Protein AF-0000000068003798 (afdb_homodimer)

Nearest PDB structures (foldseek):
  2p68-assembly1_B-2  TM=8.839E-01  e=7.345E-18  Aquifex aeolicus VF5
  7djs-assembly1_A  TM=8.814E-01  e=6.346E-17  Pseudomonas aeruginosa
  7djs-assembly1_C  TM=8.710E-01  e=8.011E-17  Pseudomonas aeruginosa
  7djs-assembly1_D  TM=8.807E-01  e=1.277E-16  Pseudomonas aeruginosa
  6ixm-assembly1_B  TM=8.483E-01  e=1.354E-16  Chryseobacterium sp. CA49

Sequence (604 aa):
MFWWIGVYVALVWAYNNFLESLLSLLWGTIRSYAIWERLSIRYGAWAVVTGATDGIGKCYAEELARKGLKVMLISRSESKLIKVADEISQKYGVETRWIAVDFSDGPRIYDDLREKLASIDIGILVNNVGYLPELTPLVHNSESDLLTLINLNIVATTMLTRMVLPGMKRRGRGIVVNMASSAGLFPIPYMTAYSASKSFVISFSQGLSQELRGSGVECQVVSPSIVRTNMADQYKEGIPWYVVVLGPEQLAKFGVFTIGKTKHTCGHWLHCLQVIWWSLLPVTLALRVAGGLFVRGADKKKMFWWIGVYVALVWAYNNFLESLLSLLWGTIRSYAIWERLSIRYGAWAVVTGATDGIGKCYAEELARKGLKVMLISRSESKLIKVADEISQKYGVETRWIAVDFSDGPRIYDDLREKLASIDIGILVNNVGYLPELTPLVHNSESDLLTLINLNIVATTMLTRMVLPGMKRRGRGIVVNMASSAGLFPIPYMTAYSASKSFVISFSQGLSQELRGSGVECQVVSPSIVRTNMADQYKEGIPWYVVVLGPEQLAKFGVFTIGKTKHTCGHWLHCLQVIWWSLLPVTLALRVAGGLFVRGADKKK

pLDDT: mean 90.6, std 10.7, range [31.36, 98.89]

Structure (mmCIF, N/CA/C/O backbone):
data_AF-0000000068003798-model_v1
#
loop_
_entity.id
_entity.type
_entity.pdbx_description
1 polymer 'Uncharacterized protein'
#
loop_
_atom_site.group_PDB
_atom_site.id
_atom_site.type_symbol
_atom_site.label_atom_id
_atom_site.label_alt_id
_atom_site.label_comp_id
_atom_site.label_asym_id
_atom_site.label_entity_id
_atom_site.label_seq_id
_atom_site.pdbx_PDB_ins_code
_atom_site.Cartn_x
_atom_site.Cartn_y
_atom_site.Cartn_z
_atom_site.occupancy
_atom_site.B_iso_or_equiv
_atom_site.auth_seq_id
_atom_site.auth_comp_id
_atom_site.auth_asym_id
_atom_site.auth_atom_id
_atom_site.pdbx_PDB_model_num
ATOM 1 N N . MET A 1 1 ? 0.206 21.223 -32.857 1 53.77 1 MET A N 1
ATOM 2 C CA . MET A 1 1 ? 1.155 20.98 -31.774 1 53.77 1 MET A CA 1
ATOM 3 C C . MET A 1 1 ? 0.464 20.324 -30.584 1 53.77 1 MET A C 1
ATOM 5 O O . MET A 1 1 ? 0.948 19.321 -30.056 1 53.77 1 MET A O 1
ATOM 9 N N . PHE A 1 2 ? -0.804 20.686 -30.282 1 63.61 2 PHE A N 1
ATOM 10 C CA . PHE A 1 2 ? -1.548 20.194 -29.129 1 63.61 2 PHE A CA 1
ATOM 11 C C . PHE A 1 2 ? -2.098 18.797 -29.396 1 63.61 2 PHE A C 1
ATOM 13 O O . PHE A 1 2 ? -2.228 17.989 -28.474 1 63.61 2 PHE A O 1
ATOM 20 N N . TRP A 1 3 ? -2.069 18.501 -30.739 1 73.16 3 TRP A N 1
ATOM 21 C CA . TRP A 1 3 ? -2.641 17.206 -31.093 1 73.16 3 TRP A CA 1
ATOM 22 C C . TRP A 1 3 ? -1.664 16.076 -30.783 1 73.16 3 TRP A C 1
ATOM 24 O O . TRP A 1 3 ? -2.066 15.009 -30.314 1 73.16 3 TRP A O 1
ATOM 34 N N . TRP A 1 4 ? -0.422 16.44 -30.973 1 79.15 4 TRP A N 1
ATOM 35 C CA . TRP A 1 4 ? 0.601 15.42 -30.767 1 79.15 4 TRP A CA 1
ATOM 36 C C . TRP A 1 4 ? 0.726 15.065 -29.289 1 79.15 4 TRP A C 1
ATOM 38 O O . TRP A 1 4 ? 0.989 13.912 -28.941 1 79.15 4 TRP A O 1
ATOM 48 N N . ILE A 1 5 ? 0.387 15.985 -28.504 1 77.29 5 ILE A N 1
ATOM 49 C CA . ILE A 1 5 ? 0.449 15.752 -27.065 1 77.29 5 ILE A CA 1
ATOM 50 C C . ILE A 1 5 ? -0.683 14.817 -26.645 1 77.29 5 ILE A C 1
ATOM 52 O O . ILE A 1 5 ? -0.472 13.893 -25.855 1 77.29 5 ILE A O 1
ATOM 56 N N . GLY A 1 6 ? -1.817 15.047 -27.22 1 78.52 6 GLY A N 1
ATOM 57 C CA . GLY A 1 6 ? -2.951 14.188 -26.918 1 78.52 6 GLY A CA 1
ATOM 58 C C . GLY A 1 6 ? -2.738 12.747 -27.341 1 78.52 6 GLY A C 1
ATOM 59 O O . GLY A 1 6 ? -3.06 11.821 -26.593 1 78.52 6 GLY A O 1
ATOM 60 N N . VAL A 1 7 ? -2.165 12.654 -28.506 1 81.63 7 VAL A N 1
ATOM 61 C CA . VAL A 1 7 ? -1.886 11.311 -29.005 1 81.63 7 VAL A CA 1
ATOM 62 C C . VAL A 1 7 ? -0.861 10.627 -28.103 1 81.63 7 VAL A C 1
ATOM 64 O O . VAL A 1 7 ? -1.025 9.459 -27.742 1 81.63 7 VAL A O 1
ATOM 67 N N . TYR A 1 8 ? 0.104 11.341 -27.796 1 84.33 8 TYR A N 1
ATOM 68 C CA . TYR A 1 8 ? 1.149 10.79 -26.94 1 84.33 8 TYR A CA 1
ATOM 69 C C . TYR A 1 8 ? 0.579 10.354 -25.595 1 84.33 8 TYR A C 1
ATOM 71 O O . TYR A 1 8 ? 0.829 9.235 -25.141 1 84.33 8 TYR A O 1
ATOM 79 N N . VAL A 1 9 ? -0.227 11.147 -25.011 1 81.69 9 VAL A N 1
ATOM 80 C CA . VAL A 1 9 ? -0.813 10.857 -23.706 1 81.69 9 VAL A CA 1
ATOM 81 C C . VAL A 1 9 ? -1.745 9.652 -23.814 1 81.69 9 VAL A C 1
ATOM 83 O O . VAL A 1 9 ? -1.757 8.788 -22.934 1 81.69 9 VAL A O 1
ATOM 86 N N . ALA A 1 10 ? -2.4 9.572 -24.867 1 82.05 10 ALA A N 1
ATOM 87 C CA . ALA A 1 10 ? -3.312 8.451 -25.08 1 82.05 10 ALA A CA 1
ATOM 88 C C . ALA A 1 10 ? -2.544 7.142 -25.238 1 82.05 10 ALA A C 1
ATOM 90 O O . ALA A 1 10 ? -2.955 6.106 -24.71 1 82.05 10 ALA A O 1
ATOM 91 N N . LEU A 1 11 ? -1.477 7.235 -25.91 1 85.15 11 LEU A N 1
ATOM 92 C CA . LEU A 1 11 ? -0.664 6.043 -26.124 1 85.15 11 LEU A CA 1
ATOM 93 C C . LEU A 1 11 ? -0.034 5.572 -24.818 1 85.15 11 LEU A C 1
ATOM 95 O O . LEU A 1 11 ? -0.006 4.373 -24.534 1 85.15 11 LEU A O 1
ATOM 99 N N . VAL A 1 12 ? 0.415 6.504 -24.069 1 83.84 12 VAL A N 1
ATOM 100 C CA . VAL A 1 12 ? 1.016 6.17 -22.782 1 83.84 12 VAL A CA 1
ATOM 101 C C . VAL A 1 12 ? -0.043 5.582 -21.853 1 83.84 12 VAL A C 1
ATOM 103 O O . VAL A 1 12 ? 0.208 4.592 -21.162 1 83.84 12 VAL A O 1
ATOM 106 N N . TRP A 1 13 ? -1.141 6.181 -21.91 1 82.26 13 TRP A N 1
ATOM 107 C CA . TRP A 1 13 ? -2.254 5.678 -21.112 1 82.26 13 TRP A CA 1
ATOM 108 C C . TRP A 1 13 ? -2.616 4.253 -21.52 1 82.26 13 TRP A C 1
ATOM 110 O O . TRP A 1 13 ? -2.766 3.376 -20.666 1 82.26 13 TRP A O 1
ATOM 120 N N . ALA A 1 14 ? -2.774 4.043 -22.754 1 83.39 14 ALA A N 1
ATOM 121 C CA . ALA A 1 14 ? -3.122 2.717 -23.259 1 83.39 14 ALA A CA 1
ATOM 122 C C . ALA A 1 14 ? -2.04 1.697 -22.914 1 83.39 14 ALA A C 1
ATOM 124 O O . ALA A 1 14 ? -2.344 0.584 -22.48 1 83.39 14 ALA A O 1
ATOM 125 N N . TYR A 1 15 ? -0.88 2.119 -23.11 1 83.88 15 TYR A N 1
ATOM 126 C CA . TYR A 1 15 ? 0.246 1.242 -22.808 1 83.88 15 TYR A CA 1
ATOM 127 C C . TYR A 1 15 ? 0.25 0.846 -21.336 1 83.88 15 TYR A C 1
ATOM 129 O O . TYR A 1 15 ? 0.338 -0.339 -21.006 1 83.88 15 TYR A O 1
ATOM 137 N N . ASN A 1 16 ? 0.074 1.821 -20.509 1 80.2 16 ASN A N 1
ATOM 138 C CA . ASN A 1 16 ? 0.186 1.613 -19.07 1 80.2 16 ASN A CA 1
ATOM 139 C C . ASN A 1 16 ? -1.018 0.856 -18.517 1 80.2 16 ASN A C 1
ATOM 141 O O . ASN A 1 16 ? -0.901 0.133 -17.526 1 80.2 16 ASN A O 1
ATOM 145 N N . ASN A 1 17 ? -2.058 0.988 -19.163 1 76.91 17 ASN A N 1
ATOM 146 C CA . ASN A 1 17 ? -3.27 0.426 -18.576 1 76.91 17 ASN A CA 1
ATOM 147 C C . ASN A 1 17 ? -3.541 -0.984 -19.092 1 76.91 17 ASN A C 1
ATOM 149 O O . ASN A 1 17 ? -4.044 -1.833 -18.355 1 76.91 17 ASN A O 1
ATOM 153 N N . PHE A 1 18 ? -3.222 -1.246 -20.373 1 81.09 18 PHE A N 1
ATOM 154 C CA . PHE A 1 18 ? -3.622 -2.594 -20.76 1 81.09 18 PHE A CA 1
ATOM 155 C C . PHE A 1 18 ? -2.75 -3.111 -21.898 1 81.09 18 PHE A C 1
ATOM 157 O O . PHE A 1 18 ? -2.613 -4.323 -22.08 1 81.09 18 PHE A O 1
ATOM 164 N N . LEU A 1 19 ? -2.145 -2.27 -22.695 1 83.71 19 LEU A N 1
ATOM 165 C CA . LEU A 1 19 ? -1.46 -2.727 -23.9 1 83.71 19 LEU A CA 1
ATOM 166 C C . LEU A 1 19 ? -0.243 -3.574 -23.545 1 83.71 19 LEU A C 1
ATOM 168 O O . LEU A 1 19 ? 0.014 -4.597 -24.183 1 83.71 19 LEU A O 1
ATOM 172 N N . GLU A 1 20 ? 0.439 -3.131 -22.599 1 83.1 20 GLU A N 1
ATOM 173 C CA . GLU A 1 20 ? 1.621 -3.892 -22.206 1 83.1 20 GLU A CA 1
ATOM 174 C C . GLU A 1 20 ? 1.247 -5.307 -21.772 1 83.1 20 GLU A C 1
ATOM 176 O O . GLU A 1 20 ? 1.859 -6.28 -22.217 1 83.1 20 GLU A O 1
ATOM 181 N N . SER A 1 21 ? 0.284 -5.425 -20.926 1 83.89 21 SER A N 1
ATOM 182 C CA . SER A 1 21 ? -0.155 -6.726 -20.434 1 83.89 21 SER A CA 1
ATOM 183 C C . SER A 1 21 ? -0.728 -7.579 -21.561 1 83.89 21 SER A C 1
ATOM 185 O O . SER A 1 21 ? -0.473 -8.784 -21.626 1 83.89 21 SER A O 1
ATOM 187 N N . LEU A 1 22 ? -1.471 -6.96 -22.425 1 87.79 22 LEU A N 1
ATOM 188 C CA . LEU A 1 22 ? -2.078 -7.67 -23.545 1 87.79 22 LEU A CA 1
ATOM 189 C C . LEU A 1 22 ? -1.01 -8.219 -24.484 1 87.79 22 LEU A C 1
ATOM 191 O O . LEU A 1 22 ? -1.064 -9.386 -24.88 1 87.79 22 LEU A O 1
ATOM 195 N N . LEU A 1 23 ? -0.046 -7.409 -24.792 1 89.39 23 LEU A N 1
ATOM 196 C CA . LEU A 1 23 ? 1.025 -7.827 -25.69 1 89.39 23 LEU A CA 1
ATOM 197 C C . LEU A 1 23 ? 1.875 -8.92 -25.051 1 89.39 23 LEU A C 1
ATOM 199 O O . LEU A 1 23 ? 2.275 -9.874 -25.723 1 89.39 23 LEU A O 1
ATOM 203 N N . SER A 1 24 ? 2.096 -8.761 -23.795 1 89.19 24 SER A N 1
ATOM 204 C CA . SER A 1 24 ? 2.852 -9.787 -23.083 1 89.19 24 SER A CA 1
ATOM 205 C C . SER A 1 24 ? 2.101 -11.114 -23.064 1 89.19 24 SER A C 1
ATOM 207 O O . SER A 1 24 ? 2.701 -12.175 -23.245 1 89.19 24 SER A O 1
ATOM 209 N N . LEU A 1 25 ? 0.857 -11.043 -22.819 1 89.85 25 LEU A N 1
ATOM 210 C CA . LEU A 1 25 ? 0.034 -12.247 -22.79 1 89.85 25 LEU A CA 1
ATOM 211 C C . LEU A 1 25 ? 0.015 -12.926 -24.155 1 89.85 25 LEU A C 1
ATOM 213 O O . LEU A 1 25 ? 0.127 -14.151 -24.246 1 89.85 25 LEU A O 1
ATOM 217 N N . LEU A 1 26 ? -0.117 -12.147 -25.163 1 90.88 26 LEU A N 1
ATOM 218 C CA . LEU A 1 26 ? -0.112 -12.686 -26.518 1 90.88 26 LEU A CA 1
ATOM 219 C C . LEU A 1 26 ? 1.225 -13.348 -26.835 1 90.88 26 LEU A C 1
ATOM 221 O O . LEU A 1 26 ? 1.262 -14.482 -27.317 1 90.88 26 LEU A O 1
ATOM 225 N N . TRP A 1 27 ? 2.245 -12.65 -26.511 1 90.26 27 TRP A N 1
ATOM 226 C CA . TRP A 1 27 ? 3.578 -13.193 -26.754 1 90.26 27 TRP A CA 1
ATOM 227 C C . TRP A 1 27 ? 3.815 -14.447 -25.919 1 90.26 27 TRP A C 1
ATOM 229 O O . TRP A 1 27 ? 4.352 -15.439 -26.416 1 90.26 27 TRP A O 1
ATOM 239 N N . GLY A 1 28 ? 3.457 -14.359 -24.657 1 88.48 28 GLY A N 1
ATOM 240 C CA . GLY A 1 28 ? 3.613 -15.511 -23.784 1 88.48 28 GLY A CA 1
ATOM 241 C C . GLY A 1 28 ? 2.826 -16.722 -24.249 1 88.48 28 GLY A C 1
ATOM 242 O O . GLY A 1 28 ? 3.291 -17.857 -24.121 1 88.48 28 GLY A O 1
ATOM 243 N N . THR A 1 29 ? 1.697 -16.455 -24.789 1 89.04 29 THR A N 1
ATOM 244 C CA . THR A 1 29 ? 0.864 -17.541 -25.293 1 89.04 29 THR A CA 1
ATOM 245 C C . THR A 1 29 ? 1.499 -18.184 -26.523 1 89.04 29 THR A C 1
ATOM 247 O O . THR A 1 29 ? 1.581 -19.41 -26.616 1 89.04 29 THR A O 1
ATOM 250 N N . ILE A 1 30 ? 1.991 -17.387 -27.365 1 91.31 30 ILE A N 1
ATOM 251 C CA . ILE A 1 30 ? 2.648 -17.884 -28.569 1 91.31 30 ILE A CA 1
ATOM 252 C C . ILE A 1 30 ? 3.891 -18.684 -28.187 1 91.31 30 ILE A C 1
ATOM 254 O O . ILE A 1 30 ? 4.099 -19.794 -28.681 1 91.31 30 ILE A O 1
ATOM 258 N N . ARG A 1 31 ? 4.604 -18.138 -27.305 1 87.69 31 ARG A N 1
ATOM 259 C CA . ARG A 1 31 ? 5.821 -18.802 -26.85 1 87.69 31 ARG A CA 1
ATOM 260 C C . ARG A 1 31 ? 5.502 -20.14 -26.192 1 87.69 31 ARG A C 1
ATOM 262 O O . ARG A 1 31 ? 6.169 -21.142 -26.456 1 87.69 31 ARG A O 1
ATOM 269 N N . SER A 1 32 ? 4.541 -20.141 -25.295 1 84.65 32 SER A N 1
ATOM 270 C CA . SER A 1 32 ? 4.171 -21.357 -24.577 1 84.65 32 SER A CA 1
ATOM 271 C C . SER A 1 32 ? 3.711 -22.448 -25.538 1 84.65 32 SER A C 1
ATOM 273 O O . SER A 1 32 ? 4 -23.628 -25.33 1 84.65 32 SER A O 1
ATOM 275 N N . TYR A 1 33 ? 3.048 -22.082 -26.542 1 83.3 33 TYR A N 1
ATOM 276 C CA . TYR A 1 33 ? 2.564 -23.048 -27.521 1 83.3 33 TYR A CA 1
ATOM 277 C C . TYR A 1 33 ? 3.703 -23.549 -28.401 1 83.3 33 TYR A C 1
ATOM 279 O O . TYR A 1 33 ? 3.731 -24.721 -28.785 1 83.3 33 TYR A O 1
ATOM 287 N N . ALA A 1 34 ? 4.537 -22.668 -28.64 1 86.24 34 ALA A N 1
ATOM 288 C CA . ALA A 1 34 ? 5.661 -23.022 -29.504 1 86.24 34 ALA A CA 1
ATOM 289 C C . ALA A 1 34 ? 6.615 -23.98 -28.797 1 86.24 34 ALA A C 1
ATOM 291 O O . ALA A 1 34 ? 7.158 -24.896 -29.419 1 86.24 34 ALA A O 1
ATOM 292 N N . ILE A 1 35 ? 6.776 -23.856 -27.526 1 83.73 35 ILE A N 1
ATOM 293 C CA . ILE A 1 35 ? 7.799 -24.645 -26.848 1 83.73 35 ILE A CA 1
ATOM 294 C C . ILE A 1 35 ? 7.135 -25.681 -25.943 1 83.73 35 ILE A C 1
ATOM 296 O O . ILE A 1 35 ? 7.813 -26.532 -25.362 1 83.73 35 ILE A O 1
ATOM 300 N N . TRP A 1 36 ? 5.825 -25.755 -25.905 1 77.51 36 TRP A N 1
ATOM 301 C CA . TRP A 1 36 ? 5.067 -26.687 -25.077 1 77.51 36 TRP A CA 1
ATOM 302 C C . TRP A 1 36 ? 5.665 -26.783 -23.678 1 77.51 36 TRP A C 1
ATOM 304 O O . TRP A 1 36 ? 5.918 -27.881 -23.178 1 77.51 36 TRP A O 1
A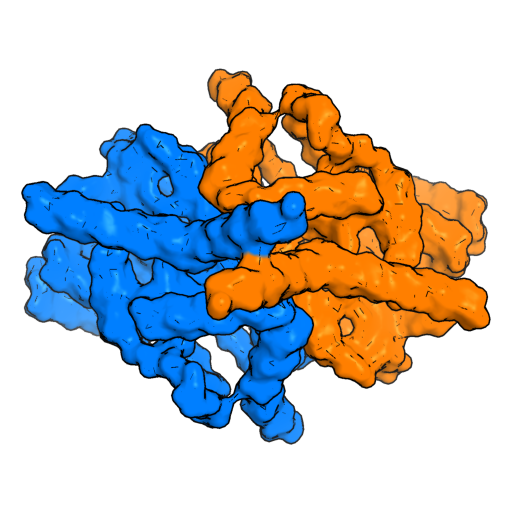TOM 314 N N . GLU A 1 37 ? 5.917 -25.725 -23.063 1 83.98 37 GLU A N 1
ATOM 315 C CA . GLU A 1 37 ? 6.626 -25.721 -21.787 1 83.98 37 GLU A CA 1
ATOM 316 C C . GLU A 1 37 ? 5.664 -25.922 -20.62 1 83.98 37 GLU A C 1
ATOM 318 O O . GLU A 1 37 ? 4.681 -25.192 -20.486 1 83.98 37 GLU A O 1
ATOM 323 N N . ARG A 1 38 ? 5.947 -26.983 -19.851 1 91.27 38 ARG A N 1
ATOM 324 C CA . ARG A 1 38 ? 5.182 -27.238 -18.635 1 91.27 38 ARG A CA 1
ATOM 325 C C . ARG A 1 38 ? 5.67 -26.36 -17.487 1 91.27 38 ARG A C 1
ATOM 327 O O . ARG A 1 38 ? 6.865 -26.076 -17.38 1 91.27 38 ARG A O 1
ATOM 334 N N . LEU A 1 39 ? 4.709 -25.934 -16.629 1 95.05 39 LEU A N 1
ATOM 335 C CA . LEU A 1 39 ? 5.044 -25.07 -15.503 1 95.05 39 LEU A CA 1
ATOM 336 C C . LEU A 1 39 ? 6.059 -25.743 -14.585 1 95.05 39 LEU A C 1
ATOM 338 O O . LEU A 1 39 ? 6.971 -25.088 -14.075 1 95.05 39 LEU A O 1
ATOM 342 N N . SER A 1 40 ? 5.919 -27.089 -14.45 1 94.85 40 SER A N 1
ATOM 343 C CA . SER A 1 40 ? 6.807 -27.831 -13.562 1 94.85 40 SER A CA 1
ATOM 344 C C . SER A 1 40 ? 8.236 -27.848 -14.096 1 94.85 40 SER A C 1
ATOM 346 O O . SER A 1 40 ? 9.193 -27.918 -13.322 1 94.85 40 SER A O 1
ATOM 348 N N . ILE A 1 41 ? 8.401 -27.775 -15.359 1 93.34 41 ILE A N 1
ATOM 349 C CA . ILE A 1 41 ? 9.716 -27.754 -15.991 1 93.34 41 ILE A CA 1
ATOM 350 C C . ILE A 1 41 ? 10.307 -26.349 -15.906 1 93.34 41 ILE A C 1
ATOM 352 O O . ILE A 1 41 ? 11.488 -26.184 -15.591 1 93.34 41 ILE A O 1
ATOM 356 N N . ARG A 1 42 ? 9.518 -25.387 -16.078 1 94.17 42 ARG A N 1
ATOM 357 C CA . ARG A 1 42 ? 10.003 -24.011 -16.112 1 94.17 42 ARG A CA 1
ATOM 358 C C . ARG A 1 42 ? 10.339 -23.515 -14.71 1 94.17 42 ARG A C 1
ATOM 360 O O . ARG A 1 42 ? 11.333 -22.812 -14.516 1 94.17 42 ARG A O 1
ATOM 367 N N . TYR A 1 43 ? 9.51 -23.899 -13.717 1 97.03 43 TYR A N 1
ATOM 368 C CA . TYR A 1 43 ? 9.639 -23.246 -12.419 1 97.03 43 TYR A CA 1
ATOM 369 C C . TYR A 1 43 ? 9.988 -24.257 -11.333 1 97.03 43 TYR A C 1
ATOM 371 O O . TYR A 1 43 ? 10.57 -23.898 -10.307 1 97.03 43 TYR A O 1
ATOM 379 N N . GLY A 1 44 ? 9.595 -25.463 -11.453 1 95.11 44 GLY A N 1
ATOM 380 C CA . GLY A 1 44 ? 9.785 -26.486 -10.437 1 95.11 44 GLY A CA 1
ATOM 381 C C . GLY A 1 44 ? 8.523 -27.275 -10.142 1 95.11 44 GLY A C 1
ATOM 382 O O . GLY A 1 44 ? 7.429 -26.882 -10.55 1 95.11 44 GLY A O 1
ATOM 383 N N . ALA A 1 45 ? 8.65 -28.301 -9.409 1 95.96 45 ALA A N 1
ATOM 384 C CA . ALA A 1 45 ? 7.597 -29.306 -9.29 1 95.96 45 ALA A CA 1
ATOM 385 C C . ALA A 1 45 ? 6.603 -28.932 -8.194 1 95.96 45 ALA A C 1
ATOM 387 O O . ALA A 1 45 ? 5.482 -29.445 -8.163 1 95.96 45 ALA A O 1
ATOM 388 N N . TRP A 1 46 ? 7.014 -28.009 -7.252 1 98.32 46 TRP A N 1
ATOM 389 C CA . TRP A 1 46 ? 6.171 -27.729 -6.094 1 98.32 46 TRP A CA 1
ATOM 390 C C . TRP A 1 46 ? 5.537 -26.346 -6.203 1 98.32 46 TRP A C 1
ATOM 392 O O . TRP A 1 46 ? 6.223 -25.363 -6.496 1 98.32 46 TRP A O 1
ATOM 402 N N . ALA A 1 47 ? 4.242 -26.288 -5.955 1 98.74 47 ALA A N 1
ATOM 403 C CA . ALA A 1 47 ? 3.495 -25.043 -5.796 1 98.74 47 ALA A CA 1
ATOM 404 C C . ALA A 1 47 ? 2.987 -24.887 -4.366 1 98.74 47 ALA A C 1
ATOM 406 O O . ALA A 1 47 ? 2.404 -25.816 -3.803 1 98.74 47 ALA A O 1
ATOM 407 N N . VAL A 1 48 ? 3.254 -23.789 -3.758 1 98.76 48 VAL A N 1
ATOM 408 C CA . VAL A 1 48 ? 2.753 -23.446 -2.431 1 98.76 48 VAL A CA 1
ATOM 409 C C . VAL A 1 48 ? 1.627 -22.422 -2.552 1 98.76 48 VAL A C 1
ATOM 411 O O . VAL A 1 48 ? 1.791 -21.383 -3.196 1 98.76 48 VAL A O 1
ATOM 414 N N . VAL A 1 49 ? 0.474 -22.701 -1.961 1 98.84 49 VAL A N 1
ATOM 415 C CA . VAL A 1 49 ? -0.676 -21.807 -2.04 1 98.84 49 VAL A CA 1
ATOM 416 C C . VAL A 1 49 ? -1.167 -21.471 -0.634 1 98.84 49 VAL A C 1
ATOM 418 O O . VAL A 1 49 ? -1.45 -22.369 0.163 1 98.84 49 VAL A O 1
ATOM 421 N N . THR A 1 50 ? -1.252 -20.212 -0.303 1 98.5 50 THR A N 1
ATOM 422 C CA . THR A 1 50 ? -1.818 -19.786 0.972 1 98.5 50 THR A CA 1
ATOM 423 C C . THR A 1 50 ? -3.318 -19.536 0.841 1 98.5 50 THR A C 1
ATOM 425 O O . THR A 1 50 ? -3.802 -19.183 -0.236 1 98.5 50 THR A O 1
ATOM 428 N N . GLY A 1 51 ? -4.055 -19.651 1.99 1 97.56 51 GLY A N 1
ATOM 429 C CA . GLY A 1 51 ? -5.505 -19.567 1.903 1 97.56 51 GLY A CA 1
ATOM 430 C C . GLY A 1 51 ? -6.105 -20.589 0.955 1 97.56 51 GLY A C 1
ATOM 431 O O . GLY A 1 51 ? -6.949 -20.25 0.123 1 97.56 51 GLY A O 1
ATOM 432 N N . ALA A 1 52 ? -5.708 -21.796 1.037 1 97.81 52 ALA A N 1
ATOM 433 C CA . ALA A 1 52 ? -5.891 -22.775 -0.031 1 97.81 52 ALA A CA 1
ATOM 434 C C . ALA A 1 52 ? -7.084 -23.682 0.254 1 97.81 52 ALA A C 1
ATOM 436 O O . ALA A 1 52 ? -7.258 -24.713 -0.4 1 97.81 52 ALA A O 1
ATOM 437 N N . THR A 1 53 ? -7.94 -23.359 1.238 1 96.77 53 THR A N 1
ATOM 438 C CA . THR A 1 53 ? -8.985 -24.305 1.611 1 96.77 53 THR A CA 1
ATOM 439 C C . THR A 1 53 ? -10.341 -23.853 1.075 1 96.77 53 THR A C 1
ATOM 441 O O . THR A 1 53 ? -11.331 -24.58 1.184 1 96.77 53 THR A O 1
ATOM 444 N N . ASP A 1 54 ? -10.445 -22.631 0.558 1 94.57 54 ASP A N 1
ATOM 445 C CA . ASP A 1 54 ? -11.696 -22.122 0.005 1 94.57 54 ASP A CA 1
ATOM 446 C C . ASP A 1 54 ? -11.434 -21.082 -1.081 1 94.57 54 ASP A C 1
ATOM 448 O O . ASP A 1 54 ? -10.299 -20.635 -1.259 1 94.57 54 ASP A O 1
ATOM 452 N N . GLY A 1 55 ? -12.435 -20.814 -1.823 1 95.75 55 GLY A N 1
ATOM 453 C CA . GLY A 1 55 ? -12.428 -19.667 -2.718 1 95.75 55 GLY A CA 1
ATOM 454 C C . GLY A 1 55 ? -11.373 -19.764 -3.803 1 95.75 55 GLY A C 1
ATOM 455 O O . GLY A 1 55 ? -11.233 -20.804 -4.449 1 95.75 55 GLY A O 1
ATOM 456 N N . ILE A 1 56 ? -10.704 -18.702 -4.031 1 97.14 56 ILE A N 1
ATOM 457 C CA . ILE A 1 56 ? -9.735 -18.572 -5.113 1 97.14 56 ILE A CA 1
ATOM 458 C C . ILE A 1 56 ? -8.533 -19.473 -4.84 1 97.14 56 ILE A C 1
ATOM 460 O O . ILE A 1 56 ? -8.044 -20.157 -5.742 1 97.14 56 ILE A O 1
ATOM 464 N N . GLY A 1 57 ? -8.086 -19.551 -3.577 1 98.22 57 GLY A N 1
ATOM 465 C CA . GLY A 1 57 ? -6.92 -20.341 -3.213 1 98.22 57 GLY A CA 1
ATOM 466 C C . GLY A 1 57 ? -7.1 -21.824 -3.475 1 98.22 57 GLY A C 1
ATOM 467 O O . GLY A 1 57 ? -6.207 -22.476 -4.021 1 98.22 57 GLY A O 1
ATOM 468 N N . LYS A 1 58 ? -8.221 -22.316 -3.094 1 98.4 58 LYS A N 1
ATOM 469 C CA . LYS A 1 58 ? -8.514 -23.725 -3.341 1 98.4 58 LYS A CA 1
ATOM 470 C C . LYS A 1 58 ? -8.522 -24.031 -4.836 1 98.4 58 LYS A C 1
ATOM 472 O O . LYS A 1 58 ? -7.918 -25.011 -5.278 1 98.4 58 LYS A O 1
ATOM 477 N N . CYS A 1 59 ? -9.158 -23.18 -5.629 1 98.47 59 CYS A N 1
ATOM 478 C CA . CYS A 1 59 ? -9.264 -23.392 -7.068 1 98.47 59 CYS A CA 1
ATOM 479 C C . CYS A 1 59 ? -7.905 -23.251 -7.742 1 98.47 59 CYS A C 1
ATOM 481 O O . CYS A 1 59 ? -7.607 -23.962 -8.703 1 98.47 59 CYS A O 1
ATOM 483 N N . TYR A 1 60 ? -7.084 -22.342 -7.254 1 98.57 60 TYR A N 1
ATOM 484 C CA . TYR A 1 60 ? -5.725 -22.208 -7.766 1 98.57 60 TYR A CA 1
ATOM 485 C C . TYR A 1 60 ? -4.924 -23.482 -7.527 1 98.57 60 TYR A C 1
ATOM 487 O O . TYR A 1 60 ? -4.236 -23.968 -8.428 1 98.57 60 TYR A O 1
ATOM 495 N N . ALA A 1 61 ? -5.029 -24.002 -6.288 1 98.8 61 ALA A N 1
ATOM 496 C CA . ALA A 1 61 ? -4.325 -25.236 -5.952 1 98.8 61 ALA A CA 1
ATOM 497 C C . ALA A 1 61 ? -4.775 -26.386 -6.849 1 98.8 61 ALA A C 1
ATOM 499 O O . ALA A 1 61 ? -3.947 -27.15 -7.352 1 98.8 61 ALA A O 1
ATOM 500 N N . GLU A 1 62 ? -6.035 -26.481 -7.101 1 98.75 62 GLU A N 1
ATOM 501 C CA . GLU A 1 62 ? -6.594 -27.526 -7.954 1 98.75 62 GLU A CA 1
ATOM 502 C C . GLU A 1 62 ? -6.092 -27.393 -9.389 1 98.75 62 GLU A C 1
ATOM 504 O O . GLU A 1 62 ? -5.722 -28.387 -10.017 1 98.75 62 GLU A O 1
ATOM 509 N N . GLU A 1 63 ? -6.109 -26.173 -9.879 1 98.54 63 GLU A N 1
ATOM 510 C CA . GLU A 1 63 ? -5.693 -25.944 -11.259 1 98.54 63 GLU A CA 1
ATOM 511 C C . GLU A 1 63 ? -4.211 -26.254 -11.448 1 98.54 63 GLU A C 1
ATOM 513 O O . GLU A 1 63 ? -3.81 -26.792 -12.482 1 98.54 63 GLU A O 1
ATOM 518 N N . LEU A 1 64 ? -3.368 -25.926 -10.478 1 98.68 64 LEU A N 1
ATOM 519 C CA . LEU A 1 64 ? -1.943 -26.233 -10.542 1 98.68 64 LEU A CA 1
ATOM 520 C C . LEU A 1 64 ? -1.708 -27.738 -10.47 1 98.68 64 LEU A C 1
ATOM 522 O O . LEU A 1 64 ? -0.856 -28.272 -11.185 1 98.68 64 LEU A O 1
ATOM 526 N N . ALA A 1 65 ? -2.492 -28.399 -9.64 1 98.63 65 ALA A N 1
ATOM 527 C CA . ALA A 1 65 ? -2.426 -29.856 -9.559 1 98.63 65 ALA A CA 1
ATOM 528 C C . ALA A 1 65 ? -2.834 -30.498 -10.882 1 98.63 65 ALA A C 1
ATOM 530 O O . ALA A 1 65 ? -2.22 -31.473 -11.322 1 98.63 65 ALA A O 1
ATOM 531 N N . ARG A 1 66 ? -3.865 -29.96 -11.474 1 97.98 66 ARG A N 1
ATOM 532 C CA . ARG A 1 66 ? -4.331 -30.448 -12.769 1 97.98 66 ARG A CA 1
ATOM 533 C C . ARG A 1 66 ? -3.216 -30.392 -13.808 1 97.98 66 ARG A C 1
ATOM 535 O O . ARG A 1 66 ? -3.156 -31.233 -14.707 1 97.98 66 ARG A O 1
ATOM 542 N N . LYS A 1 67 ? -2.317 -29.463 -13.65 1 96.73 67 LYS A N 1
ATOM 543 C CA . LYS A 1 67 ? -1.199 -29.293 -14.574 1 96.73 67 LYS A CA 1
ATOM 544 C C . LYS A 1 67 ? -0.015 -30.166 -14.17 1 96.73 67 LYS A C 1
ATOM 546 O O . LYS A 1 67 ? 1.073 -30.046 -14.737 1 96.73 67 LYS A O 1
ATOM 551 N N . GLY A 1 68 ? -0.199 -30.912 -13.095 1 96.95 68 GLY A N 1
ATOM 552 C CA . GLY A 1 68 ? 0.783 -31.929 -12.75 1 96.95 68 GLY A CA 1
ATOM 553 C C . GLY A 1 68 ? 1.74 -31.488 -11.658 1 96.95 68 GLY A C 1
ATOM 554 O O . GLY A 1 68 ? 2.714 -32.182 -11.363 1 96.95 68 GLY A O 1
ATOM 555 N N . LEU A 1 69 ? 1.565 -30.374 -11.055 1 98.21 69 LEU A N 1
ATOM 556 C CA . LEU A 1 69 ? 2.442 -29.895 -9.992 1 98.21 69 LEU A CA 1
ATOM 557 C C . LEU A 1 69 ? 2.076 -30.533 -8.656 1 98.21 69 LEU A C 1
ATOM 559 O O . LEU A 1 69 ? 0.897 -30.752 -8.37 1 98.21 69 LEU A O 1
ATOM 563 N N . LYS A 1 70 ? 3.081 -30.783 -7.825 1 98.52 70 LYS A N 1
ATOM 564 C CA . LYS A 1 70 ? 2.837 -31.052 -6.411 1 98.52 70 LYS A CA 1
ATOM 565 C C . LYS A 1 70 ? 2.387 -29.79 -5.681 1 98.52 70 LYS A C 1
ATOM 567 O O . LYS A 1 70 ? 2.817 -28.685 -6.017 1 98.52 70 LYS A O 1
ATOM 572 N N . VAL A 1 71 ? 1.504 -30.005 -4.651 1 98.53 71 VAL A N 1
ATOM 573 C CA . VAL A 1 71 ? 0.958 -28.794 -4.047 1 98.53 71 VAL A CA 1
ATOM 574 C C . VAL A 1 71 ? 1.123 -28.854 -2.53 1 98.53 71 VAL A C 1
ATOM 576 O O . VAL A 1 71 ? 0.945 -29.911 -1.921 1 98.53 71 VAL A O 1
ATOM 579 N N . MET A 1 72 ? 1.579 -27.803 -1.958 1 98.47 72 MET A N 1
ATOM 580 C CA . MET A 1 72 ? 1.588 -27.538 -0.522 1 98.47 72 MET A CA 1
ATOM 581 C C . MET A 1 72 ? 0.54 -26.492 -0.155 1 98.47 72 MET A C 1
ATOM 583 O O . MET A 1 72 ? 0.601 -25.355 -0.625 1 98.47 72 MET A O 1
ATOM 587 N N . LEU A 1 73 ? -0.419 -26.884 0.692 1 98.63 73 LEU A N 1
ATOM 588 C CA . LEU A 1 73 ? -1.533 -26.024 1.076 1 98.63 73 LEU A CA 1
ATOM 589 C C . LEU A 1 73 ? -1.292 -25.402 2.447 1 98.63 73 LEU A C 1
ATOM 591 O O . LEU A 1 73 ? -0.909 -26.097 3.391 1 98.63 73 LEU A O 1
ATOM 595 N N . ILE A 1 74 ? -1.471 -24.101 2.582 1 98.18 74 ILE A N 1
ATOM 596 C CA . ILE A 1 74 ? -1.328 -23.41 3.859 1 98.18 74 ILE A CA 1
ATOM 597 C C . ILE A 1 74 ? -2.618 -22.661 4.188 1 98.18 74 ILE A C 1
ATOM 599 O O . ILE A 1 74 ? -3.105 -21.867 3.38 1 98.18 74 ILE A O 1
ATOM 603 N N . SER A 1 75 ? -3.196 -22.87 5.271 1 97.46 75 SER A N 1
ATOM 604 C CA . SER A 1 75 ? -4.388 -22.205 5.789 1 97.46 75 SER A CA 1
ATOM 605 C C . SER A 1 75 ? -4.525 -22.409 7.294 1 97.46 75 SER A C 1
ATOM 607 O O . SER A 1 75 ? -3.668 -23.035 7.921 1 97.46 75 SER A O 1
ATOM 609 N N . ARG A 1 76 ? -5.501 -21.875 7.884 1 95.26 76 ARG A N 1
ATOM 610 C CA . ARG A 1 76 ? -5.6 -21.85 9.34 1 95.26 76 ARG A CA 1
ATOM 611 C C . ARG A 1 76 ? -6.212 -23.142 9.869 1 95.26 76 ARG A C 1
ATOM 613 O O . ARG A 1 76 ? -5.84 -23.617 10.944 1 95.26 76 ARG A O 1
ATOM 620 N N . SER A 1 77 ? -7.162 -23.822 9.136 1 96.61 77 SER A N 1
ATOM 621 C CA . SER A 1 77 ? -7.928 -24.96 9.633 1 96.61 77 SER A CA 1
ATOM 622 C C . SER A 1 77 ? -7.295 -26.281 9.207 1 96.61 77 SER A C 1
ATOM 624 O O . SER A 1 77 ? -7.356 -26.655 8.034 1 96.61 77 SER A O 1
ATOM 626 N N . GLU A 1 78 ? -6.871 -26.986 10.187 1 97.62 78 GLU A N 1
ATOM 627 C CA . GLU A 1 78 ? -6.199 -28.251 9.904 1 97.62 78 GLU A CA 1
ATOM 628 C C . GLU A 1 78 ? -7.152 -29.248 9.251 1 97.62 78 GLU A C 1
ATOM 630 O O . GLU A 1 78 ? -6.804 -29.887 8.256 1 97.62 78 GLU A O 1
ATOM 635 N N . SER A 1 79 ? -8.343 -29.336 9.76 1 98.33 79 SER A N 1
ATOM 636 C CA . SER A 1 79 ? -9.312 -30.298 9.245 1 98.33 79 SER A CA 1
ATOM 637 C C . SER A 1 79 ? -9.666 -30.002 7.791 1 98.33 79 SER A C 1
ATOM 639 O O . SER A 1 79 ? -9.754 -30.918 6.97 1 98.33 79 SER A O 1
ATOM 641 N N . LYS A 1 80 ? -9.839 -28.753 7.413 1 98.2 80 LYS A N 1
ATOM 642 C CA . LYS A 1 80 ? -10.136 -28.372 6.035 1 98.2 80 LYS A CA 1
ATOM 643 C C . LYS A 1 80 ? -8.946 -28.645 5.12 1 98.2 80 LYS A C 1
ATOM 645 O O . LYS A 1 80 ? -9.12 -29.072 3.977 1 98.2 80 LYS A O 1
ATOM 650 N N . LEU A 1 81 ? -7.791 -28.461 5.68 1 98.65 81 LEU A N 1
ATOM 651 C CA . LEU A 1 81 ? -6.574 -28.693 4.91 1 98.65 81 LEU A CA 1
ATOM 652 C C . LEU A 1 81 ? -6.439 -30.166 4.538 1 98.65 81 LEU A C 1
ATOM 654 O O . LEU A 1 81 ? -6.156 -30.496 3.384 1 98.65 81 LEU A O 1
ATOM 658 N N . ILE A 1 82 ? -6.631 -31.008 5.47 1 98.49 82 ILE A N 1
ATOM 659 C CA . ILE A 1 82 ? -6.529 -32.446 5.246 1 98.49 82 ILE A CA 1
ATOM 660 C C . ILE A 1 82 ? -7.551 -32.88 4.197 1 98.49 82 ILE A C 1
ATOM 662 O O . ILE A 1 82 ? -7.216 -33.606 3.259 1 98.49 82 ILE A O 1
ATOM 666 N N . LYS A 1 83 ? -8.736 -32.369 4.339 1 98.56 83 LYS A N 1
ATOM 667 C CA . LYS A 1 83 ? -9.809 -32.719 3.412 1 98.56 83 LYS A CA 1
ATOM 668 C C . LYS A 1 83 ? -9.472 -32.279 1.99 1 98.56 83 LYS A C 1
ATOM 670 O O . LYS A 1 83 ? -9.575 -33.07 1.05 1 98.56 83 LYS A O 1
ATOM 675 N N . VAL A 1 84 ? -9.068 -31.041 1.784 1 98.7 84 VAL A N 1
ATOM 676 C CA . VAL A 1 84 ? -8.784 -30.489 0.464 1 98.7 84 VAL A CA 1
ATOM 677 C C . VAL A 1 84 ? -7.556 -31.177 -0.13 1 98.7 84 VAL A C 1
ATOM 679 O O . VAL A 1 84 ? -7.523 -31.479 -1.325 1 98.7 84 VAL A O 1
ATOM 682 N N . ALA A 1 85 ? -6.539 -31.438 0.698 1 98.64 85 ALA A N 1
ATOM 683 C CA . ALA A 1 85 ? -5.34 -32.134 0.237 1 98.64 85 ALA A CA 1
ATOM 684 C C . ALA A 1 85 ? -5.682 -33.524 -0.291 1 98.64 85 ALA A C 1
ATOM 686 O O . ALA A 1 85 ? -5.192 -33.932 -1.347 1 98.64 85 ALA A O 1
ATOM 687 N N . ASP A 1 86 ? -6.496 -34.218 0.413 1 98.46 86 ASP A N 1
ATOM 688 C CA . ASP A 1 86 ? -6.911 -35.559 0.014 1 98.46 86 ASP A CA 1
ATOM 689 C C . ASP A 1 86 ? -7.705 -35.522 -1.291 1 98.46 86 ASP A C 1
ATOM 691 O O . ASP A 1 86 ? -7.497 -36.358 -2.173 1 98.46 86 ASP A O 1
ATOM 695 N N . GLU A 1 87 ? -8.585 -34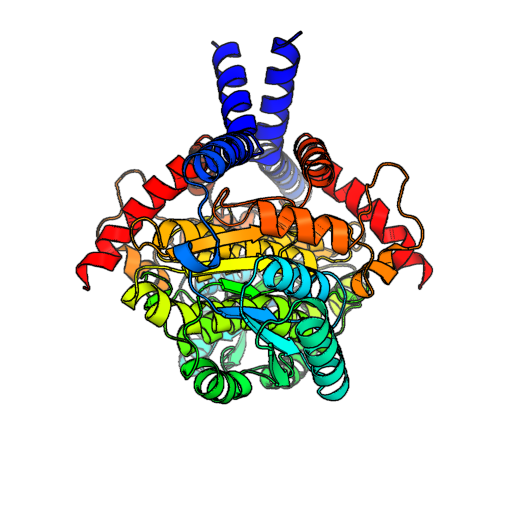.571 -1.382 1 98.52 87 GLU A N 1
ATOM 696 C CA . GLU A 1 87 ? -9.391 -34.421 -2.59 1 98.52 87 GLU A CA 1
ATOM 697 C C . GLU A 1 87 ? -8.511 -34.169 -3.812 1 98.52 87 GLU A C 1
ATOM 699 O O . GLU A 1 87 ? -8.714 -34.776 -4.865 1 98.52 87 GLU A O 1
ATOM 704 N N . ILE A 1 88 ? -7.531 -33.327 -3.684 1 98.62 88 ILE A N 1
ATOM 705 C CA . ILE A 1 88 ? -6.647 -32.968 -4.788 1 98.62 88 ILE A CA 1
ATOM 706 C C . ILE A 1 88 ? -5.772 -34.163 -5.158 1 98.62 88 ILE A C 1
ATOM 708 O O . ILE A 1 88 ? -5.611 -34.48 -6.339 1 98.62 88 ILE A O 1
ATOM 712 N N . SER A 1 89 ? -5.235 -34.801 -4.157 1 98.39 89 SER A N 1
ATOM 713 C CA . SER A 1 89 ? -4.38 -35.961 -4.393 1 98.39 89 SER A CA 1
ATOM 714 C C . SER A 1 89 ? -5.136 -37.065 -5.124 1 98.39 89 SER A C 1
ATOM 716 O O . SER A 1 89 ? -4.608 -37.672 -6.059 1 98.39 89 SER A O 1
ATOM 718 N N . GLN A 1 90 ? -6.331 -37.314 -4.755 1 98.27 90 GLN A N 1
ATOM 719 C CA . GLN A 1 90 ? -7.138 -38.375 -5.349 1 98.27 90 GLN A CA 1
ATOM 720 C C . GLN A 1 90 ? -7.576 -38.007 -6.763 1 98.27 90 GLN A C 1
ATOM 722 O O . GLN A 1 90 ? -7.547 -38.846 -7.666 1 98.27 90 GLN A O 1
ATOM 727 N N . LYS A 1 91 ? -7.923 -36.818 -6.941 1 98.23 91 LYS A N 1
ATOM 728 C CA . LYS A 1 91 ? -8.502 -36.372 -8.205 1 98.23 91 LYS A CA 1
ATOM 729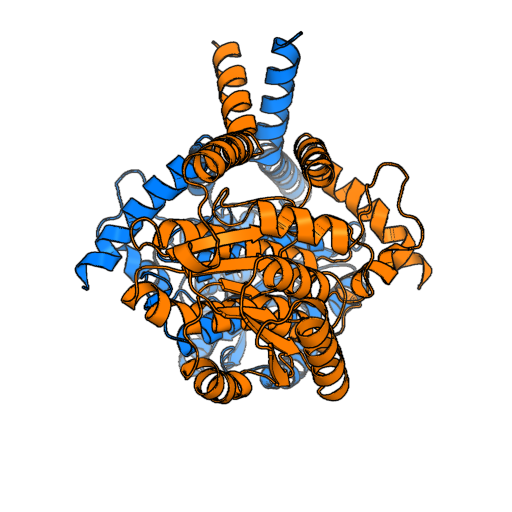 C C . LYS A 1 91 ? -7.432 -36.252 -9.288 1 98.23 91 LYS A C 1
ATOM 731 O O . LYS A 1 91 ? -7.677 -36.585 -10.449 1 98.23 91 LYS A O 1
ATOM 736 N N . TYR A 1 92 ? -6.215 -35.795 -8.936 1 97.99 92 TYR A N 1
ATOM 737 C CA . TYR A 1 92 ? -5.245 -35.459 -9.972 1 97.99 92 TYR A CA 1
ATOM 738 C C . TYR A 1 92 ? -4.004 -36.337 -9.863 1 97.99 92 TYR A C 1
ATOM 740 O O . TYR A 1 92 ? -3.11 -36.268 -10.71 1 97.99 92 TYR A O 1
ATOM 748 N N . GLY A 1 93 ? -3.84 -37.129 -8.803 1 97.84 93 GLY A N 1
ATOM 749 C CA . GLY A 1 93 ? -2.759 -38.092 -8.665 1 97.84 93 GLY A CA 1
ATOM 750 C C . GLY A 1 93 ? -1.419 -37.447 -8.368 1 97.84 93 GLY A C 1
ATOM 751 O O . GLY A 1 93 ? -0.377 -37.934 -8.814 1 97.84 93 GLY A O 1
ATOM 752 N N . VAL A 1 94 ? -1.453 -36.267 -7.723 1 97.97 94 VAL A N 1
ATOM 753 C CA . VAL A 1 94 ? -0.212 -35.561 -7.419 1 97.97 94 VAL A CA 1
ATOM 754 C C . VAL A 1 94 ? 0.038 -35.582 -5.912 1 97.97 94 VAL A C 1
ATOM 756 O O . VAL A 1 94 ? -0.888 -35.795 -5.126 1 97.97 94 VAL A O 1
ATOM 759 N N . GLU A 1 95 ? 1.289 -35.4 -5.467 1 98.12 95 GLU A N 1
ATOM 760 C CA . GLU A 1 95 ? 1.635 -35.289 -4.053 1 98.12 95 GLU A CA 1
ATOM 761 C C . GLU A 1 95 ? 1.1 -33.992 -3.453 1 98.12 95 GLU A C 1
ATOM 763 O O . GLU A 1 95 ? 1.23 -32.924 -4.055 1 98.12 95 GLU A O 1
ATOM 768 N N . THR A 1 96 ? 0.432 -34.106 -2.324 1 98.32 96 THR A N 1
ATOM 769 C CA . THR A 1 96 ? -0.09 -32.946 -1.609 1 98.32 96 THR A CA 1
ATOM 770 C C . THR A 1 96 ? 0.427 -32.918 -0.174 1 98.32 96 THR A C 1
ATOM 772 O O . THR A 1 96 ? 0.552 -33.964 0.467 1 98.32 96 THR A O 1
ATOM 775 N N . ARG A 1 97 ? 0.807 -31.764 0.316 1 97.95 97 ARG A N 1
ATOM 776 C CA . ARG A 1 97 ? 1.165 -31.485 1.703 1 97.95 97 ARG A CA 1
ATOM 777 C C . ARG A 1 97 ? 0.403 -30.275 2.232 1 97.95 97 ARG A C 1
ATOM 779 O O . ARG A 1 97 ? -0.215 -29.538 1.461 1 97.95 97 ARG A O 1
ATOM 786 N N . TRP A 1 98 ? 0.355 -30.177 3.568 1 97.96 98 TRP A N 1
ATOM 787 C CA . TRP A 1 98 ? -0.362 -29.038 4.132 1 97.96 98 TRP A CA 1
ATOM 788 C C . TRP A 1 98 ? 0.303 -28.559 5.418 1 97.96 98 TRP A C 1
ATOM 790 O O . TRP A 1 98 ? 0.989 -29.329 6.094 1 97.96 98 TRP A O 1
ATOM 800 N N . ILE A 1 99 ? 0.267 -27.271 5.721 1 97.23 99 ILE A N 1
ATOM 801 C CA . ILE A 1 99 ? 0.706 -26.639 6.96 1 97.23 99 ILE A CA 1
ATOM 802 C C . ILE A 1 99 ? -0.422 -25.781 7.529 1 97.23 99 ILE A C 1
ATOM 804 O O . ILE A 1 99 ? -0.976 -24.929 6.83 1 97.23 99 ILE A O 1
ATOM 808 N N . ALA A 1 100 ? -0.798 -26.028 8.774 1 96.71 100 ALA A N 1
ATOM 809 C CA . ALA A 1 100 ? -1.797 -25.199 9.443 1 96.71 100 ALA A CA 1
ATOM 810 C C . ALA A 1 100 ? -1.145 -24.004 10.133 1 96.71 100 ALA A C 1
ATOM 812 O O . ALA A 1 100 ? -0.317 -24.173 11.031 1 96.71 100 ALA A O 1
ATOM 813 N N . VAL A 1 101 ? -1.503 -22.818 9.648 1 95.3 101 VAL A N 1
ATOM 814 C CA . VAL A 1 101 ? -0.954 -21.594 10.223 1 95.3 101 VAL A CA 1
ATOM 815 C C . VAL A 1 101 ? -2.018 -20.499 10.219 1 95.3 101 VAL A C 1
ATOM 817 O O . VAL A 1 101 ? -2.775 -20.364 9.254 1 95.3 101 VAL A O 1
ATOM 820 N N . ASP A 1 102 ? -2.077 -19.794 11.309 1 93.97 102 ASP A N 1
ATOM 821 C CA . ASP A 1 102 ? -2.881 -18.578 11.385 1 93.97 102 ASP A CA 1
ATOM 822 C C . ASP A 1 102 ? -2.009 -17.333 11.236 1 93.97 102 ASP A C 1
ATOM 824 O O . ASP A 1 102 ? -1.353 -16.91 12.19 1 93.97 102 ASP A O 1
ATOM 828 N N . PHE A 1 103 ? -2.132 -16.645 10.103 1 92.6 103 PHE A N 1
ATOM 829 C CA . PHE A 1 103 ? -1.258 -15.521 9.786 1 92.6 103 PHE A CA 1
ATOM 830 C C . PHE A 1 103 ? -1.616 -14.303 10.628 1 92.6 103 PHE A C 1
ATOM 832 O O . PHE A 1 103 ? -0.878 -13.315 10.646 1 92.6 103 PHE A O 1
ATOM 839 N N . SER A 1 104 ? -2.698 -14.377 11.327 1 88.39 104 SER A N 1
ATOM 840 C CA . SER A 1 104 ? -3.067 -13.264 12.195 1 88.39 104 SER A CA 1
ATOM 841 C C . SER A 1 104 ? -2.301 -13.312 13.512 1 88.39 104 SER A C 1
ATOM 843 O O . SER A 1 104 ? -2.312 -12.347 14.279 1 88.39 104 SER A O 1
ATOM 845 N N . ASP A 1 105 ? -1.553 -14.397 13.865 1 81.94 105 ASP A N 1
ATOM 846 C CA . ASP A 1 105 ? -0.929 -14.638 15.162 1 81.94 105 ASP A CA 1
ATOM 847 C C . ASP A 1 105 ? 0.402 -13.898 15.277 1 81.94 105 ASP A C 1
ATOM 849 O O . ASP A 1 105 ? 1.08 -13.984 16.304 1 81.94 105 ASP A O 1
ATOM 853 N N . GLY A 1 106 ? 0.74 -13.089 14.375 1 75.47 106 GLY A N 1
ATOM 854 C CA . GLY A 1 106 ? 1.934 -12.276 14.549 1 75.47 106 GLY A CA 1
ATOM 855 C C . GLY A 1 106 ? 3.159 -12.864 13.874 1 75.47 106 GLY A C 1
ATOM 856 O O . GLY A 1 106 ? 3.064 -13.874 13.173 1 75.47 106 GLY A O 1
ATOM 857 N N . PRO A 1 107 ? 4.354 -12.321 14.152 1 78.09 107 PRO A N 1
ATOM 858 C CA . PRO A 1 107 ? 5.561 -12.618 13.378 1 78.09 107 PRO A CA 1
ATOM 859 C C . PRO A 1 107 ? 6.204 -13.945 13.775 1 78.09 107 PRO A C 1
ATOM 861 O O . PRO A 1 107 ? 6.984 -14.512 13.004 1 78.09 107 PRO A O 1
ATOM 864 N N . ARG A 1 108 ? 5.916 -14.516 14.878 1 82.75 108 ARG A N 1
ATOM 865 C CA . ARG A 1 108 ? 6.581 -15.721 15.363 1 82.75 108 ARG A CA 1
ATOM 866 C C . ARG A 1 108 ? 6.262 -16.918 14.472 1 82.75 108 ARG A C 1
ATOM 868 O O . ARG A 1 108 ? 7.007 -17.9 14.453 1 82.75 108 ARG A O 1
ATOM 875 N N . ILE A 1 109 ? 5.273 -16.876 13.714 1 90.8 109 ILE A N 1
ATOM 876 C CA . ILE A 1 109 ? 4.855 -18.014 12.902 1 90.8 109 ILE A CA 1
ATOM 877 C C . ILE A 1 109 ? 5.851 -18.23 11.765 1 90.8 109 ILE A C 1
ATOM 879 O O . ILE A 1 109 ? 5.973 -19.34 11.241 1 90.8 109 ILE A O 1
ATOM 883 N N . TYR A 1 110 ? 6.611 -17.241 11.429 1 92.89 110 TYR A N 1
ATOM 884 C CA . TYR A 1 110 ? 7.407 -17.297 10.209 1 92.89 110 TYR A CA 1
ATOM 885 C C . TYR A 1 110 ? 8.681 -18.106 10.425 1 92.89 110 TYR A C 1
ATOM 887 O O . TYR A 1 110 ? 9.204 -18.714 9.488 1 92.89 110 TYR A O 1
ATOM 895 N N . ASP A 1 111 ? 9.126 -18.226 11.661 1 90.67 111 ASP A N 1
ATOM 896 C CA . ASP A 1 111 ? 10.244 -19.121 11.945 1 90.67 111 ASP A CA 1
ATOM 897 C C . ASP A 1 111 ? 9.851 -20.579 11.715 1 90.67 111 ASP A C 1
ATOM 899 O O . ASP A 1 111 ? 10.587 -21.331 11.073 1 90.67 111 ASP A O 1
ATOM 903 N N . ASP A 1 112 ? 8.744 -20.905 12.202 1 89.58 112 ASP A N 1
ATOM 904 C CA . ASP A 1 112 ? 8.241 -22.263 12.024 1 89.58 112 ASP A CA 1
ATOM 905 C C . ASP A 1 112 ? 7.96 -22.556 10.552 1 89.58 112 ASP A C 1
ATOM 907 O O . ASP A 1 112 ? 8.249 -23.652 10.066 1 89.58 112 ASP A O 1
ATOM 911 N N . LEU A 1 113 ? 7.402 -21.634 9.885 1 93.49 113 LEU A N 1
ATOM 912 C CA . LEU A 1 113 ? 7.075 -21.792 8.473 1 93.49 113 LEU A CA 1
ATOM 913 C C . LEU A 1 113 ? 8.339 -21.981 7.64 1 93.49 113 LEU A C 1
ATOM 915 O O . LEU A 1 113 ? 8.357 -22.783 6.704 1 93.49 113 LEU A O 1
ATOM 919 N N . ARG A 1 114 ? 9.327 -21.23 7.999 1 92.93 114 ARG A N 1
ATOM 920 C CA . ARG A 1 114 ? 10.604 -21.336 7.3 1 92.93 114 ARG A CA 1
ATOM 921 C C . ARG A 1 114 ? 11.155 -22.756 7.377 1 92.93 114 ARG A C 1
ATOM 923 O O . ARG A 1 114 ? 11.606 -23.307 6.371 1 92.93 114 ARG A O 1
ATOM 930 N N . GLU A 1 115 ? 11.124 -23.301 8.494 1 92.16 115 GLU A N 1
ATOM 931 C CA . GLU A 1 115 ? 11.624 -24.657 8.7 1 92.16 115 GLU A CA 1
ATOM 932 C C . GLU A 1 115 ? 10.823 -25.671 7.888 1 92.16 115 GLU A C 1
ATOM 934 O O . GLU A 1 115 ? 11.395 -26.573 7.273 1 92.16 115 GLU A O 1
ATOM 939 N N . LYS A 1 116 ? 9.555 -25.488 7.861 1 92.32 116 LYS A N 1
ATOM 940 C CA . LYS A 1 116 ? 8.684 -26.433 7.168 1 92.32 116 LYS A CA 1
ATOM 941 C C . LYS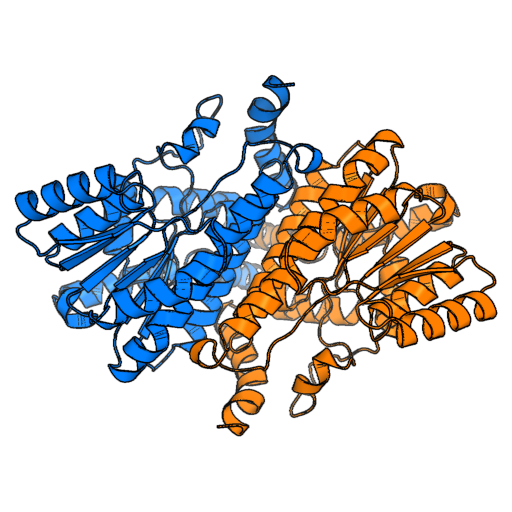 A 1 116 ? 8.827 -26.304 5.654 1 92.32 116 LYS A C 1
ATOM 943 O O . LYS A 1 116 ? 8.722 -27.296 4.929 1 92.32 116 LYS A O 1
ATOM 948 N N . LEU A 1 117 ? 9.11 -25.132 5.126 1 93.9 117 LEU A N 1
ATOM 949 C CA . LEU A 1 117 ? 9.193 -24.875 3.692 1 93.9 117 LEU A CA 1
ATOM 950 C C . LEU A 1 117 ? 10.592 -25.177 3.166 1 93.9 117 LEU A C 1
ATOM 952 O O . LEU A 1 117 ? 10.79 -25.306 1.956 1 93.9 117 LEU A O 1
ATOM 956 N N . ALA A 1 118 ? 11.548 -25.269 4.059 1 89.46 118 ALA A N 1
ATOM 957 C CA . ALA A 1 118 ? 12.94 -25.494 3.675 1 89.46 118 ALA A CA 1
ATOM 958 C C . ALA A 1 118 ? 13.111 -26.856 3.009 1 89.46 118 ALA A C 1
ATOM 960 O O . ALA A 1 118 ? 14.066 -27.072 2.259 1 89.46 118 ALA A O 1
ATOM 961 N N . SER A 1 119 ? 12.181 -27.708 3.158 1 86.49 119 SER A N 1
ATOM 962 C CA . SER A 1 119 ? 12.319 -29.079 2.676 1 86.49 119 SER A CA 1
ATOM 963 C C . SER A 1 119 ? 11.809 -29.215 1.245 1 86.49 119 SER A C 1
ATOM 965 O O . SER A 1 119 ? 11.937 -30.279 0.634 1 86.49 119 SER A O 1
ATOM 967 N N . ILE A 1 120 ? 11.272 -28.171 0.762 1 92.54 120 ILE A N 1
ATOM 968 C CA . ILE A 1 120 ? 10.661 -28.285 -0.557 1 92.54 120 ILE A CA 1
ATOM 969 C C . ILE A 1 120 ? 11.317 -27.296 -1.518 1 92.54 120 ILE A C 1
ATOM 971 O O . ILE A 1 120 ? 11.704 -26.195 -1.117 1 92.54 120 ILE A O 1
ATOM 975 N N . ASP A 1 121 ? 11.512 -27.813 -2.698 1 93.89 121 ASP A N 1
ATOM 976 C CA . ASP A 1 121 ? 11.976 -26.959 -3.787 1 93.89 121 ASP A CA 1
ATOM 977 C C . ASP A 1 121 ? 10.817 -26.187 -4.413 1 93.89 121 ASP A C 1
ATOM 979 O O . ASP A 1 121 ? 10.257 -26.611 -5.426 1 93.89 121 ASP A O 1
ATOM 983 N N . ILE A 1 122 ? 10.615 -25.047 -3.96 1 97.69 122 ILE A N 1
ATOM 984 C CA . ILE A 1 122 ? 9.428 -24.279 -4.32 1 97.69 122 ILE A CA 1
ATOM 985 C C . ILE A 1 122 ? 9.632 -23.622 -5.683 1 97.69 122 ILE A C 1
ATOM 987 O O . ILE A 1 122 ? 10.522 -22.785 -5.849 1 97.69 122 ILE A O 1
ATOM 991 N N . GLY A 1 123 ? 8.831 -23.985 -6.604 1 98.37 123 GLY A N 1
ATOM 992 C CA . GLY A 1 123 ? 8.85 -23.371 -7.922 1 98.37 123 GLY A CA 1
ATOM 993 C C . GLY A 1 123 ? 7.868 -22.222 -8.059 1 98.37 123 GLY A C 1
ATOM 994 O O . GLY A 1 123 ? 8.185 -21.196 -8.664 1 98.37 123 GLY A O 1
ATOM 995 N N . ILE A 1 124 ? 6.638 -22.432 -7.457 1 98.82 124 ILE A N 1
ATOM 996 C CA . ILE A 1 124 ? 5.578 -21.433 -7.548 1 98.82 124 ILE A CA 1
ATOM 997 C C . ILE A 1 124 ? 5.04 -21.124 -6.153 1 98.82 124 ILE A C 1
ATOM 999 O O . ILE A 1 124 ? 4.672 -22.034 -5.407 1 98.82 124 ILE A O 1
ATOM 1003 N N . LEU A 1 125 ? 5.055 -19.907 -5.754 1 98.85 125 LEU A N 1
ATOM 1004 C CA . LEU A 1 125 ? 4.386 -19.44 -4.545 1 98.85 125 LEU A CA 1
ATOM 1005 C C . LEU A 1 125 ? 3.184 -18.568 -4.89 1 98.85 125 LEU A C 1
ATOM 1007 O O . LEU A 1 125 ? 3.32 -17.567 -5.598 1 98.85 125 LEU A O 1
ATOM 1011 N N . VAL A 1 126 ? 2.006 -18.978 -4.456 1 98.89 126 VAL A N 1
ATOM 1012 C CA . VAL A 1 126 ? 0.792 -18.185 -4.621 1 98.89 126 VAL A CA 1
ATOM 1013 C C . VAL A 1 126 ? 0.375 -17.591 -3.277 1 98.89 126 VAL A C 1
ATOM 1015 O O . VAL A 1 126 ? -0.186 -18.29 -2.43 1 98.89 126 VAL A O 1
ATOM 1018 N N . ASN A 1 127 ? 0.658 -16.35 -3.11 1 98.8 127 ASN A N 1
ATOM 1019 C CA . ASN A 1 127 ? 0.158 -15.602 -1.961 1 98.8 127 ASN A CA 1
ATOM 1020 C C . ASN A 1 127 ? -1.294 -15.176 -2.158 1 98.8 127 ASN A C 1
ATOM 1022 O O . ASN A 1 127 ? -1.564 -14.138 -2.765 1 98.8 127 ASN A O 1
ATOM 1026 N N . ASN A 1 128 ? -2.18 -15.928 -1.562 1 98.35 128 ASN A N 1
ATOM 1027 C CA . ASN A 1 128 ? -3.603 -15.715 -1.807 1 98.35 128 ASN A CA 1
ATOM 1028 C C . ASN A 1 128 ? -4.334 -15.299 -0.535 1 98.35 128 ASN A C 1
ATOM 1030 O O . ASN A 1 128 ? -5.422 -14.724 -0.599 1 98.35 128 ASN A O 1
ATOM 1034 N N . VAL A 1 129 ? -3.738 -15.584 0.624 1 96.27 129 VAL A N 1
ATOM 1035 C CA . VAL A 1 129 ? -4.425 -15.267 1.872 1 96.27 129 VAL A CA 1
ATOM 1036 C C . VAL A 1 129 ? -4.76 -13.778 1.913 1 96.27 129 VAL A C 1
ATOM 1038 O O . VAL A 1 129 ? -3.961 -12.943 1.482 1 96.27 129 VAL A O 1
ATOM 1041 N N . GLY A 1 130 ? -5.891 -13.453 2.373 1 95.04 130 GLY A N 1
ATOM 1042 C CA . GLY A 1 130 ? -6.348 -12.078 2.493 1 95.04 130 GLY A CA 1
ATOM 1043 C C . GLY A 1 130 ? -7.542 -11.924 3.417 1 95.04 130 GLY A C 1
ATOM 1044 O O . GLY A 1 130 ? -8.209 -12.907 3.746 1 95.04 130 GLY A O 1
ATOM 1045 N N . TYR A 1 131 ? -7.761 -10.77 3.811 1 95.67 131 TYR 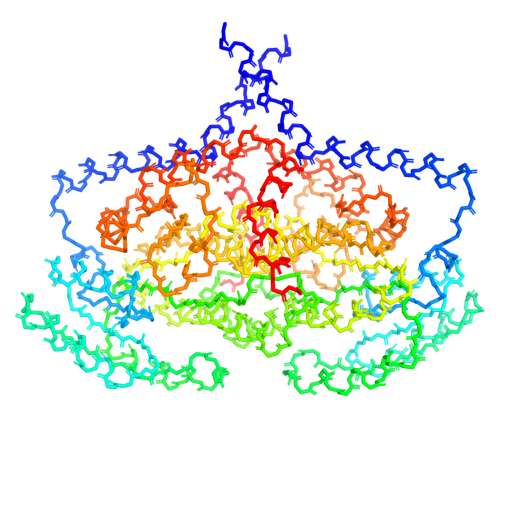A N 1
ATOM 1046 C CA . TYR A 1 131 ? -8.853 -10.419 4.712 1 95.67 131 TYR A CA 1
ATOM 1047 C C . TYR A 1 131 ? -9.503 -9.105 4.297 1 95.67 131 TYR A C 1
ATOM 1049 O O . TYR A 1 131 ? -8.811 -8.15 3.936 1 95.67 131 TYR A O 1
ATOM 1057 N N . LEU A 1 132 ? -10.782 -9.105 4.201 1 94.61 132 LEU A N 1
ATOM 1058 C CA . LEU A 1 132 ? -11.614 -7.929 3.971 1 94.61 132 LEU A CA 1
ATOM 1059 C C . LEU A 1 132 ? -12.494 -7.64 5.183 1 94.61 132 LEU A C 1
ATOM 1061 O O . LEU A 1 132 ? -13.434 -8.387 5.464 1 94.61 132 LEU A O 1
ATOM 1065 N N . PRO A 1 133 ? -12.174 -6.566 5.866 1 92.83 133 PRO A N 1
ATOM 1066 C CA . PRO A 1 133 ? -13.09 -6.21 6.953 1 92.83 133 PRO A CA 1
ATOM 1067 C C . PRO A 1 133 ? -14.48 -5.826 6.452 1 92.83 133 PRO A C 1
ATOM 1069 O O . PRO A 1 133 ? -14.677 -5.642 5.248 1 92.83 133 PRO A O 1
ATOM 1072 N N . GLU A 1 134 ? -15.38 -5.736 7.408 1 90.63 134 GLU A N 1
ATOM 1073 C CA . GLU A 1 134 ? -16.722 -5.271 7.066 1 90.63 134 GLU A CA 1
ATOM 1074 C C . GLU A 1 134 ? -16.671 -3.946 6.311 1 90.63 134 GLU A C 1
ATOM 1076 O O . GLU A 1 134 ? -15.885 -3.06 6.652 1 90.63 134 GLU A O 1
ATOM 1081 N N . LEU A 1 135 ? -17.504 -3.872 5.293 1 90.2 135 LEU A N 1
ATOM 1082 C CA . LEU A 1 135 ? -17.61 -2.631 4.534 1 90.2 135 LEU A CA 1
ATOM 1083 C C . LEU A 1 135 ? -18.258 -1.534 5.373 1 90.2 135 LEU A C 1
ATOM 1085 O O . LEU A 1 135 ? -19.455 -1.592 5.66 1 90.2 135 LEU A O 1
ATOM 1089 N N . THR A 1 136 ? -17.54 -0.621 5.786 1 92.38 136 THR A N 1
ATOM 1090 C CA . THR A 1 136 ? -17.977 0.483 6.633 1 92.38 136 THR A CA 1
ATOM 1091 C C . THR A 1 136 ? -16.944 1.606 6.634 1 92.38 136 THR A C 1
ATOM 1093 O O . THR A 1 136 ? -15.803 1.407 6.214 1 92.38 136 THR A O 1
ATOM 1096 N N . PRO A 1 137 ? -17.379 2.803 6.955 1 93.43 137 PRO A N 1
ATOM 1097 C CA . PRO A 1 137 ? -16.366 3.848 7.121 1 93.43 137 PRO A CA 1
ATOM 1098 C C . PRO A 1 137 ? -15.248 3.44 8.078 1 93.43 137 PRO A C 1
ATOM 1100 O O . PRO A 1 137 ? -15.488 2.697 9.033 1 93.43 137 PRO A O 1
ATOM 1103 N N . LEU A 1 138 ? -14.079 3.878 7.833 1 96.15 138 LEU A N 1
ATOM 1104 C CA . LEU A 1 138 ? -12.899 3.523 8.613 1 96.15 138 LEU A CA 1
ATOM 1105 C C . LEU A 1 138 ? -13.149 3.728 10.103 1 96.15 138 LEU A C 1
ATOM 1107 O O . LEU A 1 138 ? -12.675 2.946 10.93 1 96.15 138 LEU A O 1
ATOM 1111 N N . VAL A 1 139 ? -13.92 4.768 10.432 1 94.85 139 VAL A N 1
ATOM 1112 C CA . VAL A 1 139 ? -14.17 5.148 11.819 1 94.85 139 VAL A CA 1
ATOM 1113 C C . VAL A 1 139 ? -14.905 4.02 12.54 1 94.85 139 VAL A C 1
ATOM 1115 O O . VAL A 1 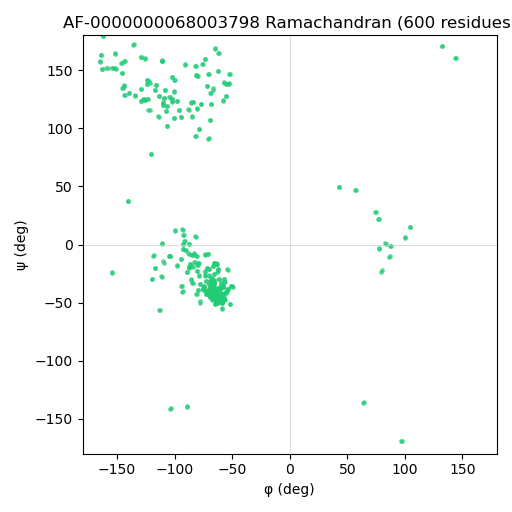139 ? -14.856 3.925 13.768 1 94.85 139 VAL A O 1
ATOM 1118 N N . HIS A 1 140 ? -15.493 3.091 11.819 1 94.25 140 HIS A N 1
ATOM 1119 C CA . HIS A 1 140 ? -16.27 2.012 12.417 1 94.25 140 HIS A CA 1
ATOM 1120 C C . HIS A 1 140 ? -15.492 0.7 12.403 1 94.25 140 HIS A C 1
ATOM 1122 O O . HIS A 1 140 ? -15.927 -0.291 12.995 1 94.25 140 HIS A O 1
ATOM 1128 N N . ASN A 1 141 ? -14.389 0.653 11.716 1 95.38 141 ASN A N 1
ATOM 1129 C CA . ASN A 1 141 ? -13.521 -0.517 11.805 1 95.38 141 ASN A CA 1
ATOM 1130 C C . ASN A 1 141 ? -12.808 -0.583 13.153 1 95.38 141 ASN A C 1
ATOM 1132 O O . ASN A 1 141 ? -12.322 0.433 13.653 1 95.38 141 ASN A O 1
ATOM 1136 N N . SER A 1 142 ? -12.754 -1.733 13.72 1 94.77 142 SER A N 1
ATOM 1137 C CA . SER A 1 142 ? -12.008 -1.885 14.965 1 94.77 142 SER A CA 1
ATOM 1138 C C . SER A 1 142 ? -10.504 -1.913 14.709 1 94.77 142 SER A C 1
ATOM 1140 O O . SER A 1 142 ? -10.063 -2.252 13.609 1 94.77 142 SER A O 1
ATOM 1142 N N . GLU A 1 143 ? -9.737 -1.554 15.701 1 93.35 143 GLU A N 1
ATOM 1143 C CA . GLU A 1 143 ? -8.285 -1.647 15.59 1 93.35 143 GLU A CA 1
ATOM 1144 C C . GLU A 1 143 ? -7.842 -3.085 15.337 1 93.35 143 GLU A C 1
ATOM 1146 O O . GLU A 1 143 ? -6.891 -3.326 14.59 1 93.35 143 GLU A O 1
ATOM 1151 N N . SER A 1 144 ? -8.52 -3.98 15.97 1 93.33 144 SER A N 1
ATOM 1152 C CA . SER A 1 144 ? -8.216 -5.395 15.784 1 93.33 144 SER A CA 1
ATOM 1153 C C . SER A 1 144 ? -8.441 -5.823 14.338 1 93.33 144 SER A C 1
ATOM 1155 O O . SER A 1 144 ? -7.641 -6.575 13.776 1 93.33 144 SER A O 1
ATOM 1157 N N . ASP A 1 145 ? -9.523 -5.324 13.725 1 95.04 145 ASP A N 1
ATOM 1158 C CA . ASP A 1 145 ? -9.802 -5.632 12.326 1 95.04 145 ASP A CA 1
ATOM 1159 C C . ASP A 1 145 ? -8.712 -5.073 11.414 1 95.04 145 ASP A C 1
ATOM 1161 O O . ASP A 1 145 ? -8.284 -5.74 10.469 1 95.04 145 ASP A O 1
ATOM 1165 N N . LEU A 1 146 ? -8.302 -3.92 11.727 1 96.44 146 LEU A N 1
ATOM 1166 C CA . LEU A 1 146 ? -7.293 -3.262 10.904 1 96.44 146 LEU A CA 1
ATOM 1167 C C . LEU A 1 146 ? -5.946 -3.966 11.028 1 96.44 146 LEU A C 1
ATOM 1169 O O . LEU A 1 146 ? -5.241 -4.147 10.033 1 96.44 146 LEU A O 1
ATOM 1173 N N . LEU A 1 147 ? -5.615 -4.378 12.228 1 94.8 147 LEU A N 1
ATOM 1174 C CA . LEU A 1 147 ? -4.372 -5.116 12.423 1 94.8 147 LEU A CA 1
ATOM 1175 C C . LEU A 1 147 ? -4.426 -6.468 11.72 1 94.8 147 LEU A C 1
ATOM 1177 O O . LEU A 1 147 ? -3.443 -6.894 11.108 1 94.8 147 LEU A O 1
ATOM 1181 N N . THR A 1 148 ? -5.534 -7.123 11.829 1 95.76 148 THR A N 1
ATOM 1182 C CA . THR A 1 148 ? -5.716 -8.394 11.136 1 95.76 148 THR A CA 1
ATOM 1183 C C . THR A 1 148 ? -5.549 -8.218 9.63 1 95.76 148 THR A C 1
ATOM 1185 O O . THR A 1 148 ? -4.87 -9.014 8.978 1 95.76 148 THR A O 1
ATOM 1188 N N . LEU A 1 149 ? -6.163 -7.196 9.091 1 97.03 149 LEU A N 1
ATOM 1189 C CA . LEU A 1 149 ? -6.058 -6.886 7.67 1 97.03 149 LEU A CA 1
ATOM 1190 C C . LEU A 1 149 ? -4.602 -6.694 7.261 1 97.03 149 LEU A C 1
ATOM 1192 O O . LEU A 1 149 ? -4.153 -7.261 6.262 1 97.03 149 LEU A O 1
ATOM 1196 N N . ILE A 1 150 ? -3.827 -5.923 8.019 1 96.54 150 ILE A N 1
ATOM 1197 C CA . ILE A 1 150 ? -2.435 -5.628 7.696 1 96.54 150 ILE A CA 1
ATOM 1198 C C . ILE A 1 150 ? -1.601 -6.903 7.793 1 96.54 150 ILE A C 1
ATOM 1200 O O . ILE A 1 150 ? -0.76 -7.169 6.931 1 96.54 150 ILE A O 1
ATOM 1204 N N . ASN A 1 151 ? -1.848 -7.699 8.754 1 95.5 151 ASN A N 1
ATOM 1205 C CA . ASN A 1 151 ? -1.102 -8.939 8.941 1 95.5 151 ASN A CA 1
ATOM 1206 C C . ASN A 1 151 ? -1.348 -9.919 7.798 1 95.5 151 ASN A C 1
ATOM 1208 O O . ASN A 1 151 ? -0.405 -10.509 7.267 1 95.5 151 ASN A O 1
ATOM 1212 N N . LEU A 1 152 ? -2.543 -10.028 7.419 1 96.89 152 LEU A N 1
ATOM 1213 C CA . LEU A 1 152 ? -2.899 -11.034 6.425 1 96.89 152 LEU A CA 1
ATOM 1214 C C . LEU A 1 152 ? -2.57 -10.548 5.017 1 96.89 152 LEU A C 1
ATOM 1216 O O . LEU A 1 152 ? -2.026 -11.301 4.207 1 96.89 152 LEU A O 1
ATOM 1220 N N . ASN A 1 153 ? -2.865 -9.304 4.731 1 97.96 153 ASN A N 1
ATOM 1221 C CA . ASN A 1 153 ? -2.747 -8.82 3.36 1 97.96 153 ASN A CA 1
ATOM 1222 C C . ASN A 1 153 ? -1.33 -8.344 3.053 1 97.96 153 ASN A C 1
ATOM 1224 O O . ASN A 1 153 ? -0.89 -8.39 1.903 1 97.96 153 ASN A O 1
ATOM 1228 N N . ILE A 1 154 ? -0.646 -7.85 4.058 1 97.95 154 ILE A N 1
ATOM 1229 C CA . ILE A 1 154 ? 0.619 -7.178 3.783 1 97.95 154 ILE A CA 1
ATOM 1230 C C . ILE A 1 154 ? 1.774 -7.995 4.359 1 97.95 154 ILE A C 1
ATOM 1232 O O . ILE A 1 154 ? 2.655 -8.442 3.621 1 97.95 154 ILE A O 1
ATOM 1236 N N . VAL A 1 155 ? 1.737 -8.279 5.647 1 96.84 155 VAL A N 1
ATOM 1237 C CA . VAL A 1 155 ? 2.858 -8.944 6.302 1 96.84 155 VAL A CA 1
ATOM 1238 C C . VAL A 1 155 ? 3.041 -10.344 5.719 1 96.84 155 VAL A C 1
ATOM 1240 O O . VAL A 1 155 ? 4.152 -10.726 5.343 1 96.84 155 VAL A O 1
ATOM 1243 N N . ALA A 1 156 ? 2.006 -11.096 5.594 1 97.41 156 ALA A N 1
ATOM 1244 C CA . ALA A 1 156 ? 2.093 -12.465 5.091 1 97.41 156 ALA A CA 1
ATOM 1245 C C . ALA A 1 156 ? 2.699 -12.497 3.691 1 97.41 156 ALA A C 1
ATOM 1247 O O . ALA A 1 156 ? 3.634 -13.258 3.429 1 97.41 156 ALA A O 1
ATOM 1248 N N . THR A 1 157 ? 2.177 -11.663 2.795 1 98.07 157 THR A N 1
ATOM 1249 C CA . THR A 1 157 ? 2.672 -11.597 1.424 1 98.07 157 THR A CA 1
ATOM 1250 C C . THR A 1 157 ? 4.151 -11.223 1.401 1 98.07 157 THR A C 1
ATOM 1252 O O . THR A 1 157 ? 4.947 -11.861 0.707 1 98.07 157 THR A O 1
ATOM 1255 N N . THR A 1 158 ? 4.543 -10.252 2.166 1 98.03 158 THR A N 1
ATOM 1256 C CA . THR A 1 158 ? 5.909 -9.739 2.181 1 98.03 158 THR A CA 1
ATOM 1257 C C . THR A 1 158 ? 6.872 -10.78 2.744 1 98.03 158 THR A C 1
ATOM 1259 O O . THR A 1 158 ? 7.91 -11.063 2.142 1 98.03 158 THR A O 1
ATOM 1262 N N . MET A 1 159 ? 6.52 -11.365 3.84 1 96.97 159 MET A N 1
ATOM 1263 C CA . MET A 1 159 ? 7.409 -12.283 4.546 1 96.97 159 MET A CA 1
ATOM 1264 C C . MET A 1 159 ? 7.583 -13.581 3.765 1 96.97 159 MET A C 1
ATOM 1266 O O . MET A 1 159 ? 8.699 -14.087 3.634 1 96.97 159 MET A O 1
ATOM 1270 N N . LEU A 1 160 ? 6.507 -14.136 3.23 1 97.5 160 LEU A N 1
ATOM 1271 C CA . LEU A 1 160 ? 6.603 -15.382 2.478 1 97.5 160 LEU A CA 1
ATOM 1272 C C . LEU A 1 160 ? 7.397 -15.181 1.192 1 97.5 160 LEU A C 1
ATOM 1274 O O . LEU A 1 160 ? 8.192 -16.042 0.807 1 97.5 160 LEU A O 1
ATOM 1278 N N . THR A 1 161 ? 7.131 -14.052 0.549 1 98.37 161 THR A N 1
ATOM 1279 C CA . THR A 1 161 ? 7.896 -13.734 -0.651 1 98.37 161 THR A CA 1
ATOM 1280 C C . THR A 1 161 ? 9.388 -13.662 -0.338 1 98.37 161 THR A C 1
ATOM 1282 O O . THR A 1 161 ? 10.2 -14.304 -1.008 1 98.37 161 THR A O 1
ATOM 1285 N N . ARG A 1 162 ? 9.711 -12.906 0.696 1 97.15 162 ARG A N 1
ATOM 1286 C CA . ARG A 1 162 ? 11.11 -12.76 1.084 1 97.15 162 ARG A CA 1
ATOM 1287 C C . ARG A 1 162 ? 11.721 -14.109 1.449 1 97.15 162 ARG A C 1
ATOM 1289 O O . ARG A 1 162 ? 12.898 -14.356 1.178 1 97.15 162 ARG A O 1
ATOM 1296 N N . MET A 1 163 ? 11.02 -14.915 2.033 1 95.63 163 MET A N 1
ATOM 1297 C CA . MET A 1 163 ? 11.468 -16.209 2.54 1 95.63 163 MET A CA 1
ATOM 1298 C C . MET A 1 163 ? 11.863 -17.135 1.395 1 95.63 163 MET A C 1
ATOM 1300 O O . MET A 1 163 ? 12.829 -17.891 1.507 1 95.63 163 MET A O 1
ATOM 1304 N N . VAL A 1 164 ? 11.221 -17.09 0.229 1 96.91 164 VAL A N 1
ATOM 1305 C CA . VAL A 1 164 ? 11.416 -18.101 -0.804 1 96.91 164 VAL A CA 1
ATOM 1306 C C . VAL A 1 164 ? 12.412 -17.594 -1.843 1 96.91 164 VAL A C 1
ATOM 1308 O O . VAL A 1 164 ? 12.981 -18.381 -2.603 1 96.91 164 VAL A O 1
ATOM 1311 N N . LEU A 1 165 ? 12.668 -16.335 -1.928 1 97.08 165 LEU A N 1
ATOM 1312 C CA . LEU A 1 165 ? 13.423 -15.707 -3.007 1 97.08 165 LEU A CA 1
ATOM 1313 C C . LEU A 1 165 ? 14.863 -16.209 -3.026 1 97.08 165 LEU A C 1
ATOM 1315 O O . LEU A 1 165 ? 15.402 -16.519 -4.091 1 97.08 165 LEU A O 1
ATOM 1319 N N . PRO A 1 166 ? 15.519 -16.32 -1.839 1 95.86 166 PRO A N 1
ATOM 1320 C CA . PRO A 1 166 ? 16.906 -16.788 -1.89 1 95.86 166 PRO A CA 1
ATOM 1321 C C . PRO A 1 166 ? 17.041 -18.165 -2.536 1 95.86 166 PRO A C 1
ATOM 1323 O O . PRO A 1 166 ? 17.94 -18.383 -3.352 1 95.86 166 PRO A O 1
ATOM 1326 N N . GLY A 1 167 ? 16.173 -19.059 -2.208 1 96.1 167 GLY A N 1
ATOM 1327 C CA . GLY A 1 167 ? 16.196 -20.376 -2.824 1 96.1 167 GLY A CA 1
ATOM 1328 C C . GLY A 1 167 ? 15.906 -20.344 -4.313 1 96.1 167 GLY A C 1
ATOM 1329 O O . GLY A 1 167 ? 16.571 -21.026 -5.095 1 96.1 167 GLY A O 1
ATOM 1330 N N . MET A 1 168 ? 14.969 -19.574 -4.738 1 97.56 168 MET A N 1
ATOM 1331 C CA . MET A 1 168 ? 14.622 -19.44 -6.15 1 97.56 168 MET A CA 1
ATOM 1332 C C . MET A 1 168 ? 15.787 -18.859 -6.944 1 97.56 168 MET A C 1
ATOM 1334 O O . MET A 1 168 ? 16.096 -19.334 -8.038 1 97.56 168 MET A O 1
ATOM 1338 N N . LYS A 1 169 ? 16.402 -17.884 -6.374 1 96.7 169 LYS A N 1
ATOM 1339 C CA . LYS A 1 169 ? 17.52 -17.239 -7.057 1 96.7 169 LYS A CA 1
ATOM 1340 C C . LYS A 1 169 ? 18.701 -18.194 -7.203 1 96.7 169 LYS A C 1
ATOM 1342 O O . LYS A 1 169 ? 19.353 -18.228 -8.249 1 96.7 169 LYS A O 1
ATOM 1347 N N . ARG A 1 170 ? 18.964 -18.906 -6.136 1 96.04 170 ARG A N 1
ATOM 1348 C CA . ARG A 1 170 ? 20.049 -19.88 -6.188 1 96.04 170 ARG A CA 1
ATOM 1349 C C . ARG A 1 170 ? 19.821 -20.895 -7.303 1 96.04 170 ARG A C 1
ATOM 1351 O O . ARG A 1 170 ? 20.763 -21.291 -7.992 1 96.04 170 ARG A O 1
ATOM 1358 N N . ARG A 1 171 ? 18.62 -21.296 -7.576 1 96.49 171 ARG A N 1
ATOM 1359 C CA . ARG A 1 171 ? 18.279 -22.298 -8.58 1 96.49 171 ARG A CA 1
ATOM 1360 C C . ARG A 1 171 ? 18.084 -21.657 -9.95 1 96.49 171 ARG A C 1
ATOM 1362 O O . ARG A 1 171 ? 18.01 -22.355 -10.963 1 96.49 171 ARG A O 1
ATOM 1369 N N . GLY A 1 172 ? 17.842 -20.333 -9.973 1 97.04 172 GLY A N 1
ATOM 1370 C CA . GLY A 1 172 ? 17.665 -19.588 -11.209 1 97.04 172 GLY A CA 1
ATOM 1371 C C . GLY A 1 172 ? 16.299 -19.791 -11.837 1 97.04 172 GLY A C 1
ATOM 1372 O O . GLY A 1 172 ? 16.147 -19.676 -13.055 1 97.04 172 GLY A O 1
ATOM 1373 N N . ARG A 1 173 ? 15.363 -20.191 -11.006 1 97.64 173 ARG A N 1
ATOM 1374 C CA . ARG A 1 173 ? 14.003 -20.398 -11.492 1 97.64 173 ARG A CA 1
ATOM 1375 C C . ARG A 1 173 ? 12.987 -20.222 -10.368 1 97.64 173 ARG A C 1
ATOM 1377 O O . ARG A 1 173 ? 13.287 -20.496 -9.204 1 97.64 173 ARG A O 1
ATOM 1384 N N . GLY A 1 174 ? 11.812 -19.828 -10.731 1 98.31 174 GLY A N 1
ATOM 1385 C CA . GLY A 1 174 ? 10.711 -19.669 -9.794 1 98.31 174 GLY A CA 1
ATOM 1386 C C . GLY A 1 174 ? 9.814 -18.49 -10.121 1 98.31 174 GLY A C 1
ATOM 1387 O O . GLY A 1 174 ? 10.2 -17.603 -10.886 1 98.31 174 GLY A O 1
ATOM 1388 N N . ILE A 1 175 ? 8.565 -18.551 -9.541 1 98.7 175 ILE A N 1
ATOM 1389 C CA . ILE A 1 175 ? 7.652 -17.43 -9.74 1 98.7 175 ILE A CA 1
ATOM 1390 C C . ILE A 1 175 ? 6.806 -17.224 -8.486 1 98.7 175 ILE A C 1
ATOM 1392 O O . ILE A 1 175 ? 6.365 -18.192 -7.862 1 98.7 175 ILE A O 1
ATOM 1396 N N . VAL A 1 176 ? 6.682 -16.033 -8.075 1 98.83 176 VAL A N 1
ATOM 1397 C CA . VAL A 1 176 ? 5.779 -15.618 -7.007 1 98.83 176 VAL A CA 1
ATOM 1398 C C . VAL A 1 176 ? 4.537 -14.961 -7.605 1 98.83 176 VAL A C 1
ATOM 1400 O O . VAL A 1 176 ? 4.645 -14.033 -8.41 1 98.83 176 VAL A O 1
ATOM 1403 N N . VAL A 1 177 ? 3.362 -15.478 -7.299 1 98.85 177 VAL A N 1
ATOM 1404 C CA . VAL A 1 177 ? 2.079 -14.918 -7.712 1 98.85 177 VAL A CA 1
ATOM 1405 C C . VAL A 1 177 ? 1.383 -14.279 -6.512 1 98.85 177 VAL A C 1
ATOM 1407 O O . VAL A 1 177 ? 1.004 -14.973 -5.566 1 98.85 177 VAL A O 1
ATOM 1410 N N . ASN A 1 178 ? 1.199 -13.015 -6.517 1 98.83 178 ASN A N 1
ATOM 1411 C CA . ASN A 1 178 ? 0.522 -12.289 -5.448 1 98.83 178 ASN A CA 1
ATOM 1412 C C . ASN A 1 178 ? -0.912 -11.935 -5.832 1 98.83 178 ASN A C 1
ATOM 1414 O O . ASN A 1 178 ? -1.144 -11.298 -6.86 1 98.83 178 ASN A O 1
ATOM 1418 N N . MET A 1 179 ? -1.842 -12.337 -4.984 1 98.55 179 MET A N 1
ATOM 1419 C CA . MET A 1 179 ? -3.251 -12.026 -5.206 1 98.55 179 MET A CA 1
ATOM 1420 C C . MET A 1 179 ? -3.599 -10.649 -4.651 1 98.55 179 MET A C 1
ATOM 1422 O O . MET A 1 179 ? -3.612 -10.45 -3.435 1 98.55 179 MET A O 1
ATOM 1426 N N . ALA A 1 180 ? -3.85 -9.771 -5.536 1 98.2 180 ALA A N 1
ATOM 1427 C CA . ALA A 1 180 ? -4.296 -8.431 -5.165 1 98.2 180 ALA A CA 1
ATOM 1428 C C . ALA A 1 180 ? -5.794 -8.265 -5.406 1 98.2 180 ALA A C 1
ATOM 1430 O O . ALA A 1 180 ? -6.591 -9.12 -5.012 1 98.2 180 ALA A O 1
ATOM 1431 N N . SER A 1 181 ? -6.183 -7.133 -5.868 1 96.31 181 SER A N 1
ATOM 1432 C CA . SER A 1 181 ? -7.562 -6.761 -6.168 1 96.31 181 SER A CA 1
ATOM 1433 C C . SER A 1 181 ? -7.619 -5.527 -7.062 1 96.31 181 SER A C 1
ATOM 1435 O O . SER A 1 181 ? -6.72 -4.685 -7.025 1 96.31 181 SER A O 1
ATOM 1437 N N . SER A 1 182 ? -8.696 -5.479 -7.846 1 93.36 182 SER A N 1
ATOM 1438 C CA . SER A 1 182 ? -8.913 -4.246 -8.597 1 93.36 182 SER A CA 1
ATOM 1439 C C . SER A 1 182 ? -9.119 -3.059 -7.662 1 93.36 182 SER A C 1
ATOM 1441 O O . SER A 1 182 ? -8.878 -1.912 -8.044 1 93.36 182 SER A O 1
ATOM 1443 N N . ALA A 1 183 ? -9.493 -3.359 -6.445 1 92.86 183 ALA A N 1
ATOM 1444 C CA . ALA A 1 183 ? -9.659 -2.316 -5.436 1 92.86 183 ALA A CA 1
ATOM 1445 C C . ALA A 1 183 ? -8.321 -1.667 -5.094 1 92.86 183 ALA A C 1
ATOM 1447 O O . ALA A 1 183 ? -8.281 -0.603 -4.472 1 92.86 183 ALA A O 1
ATOM 1448 N N . GLY A 1 184 ? -7.218 -2.292 -5.452 1 95.16 184 GLY A N 1
ATOM 1449 C CA . GLY A 1 184 ? -5.898 -1.735 -5.204 1 95.16 184 GLY A CA 1
ATOM 1450 C C . GLY A 1 184 ? -5.448 -0.764 -6.279 1 95.16 184 GLY A C 1
ATOM 1451 O O . GLY A 1 184 ? -4.445 -0.067 -6.113 1 95.16 184 GLY A O 1
ATOM 1452 N N . LEU A 1 185 ? -6.201 -0.69 -7.374 1 91.53 185 LEU A N 1
ATOM 1453 C CA . LEU A 1 185 ? -5.828 0.162 -8.497 1 91.53 185 LEU A CA 1
ATOM 1454 C C . LEU A 1 185 ? -6.308 1.593 -8.278 1 91.53 185 LEU A C 1
ATOM 1456 O O . LEU A 1 185 ? -5.816 2.523 -8.921 1 91.53 185 LEU A O 1
ATOM 1460 N N . PHE A 1 186 ? -7.28 1.742 -7.362 1 88.8 186 PHE A N 1
ATOM 1461 C CA . PHE A 1 186 ? -7.836 3.034 -6.977 1 88.8 186 PHE A CA 1
ATOM 1462 C C . PHE A 1 186 ? -8.332 3.001 -5.536 1 88.8 186 PHE A C 1
ATOM 1464 O O . PHE A 1 186 ? -8.747 1.952 -5.041 1 88.8 186 PHE A O 1
ATOM 1471 N N . PRO A 1 187 ? -8.289 4.127 -4.933 1 91.69 187 PRO A N 1
ATOM 1472 C CA . PRO A 1 187 ? -8.867 4.159 -3.587 1 91.69 187 PRO A CA 1
ATOM 1473 C C . PRO A 1 187 ? -10.379 3.949 -3.59 1 91.69 187 PRO A C 1
ATOM 1475 O O . PRO A 1 187 ? -11.086 4.529 -4.418 1 91.69 187 PRO A O 1
ATOM 1478 N N . ILE A 1 188 ? -10.864 3.091 -2.731 1 90.7 188 ILE A N 1
ATOM 1479 C CA . ILE A 1 188 ? -12.294 2.815 -2.65 1 90.7 188 ILE A CA 1
ATOM 1480 C C . ILE A 1 188 ? -12.802 3.128 -1.245 1 90.7 188 ILE A C 1
ATOM 1482 O O . ILE A 1 188 ? -12.461 2.433 -0.285 1 90.7 188 ILE A O 1
ATOM 1486 N N . PRO A 1 189 ? -13.698 4.115 -1.129 1 92.63 189 PRO A N 1
ATOM 1487 C CA . PRO A 1 189 ? -14.28 4.405 0.183 1 92.63 189 PRO A CA 1
ATOM 1488 C C . PRO A 1 189 ? -15.088 3.236 0.742 1 92.63 189 PRO A C 1
ATOM 1490 O O . PRO A 1 189 ? -15.593 2.409 -0.022 1 92.63 189 PRO A O 1
ATOM 1493 N N . TYR A 1 190 ? -15.127 3.108 2.125 1 91.83 190 TYR A N 1
ATOM 1494 C CA . TYR A 1 190 ? -15.859 2.099 2.881 1 91.83 190 TYR A CA 1
ATOM 1495 C C . TYR A 1 190 ? -15.127 0.762 2.859 1 91.83 190 TYR A C 1
ATOM 1497 O O . TYR A 1 190 ? -15.573 -0.208 3.476 1 91.83 190 TYR A O 1
ATOM 1505 N N . MET A 1 191 ? -14.087 0.705 2.167 1 94.37 191 MET A N 1
ATOM 1506 C CA . MET A 1 191 ? -13.073 -0.341 2.273 1 94.37 191 MET A CA 1
ATOM 1507 C C . MET A 1 191 ? -11.671 0.244 2.143 1 94.37 191 MET A C 1
ATOM 1509 O O . MET A 1 191 ? -10.828 -0.307 1.433 1 94.37 191 MET A O 1
ATOM 1513 N N . THR A 1 192 ? -11.56 1.383 2.713 1 96.42 192 THR A N 1
ATOM 1514 C CA . THR A 1 192 ? -10.387 2.243 2.602 1 96.42 192 THR A CA 1
ATOM 1515 C C . THR A 1 192 ? -9.116 1.472 2.949 1 96.42 192 THR A C 1
ATOM 1517 O O . THR A 1 192 ? -8.156 1.467 2.175 1 96.42 192 THR A O 1
ATOM 1520 N N . ALA A 1 193 ? -9.083 0.79 4.078 1 97.99 193 ALA A N 1
ATOM 1521 C CA . ALA A 1 193 ? -7.882 0.074 4.499 1 97.99 193 ALA A CA 1
ATOM 1522 C C . ALA A 1 193 ? -7.618 -1.131 3.6 1 97.99 193 ALA A C 1
ATOM 1524 O O . ALA A 1 193 ? -6.464 -1.453 3.306 1 97.99 193 ALA A O 1
ATOM 1525 N N . TYR A 1 194 ? -8.649 -1.808 3.162 1 96.98 194 TYR A N 1
ATOM 1526 C CA . TYR A 1 194 ? -8.503 -2.948 2.264 1 96.98 194 TYR A CA 1
ATOM 1527 C C . TYR A 1 194 ? -7.928 -2.515 0.921 1 96.98 194 TYR A C 1
ATOM 1529 O O . TYR A 1 194 ? -6.967 -3.11 0.428 1 96.98 194 TYR A O 1
ATOM 1537 N N . SER A 1 195 ? -8.569 -1.486 0.329 1 96.83 195 SER A N 1
ATOM 1538 C CA . SER A 1 195 ? -8.083 -0.958 -0.941 1 96.83 195 SER A CA 1
ATOM 1539 C C . SER A 1 195 ? -6.62 -0.54 -0.843 1 96.83 195 SER A C 1
ATOM 1541 O O . SER A 1 195 ? -5.827 -0.819 -1.744 1 96.83 195 SER A O 1
ATOM 1543 N N . ALA A 1 196 ? -6.28 0.07 0.251 1 98.66 196 ALA A N 1
ATOM 1544 C CA . ALA A 1 196 ? -4.9 0.495 0.474 1 98.66 196 ALA A CA 1
ATOM 1545 C C . ALA A 1 196 ? -3.963 -0.707 0.557 1 98.66 196 ALA A C 1
ATOM 1547 O O . ALA A 1 196 ? -2.861 -0.682 0.003 1 98.66 196 ALA A O 1
ATOM 1548 N N . SER A 1 197 ? -4.339 -1.742 1.229 1 98.76 197 SER A N 1
ATOM 1549 C CA . SER A 1 197 ? -3.512 -2.936 1.362 1 98.76 197 SER A CA 1
ATOM 1550 C C . SER A 1 197 ? -3.261 -3.589 0.007 1 98.76 197 SER A C 1
ATOM 1552 O O . SER A 1 197 ? -2.171 -4.105 -0.248 1 98.76 197 SER A O 1
ATOM 1554 N N . LYS A 1 198 ? -4.243 -3.564 -0.822 1 98.6 198 LYS A N 1
ATOM 1555 C CA . LYS A 1 198 ? -4.078 -4.183 -2.134 1 98.6 198 LYS A CA 1
ATOM 1556 C C . LYS A 1 198 ? -3.285 -3.277 -3.073 1 98.6 198 LYS A C 1
ATOM 1558 O O . LYS A 1 198 ? -2.57 -3.761 -3.953 1 98.6 198 LYS A O 1
ATOM 1563 N N . SER A 1 199 ? -3.338 -1.967 -2.849 1 98.36 199 SER A N 1
ATOM 1564 C CA . SER A 1 199 ? -2.41 -1.071 -3.531 1 98.36 199 SER A CA 1
ATOM 1565 C C . SER A 1 199 ? -0.964 -1.391 -3.168 1 98.36 199 SER A C 1
ATOM 1567 O O . SER A 1 199 ? -0.078 -1.337 -4.023 1 98.36 199 SER A O 1
ATOM 1569 N N . PHE A 1 200 ? -0.741 -1.701 -1.876 1 98.85 200 PHE A N 1
ATOM 1570 C CA . PHE A 1 200 ? 0.573 -2.15 -1.433 1 98.85 200 PHE A CA 1
ATOM 1571 C C . PHE A 1 200 ? 1.018 -3.38 -2.216 1 98.85 200 PHE A C 1
ATOM 1573 O O . PHE A 1 200 ? 2.13 -3.415 -2.747 1 98.85 200 PHE A O 1
ATOM 1580 N N . VAL A 1 201 ? 0.167 -4.336 -2.351 1 98.87 201 VAL A N 1
ATOM 1581 C CA . VAL A 1 201 ? 0.505 -5.61 -2.976 1 98.87 201 VAL A CA 1
ATOM 1582 C C . VAL A 1 201 ? 0.843 -5.39 -4.449 1 98.87 201 VAL A C 1
ATOM 1584 O O . VAL A 1 201 ? 1.795 -5.977 -4.968 1 98.87 201 VAL A O 1
ATOM 1587 N N . ILE A 1 202 ? 0.091 -4.571 -5.122 1 97.71 202 ILE A N 1
ATOM 1588 C CA . ILE A 1 202 ? 0.328 -4.293 -6.534 1 97.71 202 ILE A CA 1
ATOM 1589 C C . ILE A 1 202 ? 1.685 -3.614 -6.706 1 97.71 202 ILE A C 1
ATOM 1591 O O . ILE A 1 202 ? 2.514 -4.061 -7.502 1 97.71 202 ILE A O 1
ATOM 1595 N N . SER A 1 203 ? 1.938 -2.568 -5.941 1 97.11 203 SER A N 1
ATOM 1596 C CA . SER A 1 203 ? 3.203 -1.846 -6.025 1 97.11 203 SER A CA 1
ATOM 1597 C C . SER A 1 203 ? 4.38 -2.75 -5.675 1 97.11 203 SER A C 1
ATOM 1599 O O . SER A 1 203 ? 5.392 -2.761 -6.38 1 97.11 203 SER A O 1
ATOM 1601 N N . PHE A 1 204 ? 4.241 -3.538 -4.58 1 98.54 204 PHE A N 1
ATOM 1602 C CA . PHE A 1 204 ? 5.248 -4.481 -4.107 1 98.54 204 PHE A CA 1
ATOM 1603 C C . PHE A 1 204 ? 5.62 -5.471 -5.204 1 98.54 204 PHE A C 1
ATOM 1605 O O . PHE A 1 204 ? 6.802 -5.705 -5.462 1 98.54 204 PHE A O 1
ATOM 1612 N N . SER A 1 205 ? 4.635 -5.935 -5.905 1 97.96 205 SER A N 1
ATOM 1613 C CA . SER A 1 205 ? 4.824 -6.962 -6.924 1 97.96 205 SER A CA 1
ATOM 1614 C C . SER A 1 205 ? 5.518 -6.395 -8.158 1 97.96 205 SER A C 1
ATOM 1616 O O . SER A 1 205 ? 6.411 -7.03 -8.722 1 97.96 205 SER A O 1
ATOM 1618 N N . GLN A 1 206 ? 5.102 -5.249 -8.533 1 94.69 206 GLN A N 1
ATOM 1619 C CA . GLN A 1 206 ? 5.677 -4.643 -9.729 1 94.69 206 GLN A CA 1
ATOM 1620 C C . GLN A 1 206 ? 7.131 -4.243 -9.498 1 94.69 206 GLN A C 1
ATOM 1622 O O . GLN A 1 206 ? 7.982 -4.445 -10.367 1 94.69 206 GLN A O 1
ATOM 1627 N N . GLY A 1 207 ? 7.399 -3.649 -8.317 1 94.81 207 GLY A N 1
ATOM 1628 C CA . GLY A 1 207 ? 8.783 -3.363 -7.976 1 94.81 207 GLY A CA 1
ATOM 1629 C C . GLY A 1 207 ? 9.654 -4.604 -7.927 1 94.81 207 GLY A C 1
ATOM 1630 O O . GLY A 1 207 ? 10.767 -4.609 -8.458 1 94.81 207 GLY A O 1
ATOM 1631 N N . LEU A 1 208 ? 9.131 -5.594 -7.353 1 96.78 208 LEU A N 1
ATOM 1632 C CA . LEU A 1 208 ? 9.86 -6.851 -7.231 1 96.78 208 LEU A CA 1
ATOM 1633 C C . LEU A 1 208 ? 10.134 -7.456 -8.604 1 96.78 208 LEU A C 1
ATOM 1635 O O . LEU A 1 208 ? 11.221 -7.983 -8.849 1 96.78 208 LEU A O 1
ATOM 1639 N N . SER A 1 209 ? 9.133 -7.448 -9.473 1 95.09 209 SER A N 1
ATOM 1640 C CA . SER A 1 209 ? 9.3 -7.982 -10.821 1 95.09 209 SER A CA 1
ATOM 1641 C C . SER A 1 209 ? 10.497 -7.348 -11.523 1 95.09 209 SER A C 1
ATOM 1643 O O . SER A 1 209 ? 11.242 -8.031 -12.229 1 95.09 209 SER A O 1
ATOM 1645 N N . GLN A 1 210 ? 10.689 -6.082 -11.307 1 92.6 210 GLN A N 1
ATOM 1646 C CA . GLN A 1 210 ? 11.816 -5.387 -11.919 1 92.6 210 GLN A CA 1
ATOM 1647 C C . GLN A 1 210 ? 13.136 -5.814 -11.285 1 92.6 210 GLN A C 1
ATOM 1649 O O . GLN A 1 210 ? 14.138 -5.988 -11.983 1 92.6 210 GLN A O 1
ATOM 1654 N N . GLU A 1 211 ? 13.159 -5.995 -10.013 1 93.19 211 GLU A N 1
ATOM 1655 C CA . GLU A 1 211 ? 14.374 -6.395 -9.31 1 93.19 211 GLU A CA 1
ATOM 1656 C C . GLU A 1 211 ? 14.815 -7.797 -9.721 1 93.19 211 GLU A C 1
ATOM 1658 O O . GLU A 1 211 ? 16.003 -8.119 -9.672 1 93.19 211 GLU A O 1
ATOM 1663 N N . LEU A 1 212 ? 13.864 -8.547 -10.155 1 95.14 212 LEU A N 1
ATOM 1664 C CA . LEU A 1 212 ? 14.134 -9.954 -10.432 1 95.14 212 LEU A CA 1
ATOM 1665 C C . LEU A 1 212 ? 14.52 -10.155 -11.894 1 95.14 212 LEU A C 1
ATOM 1667 O O . LEU A 1 212 ? 14.856 -11.269 -12.304 1 95.14 212 LEU A O 1
ATOM 1671 N N . ARG A 1 213 ? 14.479 -9.109 -12.644 1 91.19 213 ARG A N 1
ATOM 1672 C CA . ARG A 1 213 ? 14.812 -9.218 -14.06 1 91.19 213 ARG A CA 1
ATOM 1673 C C . ARG A 1 213 ? 16.196 -9.829 -14.252 1 91.19 213 ARG A C 1
ATOM 1675 O O . ARG A 1 213 ? 17.166 -9.388 -13.633 1 91.19 213 ARG A O 1
ATOM 1682 N N . GLY A 1 214 ? 16.251 -10.867 -15.065 1 92.34 214 GLY A N 1
ATOM 1683 C CA . GLY A 1 214 ? 17.521 -11.485 -15.41 1 92.34 214 GLY A CA 1
ATOM 1684 C C . GLY A 1 214 ? 17.95 -12.558 -14.427 1 92.34 214 GLY A C 1
ATOM 1685 O O . GLY A 1 214 ? 18.982 -13.205 -14.617 1 92.34 214 GLY A O 1
ATOM 1686 N N . SER A 1 215 ? 17.201 -12.807 -13.39 1 95.46 215 SER A N 1
ATOM 1687 C CA . SER A 1 215 ? 17.594 -13.762 -12.36 1 95.46 215 SER A CA 1
ATOM 1688 C C . SER A 1 215 ? 17.008 -15.143 -12.633 1 95.46 215 SER A C 1
ATOM 1690 O O . SER A 1 215 ? 17.364 -16.118 -11.967 1 95.46 215 SER A O 1
ATOM 1692 N N . GLY A 1 216 ? 16.048 -15.218 -13.586 1 96.5 216 GLY A N 1
ATOM 1693 C CA . GLY A 1 216 ? 15.315 -16.456 -13.8 1 96.5 216 GLY A CA 1
ATOM 1694 C C . GLY A 1 216 ? 14.104 -16.596 -12.898 1 96.5 216 GLY A C 1
ATOM 1695 O O . GLY A 1 216 ? 13.306 -17.522 -13.06 1 96.5 216 GLY A O 1
ATOM 1696 N N . VAL A 1 217 ? 14.004 -15.734 -11.945 1 98.08 217 VAL A N 1
ATOM 1697 C CA . VAL A 1 217 ? 12.859 -15.695 -11.041 1 98.08 217 VAL A CA 1
ATOM 1698 C C . VAL A 1 217 ? 11.892 -14.597 -11.478 1 98.08 217 VAL A C 1
ATOM 1700 O O . VAL A 1 217 ? 12.317 -13.539 -11.947 1 98.08 217 VAL A O 1
ATOM 1703 N N . GLU A 1 218 ? 10.578 -14.83 -11.375 1 97.92 218 GLU A N 1
ATOM 1704 C CA . GLU A 1 218 ? 9.566 -13.886 -11.841 1 97.92 218 GLU A CA 1
ATOM 1705 C C . GLU A 1 218 ? 8.576 -13.546 -10.731 1 97.92 218 GLU A C 1
ATOM 1707 O O . GLU A 1 218 ? 8.509 -14.244 -9.716 1 97.92 218 GLU A O 1
ATOM 1712 N N . CYS A 1 219 ? 7.898 -12.482 -10.865 1 98.02 219 CYS A N 1
ATOM 1713 C CA . CYS A 1 219 ? 6.827 -12.049 -9.975 1 98.02 219 CYS A CA 1
ATOM 1714 C C . CYS A 1 219 ? 5.616 -11.574 -10.77 1 98.02 219 CYS A C 1
ATOM 1716 O O . CYS A 1 219 ? 5.752 -10.772 -11.696 1 98.02 219 CYS A O 1
ATOM 1718 N N . GLN A 1 220 ? 4.451 -12.106 -10.445 1 97.71 220 GLN A N 1
ATOM 1719 C CA . GLN A 1 220 ? 3.191 -11.745 -11.086 1 97.71 220 GLN A CA 1
ATOM 1720 C C . GLN A 1 220 ? 2.164 -11.28 -10.058 1 97.71 220 GLN A C 1
ATOM 1722 O O . GLN A 1 220 ? 2.089 -11.828 -8.956 1 97.71 220 GLN A O 1
ATOM 1727 N N . VAL A 1 221 ? 1.402 -10.284 -10.42 1 97.74 221 VAL A N 1
ATOM 1728 C CA . VAL A 1 221 ? 0.305 -9.837 -9.569 1 97.74 221 VAL A CA 1
ATOM 1729 C C . VAL A 1 221 ? -1.024 -10.027 -10.297 1 97.74 221 VAL A C 1
ATOM 1731 O O . VAL A 1 221 ? -1.121 -9.774 -11.5 1 97.74 221 VAL A O 1
ATOM 1734 N N . VAL A 1 222 ? -1.995 -10.594 -9.598 1 97.72 222 VAL A N 1
ATOM 1735 C CA . VAL A 1 222 ? -3.352 -10.805 -10.093 1 97.72 222 VAL A CA 1
ATOM 1736 C C . VAL A 1 222 ? -4.32 -9.88 -9.359 1 97.72 222 VAL A C 1
ATOM 1738 O O . VAL A 1 222 ? -4.412 -9.916 -8.13 1 97.72 222 VAL A O 1
ATOM 1741 N N . SER A 1 223 ? -5.034 -9.059 -10.089 1 96.68 223 SER A N 1
ATOM 1742 C CA . SER A 1 223 ? -5.926 -8.068 -9.498 1 96.68 223 SER A CA 1
ATOM 1743 C C . SER A 1 223 ? -7.365 -8.274 -9.959 1 96.68 223 SER A C 1
ATOM 1745 O O . SER A 1 223 ? -7.898 -7.471 -10.727 1 96.68 223 SER A O 1
ATOM 1747 N N . PRO A 1 224 ? -8 -9.232 -9.386 1 95.99 224 PRO A N 1
ATOM 1748 C CA . PRO A 1 224 ? -9.384 -9.499 -9.783 1 95.99 224 PRO A CA 1
ATOM 1749 C C . PRO A 1 224 ? -10.362 -8.453 -9.253 1 95.99 224 PRO A C 1
ATOM 1751 O O . PRO A 1 224 ? -10.03 -7.704 -8.33 1 95.99 224 PRO A O 1
ATOM 1754 N N . SER A 1 225 ? -11.501 -8.42 -9.926 1 93.26 225 SER A N 1
ATOM 1755 C CA . SER A 1 225 ? -12.635 -7.697 -9.36 1 93.26 225 SER A CA 1
ATOM 1756 C C . SER A 1 225 ? -13.476 -8.601 -8.464 1 93.26 225 SER A C 1
ATOM 1758 O O . SER A 1 225 ? -12.935 -9.381 -7.678 1 93.26 225 SER A O 1
ATOM 1760 N N . ILE A 1 226 ? -14.739 -8.563 -8.461 1 91.74 226 ILE A N 1
ATOM 1761 C CA . ILE A 1 226 ? -15.571 -9.308 -7.522 1 91.74 226 ILE A CA 1
ATOM 1762 C C . ILE A 1 226 ? -15.642 -10.773 -7.946 1 91.74 226 ILE A C 1
ATOM 1764 O O . ILE A 1 226 ? -15.979 -11.079 -9.092 1 91.74 226 ILE A O 1
ATOM 1768 N N . VAL A 1 227 ? -15.227 -11.569 -7.094 1 93.48 227 VAL A N 1
ATOM 1769 C CA . VAL A 1 227 ? -15.291 -13.016 -7.267 1 93.48 227 VAL A CA 1
ATOM 1770 C C . VAL A 1 227 ? -16.203 -13.624 -6.203 1 93.48 227 VAL A C 1
ATOM 1772 O O . VAL A 1 227 ? -16.144 -13.239 -5.033 1 93.48 227 VAL A O 1
ATOM 1775 N N . ARG A 1 228 ? -17.035 -14.551 -6.569 1 91.51 228 ARG A N 1
ATOM 1776 C CA . ARG A 1 228 ? -17.988 -15.171 -5.655 1 91.51 228 ARG A CA 1
ATOM 1777 C C . ARG A 1 228 ? -17.277 -16.069 -4.649 1 91.51 228 ARG A C 1
ATOM 1779 O O . ARG A 1 228 ? -17.029 -17.245 -4.924 1 91.51 228 ARG A O 1
ATOM 1786 N N . THR A 1 229 ? -16.942 -15.519 -3.563 1 91.1 229 THR A N 1
ATOM 1787 C CA . THR A 1 229 ? -16.318 -16.203 -2.436 1 91.1 229 THR A CA 1
ATOM 1788 C C . THR A 1 229 ? -16.962 -15.774 -1.12 1 91.1 229 THR A C 1
ATOM 1790 O O . THR A 1 229 ? -17.838 -14.907 -1.105 1 91.1 229 THR A O 1
ATOM 1793 N N . ASN A 1 230 ? -16.6 -16.439 -0.073 1 84.51 230 ASN A N 1
ATOM 1794 C CA . ASN A 1 230 ? -17.07 -16.018 1.242 1 84.51 230 ASN A CA 1
ATOM 1795 C C . ASN A 1 230 ? -16.698 -14.566 1.532 1 84.51 230 ASN A C 1
ATOM 1797 O O . ASN A 1 230 ? -17.472 -13.834 2.15 1 84.51 230 ASN A O 1
ATOM 1801 N N . MET A 1 231 ? -15.626 -14.119 1.042 1 82.42 231 MET A N 1
ATOM 1802 C CA . MET A 1 231 ? -15.16 -12.751 1.247 1 82.42 231 MET A CA 1
ATOM 1803 C C . MET A 1 231 ? -16.089 -11.751 0.567 1 82.42 231 MET A C 1
ATOM 1805 O O . MET A 1 231 ? -16.321 -10.659 1.089 1 82.42 231 MET A O 1
ATOM 1809 N N . ALA A 1 232 ? -16.613 -12.128 -0.562 1 81.5 232 ALA A N 1
ATOM 1810 C CA . ALA A 1 232 ? -17.439 -11.23 -1.365 1 81.5 232 ALA A CA 1
ATOM 1811 C C . ALA A 1 232 ? -18.88 -11.217 -0.866 1 81.5 232 ALA A C 1
ATOM 1813 O O . ALA A 1 232 ? -19.718 -10.476 -1.386 1 81.5 232 ALA A O 1
ATOM 1814 N N . ASP A 1 233 ? -19.212 -12.085 0.061 1 80.4 233 ASP A N 1
ATOM 1815 C CA . ASP A 1 233 ? -20.58 -12.182 0.561 1 80.4 233 ASP A CA 1
ATOM 1816 C C . ASP A 1 233 ? -21.084 -10.826 1.05 1 80.4 233 ASP A C 1
ATOM 1818 O O . ASP A 1 233 ? -22.291 -10.58 1.078 1 80.4 233 ASP A O 1
ATOM 1822 N N . GLN A 1 234 ? -20.229 -10.021 1.332 1 76.38 234 GLN A N 1
ATOM 1823 C CA . GLN A 1 234 ? -20.602 -8.7 1.826 1 76.38 234 GLN A CA 1
ATOM 1824 C C . GLN A 1 234 ? -21.144 -7.824 0.7 1 76.38 234 GLN A C 1
ATOM 1826 O O . GLN A 1 234 ? -21.839 -6.838 0.953 1 76.38 234 GLN A O 1
ATOM 1831 N N . TYR A 1 235 ? -20.71 -8.226 -0.556 1 71.43 235 TYR A N 1
ATOM 1832 C CA . TYR A 1 235 ? -21.126 -7.449 -1.718 1 71.43 235 TYR A CA 1
ATOM 1833 C C . TYR A 1 235 ? -22.518 -7.862 -2.181 1 71.43 235 TYR A C 1
ATOM 1835 O O . TYR A 1 235 ? -23.106 -7.216 -3.052 1 71.43 235 TYR A O 1
ATOM 1843 N N . LYS A 1 236 ? -23.05 -8.98 -1.758 1 64.28 236 LYS A N 1
ATOM 1844 C CA . LYS A 1 236 ? -24.196 -9.675 -2.339 1 64.28 236 LYS A CA 1
ATOM 1845 C C . LYS A 1 236 ? -25.371 -8.722 -2.539 1 64.28 236 LYS A C 1
ATOM 1847 O O . LYS A 1 236 ? -26.039 -8.762 -3.575 1 64.28 236 LYS A O 1
ATOM 1852 N N . GLU A 1 237 ? -25.475 -7.855 -1.63 1 63.1 237 GLU A N 1
ATOM 1853 C CA . GLU A 1 237 ? -26.667 -7.029 -1.799 1 63.1 237 GLU A CA 1
ATOM 1854 C C . GLU A 1 237 ? -26.345 -5.746 -2.559 1 63.1 237 GLU A C 1
ATOM 1856 O O . GLU A 1 237 ? -25.363 -5.066 -2.254 1 63.1 237 GLU A O 1
ATOM 1861 N N . GLY A 1 238 ? -26.858 -5.702 -3.804 1 64.59 238 GLY A N 1
ATOM 1862 C CA . GLY A 1 238 ? -26.88 -4.388 -4.427 1 64.59 238 GLY A CA 1
ATOM 1863 C C . GLY A 1 238 ? -25.799 -4.207 -5.476 1 64.59 238 GLY A C 1
ATOM 1864 O O . GLY A 1 238 ? -25.39 -3.081 -5.764 1 64.59 238 GLY A O 1
ATOM 1865 N N . ILE A 1 239 ? -25.182 -5.392 -5.919 1 74.7 239 ILE A N 1
ATOM 1866 C CA . ILE A 1 239 ? -24.197 -5.234 -6.983 1 74.7 239 ILE A CA 1
ATOM 1867 C C . ILE A 1 239 ? -24.896 -4.821 -8.276 1 74.7 239 ILE A C 1
ATOM 1869 O O . ILE A 1 239 ? -25.793 -5.519 -8.754 1 74.7 239 ILE A O 1
ATOM 1873 N N . PRO A 1 240 ? -24.477 -3.712 -8.712 1 75.6 240 PRO A N 1
ATOM 1874 C CA . PRO A 1 240 ? -25.129 -3.277 -9.949 1 75.6 240 PRO A CA 1
ATOM 1875 C C . PRO A 1 240 ? -24.895 -4.241 -11.11 1 75.6 240 PRO A C 1
ATOM 1877 O O . PRO A 1 240 ? -23.933 -5.014 -11.091 1 75.6 240 PRO A O 1
ATOM 1880 N N . TRP A 1 241 ? -25.675 -4.099 -12.132 1 70.49 241 TRP A N 1
ATOM 1881 C CA . TRP A 1 241 ? -25.677 -5.006 -13.275 1 70.49 241 TRP A CA 1
ATOM 1882 C C . TRP A 1 241 ? -24.4 -4.852 -14.095 1 70.49 241 TRP A C 1
ATOM 1884 O O . TRP A 1 241 ? -23.996 -5.775 -14.806 1 70.49 241 TRP A O 1
ATOM 1894 N N . TYR A 1 242 ? -23.744 -3.784 -13.98 1 75.49 242 TYR A N 1
ATOM 1895 C CA . TYR A 1 242 ? -22.591 -3.51 -14.83 1 75.49 242 TYR A CA 1
ATOM 1896 C C . TYR A 1 242 ? -21.303 -3.99 -14.172 1 75.49 242 TYR A C 1
ATOM 1898 O O . TYR A 1 242 ? -20.217 -3.843 -14.738 1 75.49 242 TYR A O 1
ATOM 1906 N N . VAL A 1 243 ? -21.495 -4.584 -13.051 1 82.41 243 VAL A N 1
ATOM 1907 C CA . VAL A 1 243 ? -20.342 -5.186 -12.39 1 82.41 243 VAL A CA 1
ATOM 1908 C C . VAL A 1 243 ? -20.293 -6.682 -12.696 1 82.41 243 VAL A C 1
ATOM 1910 O O . VAL A 1 243 ? -21.274 -7.398 -12.48 1 82.41 243 VAL A O 1
ATOM 1913 N N . VAL A 1 244 ? -19.213 -7.132 -13.237 1 87.17 244 VAL A N 1
ATOM 1914 C CA . VAL A 1 244 ? -19.035 -8.535 -13.598 1 87.17 244 VAL A CA 1
ATOM 1915 C C . VAL A 1 244 ? -18.568 -9.328 -12.379 1 87.17 244 VAL A C 1
ATOM 1917 O O . VAL A 1 244 ? -17.552 -8.993 -11.766 1 87.17 244 VAL A O 1
ATOM 1920 N N . VAL A 1 245 ? -19.302 -10.305 -12.039 1 91.17 245 VAL A N 1
ATOM 1921 C CA . VAL A 1 245 ? -18.942 -11.2 -10.944 1 91.17 245 VAL A CA 1
ATOM 1922 C C . VAL A 1 245 ? -18.545 -12.565 -11.501 1 91.17 245 VAL A C 1
ATOM 1924 O O . VAL A 1 245 ? -19.289 -13.165 -12.281 1 91.17 245 VAL A O 1
ATOM 1927 N N . LEU A 1 246 ? -17.396 -13.057 -11.166 1 93.8 246 LEU A N 1
ATOM 1928 C CA . LEU A 1 246 ? -16.905 -14.336 -11.666 1 93.8 246 LEU A CA 1
ATOM 1929 C C . LEU A 1 246 ? -16.86 -15.375 -10.551 1 93.8 246 LEU A C 1
ATOM 1931 O O . LEU A 1 246 ? -16.824 -15.023 -9.37 1 93.8 246 LEU A O 1
ATOM 1935 N N . GLY A 1 247 ? -16.882 -16.639 -10.995 1 95.15 247 GLY A N 1
ATOM 1936 C CA . GLY A 1 247 ? -16.618 -17.715 -10.053 1 95.15 247 GLY A CA 1
ATOM 1937 C C . GLY A 1 247 ? -15.138 -17.941 -9.805 1 95.15 247 GLY A C 1
ATOM 1938 O O . GLY A 1 247 ? -14.303 -17.604 -10.647 1 95.15 247 GLY A O 1
ATOM 1939 N N . PRO A 1 248 ? -14.859 -18.48 -8.621 1 96.96 248 PRO A N 1
ATOM 1940 C CA . PRO A 1 248 ? -13.447 -18.703 -8.302 1 96.96 248 PRO A CA 1
ATOM 1941 C C . PRO A 1 248 ? -12.77 -19.672 -9.268 1 96.96 248 PRO A C 1
ATOM 1943 O O . PRO A 1 248 ? -11.577 -19.534 -9.551 1 96.96 248 PRO A O 1
ATOM 1946 N N . GLU A 1 249 ? -13.488 -20.603 -9.83 1 96.99 249 GLU A N 1
ATOM 1947 C CA . GLU A 1 249 ? -12.929 -21.563 -10.776 1 96.99 249 GLU A CA 1
ATOM 1948 C C . GLU A 1 249 ? -12.496 -20.877 -12.069 1 96.99 249 GLU A C 1
ATOM 1950 O O . GLU A 1 249 ? -11.424 -21.168 -12.603 1 96.99 249 GLU A O 1
ATOM 1955 N N . GLN A 1 250 ? -13.346 -19.982 -12.527 1 96.4 250 GLN A N 1
ATOM 1956 C CA . GLN A 1 250 ? -13.038 -19.244 -13.747 1 96.4 250 GLN A CA 1
ATOM 1957 C C . GLN A 1 250 ? -11.798 -18.372 -13.565 1 96.4 250 GLN A C 1
ATOM 1959 O O . GLN A 1 250 ? -10.937 -18.318 -14.445 1 96.4 250 GLN A O 1
ATOM 1964 N N . LEU A 1 251 ? -11.742 -17.775 -12.45 1 96.74 251 LEU A N 1
ATOM 1965 C CA . LEU A 1 251 ? -10.599 -16.922 -12.143 1 96.74 251 LEU A CA 1
ATOM 1966 C C . LEU A 1 251 ? -9.317 -17.742 -12.052 1 96.74 251 LEU A C 1
ATOM 1968 O O . LEU A 1 251 ? -8.285 -17.352 -12.603 1 96.74 251 LEU A O 1
ATOM 1972 N N . ALA A 1 252 ? -9.371 -18.869 -11.383 1 97.54 252 ALA A N 1
ATOM 1973 C CA . ALA A 1 252 ? -8.194 -19.711 -11.184 1 97.54 252 ALA A CA 1
ATOM 1974 C C . ALA A 1 252 ? -7.677 -20.254 -12.513 1 97.54 252 ALA A C 1
ATOM 1976 O O . ALA A 1 252 ? -6.466 -20.292 -12.746 1 97.54 252 ALA A O 1
ATOM 1977 N N . LYS A 1 253 ? -8.575 -20.679 -13.409 1 96.92 253 LYS A N 1
ATOM 1978 C CA . LYS A 1 253 ? -8.18 -21.202 -14.714 1 96.92 253 LYS A CA 1
ATOM 1979 C C . LYS A 1 253 ? -7.418 -20.154 -15.519 1 96.92 253 LYS A C 1
ATOM 1981 O O . LYS A 1 253 ? -6.345 -20.436 -16.057 1 96.92 253 LYS A O 1
ATOM 1986 N N . PHE A 1 254 ? -7.969 -18.991 -15.523 1 95.4 254 PHE A N 1
ATOM 1987 C CA . PHE A 1 254 ? -7.325 -17.919 -16.273 1 95.4 254 PHE A CA 1
ATOM 1988 C C . PHE A 1 254 ? -6.055 -17.454 -15.57 1 95.4 254 PHE A C 1
ATOM 1990 O O . PHE A 1 254 ? -5.044 -17.181 -16.221 1 95.4 254 PHE A O 1
ATOM 1997 N N . GLY A 1 255 ? -6.106 -17.324 -14.271 1 95.56 255 GLY A N 1
ATOM 1998 C CA . GLY A 1 255 ? -4.935 -16.92 -13.511 1 95.56 255 GLY A CA 1
ATOM 1999 C C . GLY A 1 255 ? -3.744 -17.836 -13.717 1 95.56 255 GLY A C 1
ATOM 2000 O O . GLY A 1 255 ? -2.625 -17.369 -13.938 1 95.56 255 GLY A O 1
ATOM 2001 N N . VAL A 1 256 ? -3.98 -19.123 -13.651 1 97.13 256 VAL A N 1
ATOM 2002 C CA . VAL A 1 256 ? -2.909 -20.097 -13.839 1 97.13 256 VAL A CA 1
ATOM 2003 C C . VAL A 1 256 ? -2.426 -20.061 -15.287 1 97.13 256 VAL A C 1
ATOM 2005 O O . VAL A 1 256 ? -1.23 -20.202 -15.552 1 97.13 256 VAL A O 1
ATOM 2008 N N . PHE A 1 257 ? -3.358 -19.831 -16.211 1 95.18 257 PHE A N 1
ATOM 2009 C CA . PHE A 1 257 ? -3.01 -19.719 -17.623 1 95.18 257 PHE A CA 1
ATOM 2010 C C . PHE A 1 257 ? -2.024 -18.579 -17.848 1 95.18 257 PHE A C 1
ATOM 2012 O O . PHE A 1 257 ? -1.146 -18.671 -18.709 1 95.18 257 PHE A O 1
ATOM 2019 N N . THR A 1 258 ? -2.109 -17.511 -17.064 1 95.36 258 THR A N 1
ATOM 2020 C CA . THR A 1 258 ? -1.317 -16.313 -17.32 1 95.36 258 THR A CA 1
ATOM 2021 C C . THR A 1 258 ? 0.047 -16.412 -16.643 1 95.36 258 THR A C 1
ATOM 2023 O O . THR A 1 258 ? 0.918 -15.568 -16.865 1 95.36 258 THR A O 1
ATOM 2026 N N . ILE A 1 259 ? 0.269 -17.423 -15.827 1 96.31 259 ILE A N 1
ATOM 2027 C CA . ILE A 1 259 ? 1.535 -17.57 -15.117 1 96.31 259 ILE A CA 1
ATOM 2028 C C . ILE A 1 259 ? 2.684 -17.64 -16.121 1 96.31 259 ILE A C 1
ATOM 2030 O O . ILE A 1 259 ? 2.669 -18.469 -17.035 1 96.31 259 ILE A O 1
ATOM 2034 N N . GLY A 1 260 ? 3.645 -16.736 -15.959 1 93.01 260 GLY A N 1
ATOM 2035 C CA . GLY A 1 260 ? 4.823 -16.724 -16.812 1 93.01 260 GLY A CA 1
ATOM 2036 C C . GLY A 1 260 ? 4.603 -15.995 -18.124 1 93.01 260 GLY A C 1
ATOM 2037 O O . GLY A 1 260 ? 5.506 -15.923 -18.96 1 93.01 260 GLY A O 1
ATOM 2038 N N . LYS A 1 261 ? 3.388 -15.459 -18.317 1 93.63 261 LYS A N 1
ATOM 2039 C CA . LYS A 1 261 ? 3.073 -14.818 -19.59 1 93.63 261 LYS A CA 1
ATOM 2040 C C . LYS A 1 261 ? 2.919 -13.309 -19.423 1 93.63 261 LYS A C 1
ATOM 2042 O O . LYS A 1 261 ? 3.101 -12.551 -20.378 1 93.63 261 LYS A O 1
ATOM 2047 N N . THR A 1 262 ? 2.523 -12.912 -18.246 1 92.95 262 THR A N 1
ATOM 2048 C CA . THR A 1 262 ? 2.388 -11.489 -17.954 1 92.95 262 THR A CA 1
ATOM 2049 C C . THR A 1 262 ? 2.745 -11.2 -16.499 1 92.95 262 THR A C 1
ATOM 2051 O O . THR A 1 262 ? 2.671 -12.089 -15.648 1 92.95 262 THR A O 1
ATOM 2054 N N . LYS A 1 263 ? 3.13 -10 -16.235 1 93.44 263 LYS A N 1
ATOM 2055 C CA . LYS A 1 263 ? 3.528 -9.591 -14.891 1 93.44 263 LYS A CA 1
ATOM 2056 C C . LYS A 1 263 ? 2.328 -9.093 -14.09 1 93.44 263 LYS A C 1
ATOM 2058 O O . LYS A 1 263 ? 2.373 -9.049 -12.859 1 93.44 263 LYS A O 1
ATOM 2063 N N . HIS A 1 264 ? 1.322 -8.661 -14.782 1 93.79 264 HIS A N 1
ATOM 2064 C CA . HIS A 1 264 ? 0.121 -8.126 -14.15 1 93.79 264 HIS A CA 1
ATOM 2065 C C . HIS A 1 264 ? -1.131 -8.514 -14.927 1 93.79 264 HIS A C 1
ATOM 2067 O O . HIS A 1 264 ? -1.211 -8.29 -16.137 1 93.79 264 HIS A O 1
ATOM 2073 N N . THR A 1 265 ? -2.142 -9.081 -14.227 1 94.05 265 THR A N 1
ATOM 2074 C CA . THR A 1 265 ? -3.399 -9.461 -14.862 1 94.05 265 THR A CA 1
ATOM 2075 C C . THR A 1 265 ? -4.576 -9.213 -13.923 1 94.05 265 THR A C 1
ATOM 2077 O O . THR A 1 265 ? -4.4 -9.137 -12.705 1 94.05 265 THR A O 1
ATOM 2080 N N . CYS A 1 266 ? -5.74 -9.086 -14.478 1 92.55 266 CYS A N 1
ATOM 2081 C CA . CYS A 1 266 ? -6.956 -8.953 -13.683 1 92.55 266 CYS A CA 1
ATOM 2082 C C . CYS A 1 266 ? -7.61 -10.311 -13.455 1 92.55 266 CYS A C 1
ATOM 2084 O O . CYS A 1 266 ? -8.746 -10.386 -12.984 1 92.55 266 CYS A O 1
ATOM 2086 N N . GLY A 1 267 ? -6.927 -11.357 -13.732 1 89.05 267 GLY A N 1
ATOM 2087 C CA . GLY A 1 267 ? -7.402 -12.71 -13.489 1 89.05 267 GLY A CA 1
ATOM 2088 C C . GLY A 1 267 ? -8.371 -13.201 -14.547 1 89.05 267 GLY A C 1
ATOM 2089 O O . GLY A 1 267 ? -8.621 -14.403 -14.658 1 89.05 267 GLY A O 1
ATOM 2090 N N . HIS A 1 268 ? -9.059 -12.316 -15.277 1 90.79 268 HIS A N 1
ATOM 2091 C CA . HIS A 1 268 ? -9.972 -12.633 -16.37 1 90.79 268 HIS A CA 1
ATOM 2092 C C . HIS A 1 268 ? -10.157 -11.436 -17.297 1 90.79 268 HIS A C 1
ATOM 2094 O O . HIS A 1 268 ? -10.156 -10.289 -16.845 1 90.79 268 HIS A O 1
ATOM 2100 N N . TRP A 1 269 ? -10.439 -11.694 -18.54 1 87.94 269 TRP A N 1
ATOM 2101 C CA . TRP A 1 269 ? -10.48 -10.611 -19.518 1 87.94 269 TRP A CA 1
ATOM 2102 C C . TRP A 1 269 ? -11.666 -9.689 -19.26 1 87.94 269 TRP A C 1
ATOM 2104 O O . TRP A 1 269 ? -11.587 -8.482 -19.503 1 87.94 269 TRP A O 1
ATOM 2114 N N . LEU A 1 270 ? -12.746 -10.249 -18.739 1 90.36 270 LEU A N 1
ATOM 2115 C CA . LEU A 1 270 ? -13.902 -9.415 -18.426 1 90.36 270 LEU A CA 1
ATOM 2116 C C . LEU A 1 270 ? -13.573 -8.429 -17.31 1 90.36 270 LEU A C 1
ATOM 2118 O O . LEU A 1 270 ? -14.025 -7.282 -17.337 1 90.36 270 LEU A O 1
ATOM 2122 N N . HIS A 1 271 ? -12.83 -8.921 -16.317 1 91.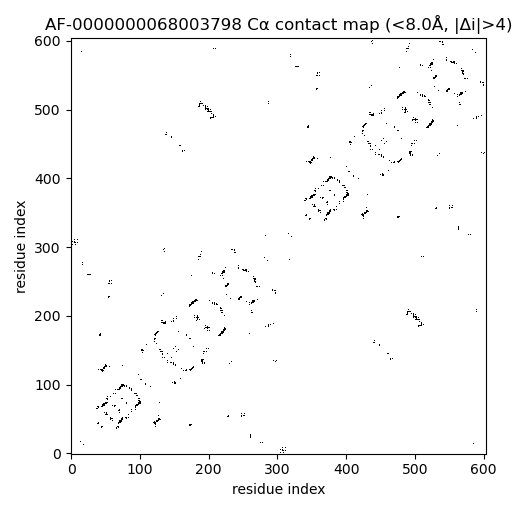99 271 HIS A N 1
ATOM 2123 C CA . HIS A 1 271 ? -12.383 -8.026 -15.256 1 91.99 271 HIS A CA 1
ATOM 2124 C C . HIS A 1 271 ? -11.412 -6.978 -15.792 1 91.99 271 HIS A C 1
ATOM 2126 O O . HIS A 1 271 ? -11.399 -5.839 -15.32 1 91.99 271 HIS A O 1
ATOM 2132 N N . CYS A 1 272 ? -10.627 -7.362 -16.816 1 90.14 272 CYS A N 1
ATOM 2133 C CA . CYS A 1 272 ? -9.715 -6.413 -17.444 1 90.14 272 CYS A CA 1
ATOM 2134 C C . CYS A 1 272 ? -10.483 -5.282 -18.117 1 90.14 272 CYS A C 1
ATOM 2136 O O . CYS A 1 272 ? -10.125 -4.112 -17.975 1 90.14 272 CYS A O 1
ATOM 2138 N N . LEU A 1 273 ? -11.535 -5.645 -18.79 1 88.83 273 LEU A N 1
ATOM 2139 C CA . LEU A 1 273 ? -12.355 -4.643 -19.464 1 88.83 273 LEU A CA 1
ATOM 2140 C C . LEU A 1 273 ? -12.993 -3.695 -18.454 1 88.83 273 LEU A C 1
ATOM 2142 O O . LEU A 1 273 ? -13.076 -2.488 -18.697 1 88.83 273 LEU A O 1
ATOM 2146 N N . GLN A 1 274 ? -13.401 -4.262 -17.425 1 88.61 274 GLN A N 1
ATOM 2147 C CA . GLN A 1 274 ? -14.001 -3.454 -16.368 1 88.61 274 GLN A CA 1
ATOM 2148 C C . GLN A 1 274 ? -13.001 -2.445 -15.811 1 88.61 274 GLN A C 1
ATOM 2150 O O . GLN A 1 274 ? -13.337 -1.276 -15.611 1 88.61 274 GLN A O 1
ATOM 2155 N N . VAL A 1 275 ? -11.83 -2.855 -15.567 1 88.06 275 VAL A N 1
ATOM 2156 C CA . VAL A 1 275 ? -10.787 -1.995 -15.016 1 88.06 275 VAL A CA 1
ATOM 2157 C C . VAL A 1 275 ? -10.439 -0.898 -16.019 1 88.06 275 VAL A C 1
ATOM 2159 O O . VAL A 1 275 ? -10.224 0.255 -15.638 1 88.06 275 VAL A O 1
ATOM 2162 N N . ILE A 1 276 ? -10.404 -1.234 -17.313 1 86.35 276 ILE A N 1
ATOM 2163 C CA . ILE A 1 276 ? -10.111 -0.267 -18.365 1 86.35 276 ILE A CA 1
ATOM 2164 C C . ILE A 1 276 ? -11.182 0.821 -18.378 1 86.35 276 ILE A C 1
ATOM 2166 O O . ILE A 1 276 ? -10.867 2.01 -18.469 1 86.35 276 ILE A O 1
ATOM 2170 N N . TRP A 1 277 ? -12.384 0.467 -18.206 1 83.55 277 TRP A N 1
ATOM 2171 C CA . TRP A 1 277 ? -13.487 1.422 -18.191 1 83.55 277 TRP A CA 1
ATOM 2172 C C . TRP A 1 277 ? -13.366 2.375 -17.006 1 83.55 277 TRP A C 1
ATOM 2174 O O . TRP A 1 277 ? -13.582 3.581 -17.147 1 83.55 277 TRP A O 1
ATOM 2184 N N . TRP A 1 278 ? -12.975 1.833 -15.959 1 82.25 278 TRP A N 1
ATOM 2185 C CA . TRP A 1 278 ? -12.834 2.634 -14.747 1 82.25 278 TRP A CA 1
ATOM 2186 C C . TRP A 1 278 ? -11.693 3.636 -14.886 1 82.25 278 TRP A C 1
ATOM 2188 O O . TRP A 1 278 ? -11.766 4.746 -14.355 1 82.25 278 TRP A O 1
ATOM 2198 N N . SER A 1 279 ? -10.672 3.221 -15.575 1 81.92 279 SER A N 1
ATOM 2199 C CA . SER A 1 279 ? -9.476 4.047 -15.703 1 81.92 279 SER A CA 1
ATOM 2200 C C . SER A 1 279 ? -9.731 5.254 -16.599 1 81.92 279 SER A C 1
ATOM 2202 O O . SER A 1 279 ? -8.938 6.198 -16.619 1 81.92 279 SER A O 1
ATOM 2204 N N . LEU A 1 280 ? -10.894 5.292 -17.251 1 83.09 280 LEU A N 1
ATOM 2205 C CA . LEU A 1 280 ? -11.234 6.391 -18.148 1 83.09 280 LEU A CA 1
ATOM 2206 C C . LEU A 1 280 ? -12 7.481 -17.405 1 83.09 280 LEU A C 1
ATOM 2208 O O . LEU A 1 280 ? -12.26 8.551 -17.96 1 83.09 280 LEU A O 1
ATOM 2212 N N . LEU A 1 281 ? -12.213 7.279 -16.174 1 83.12 281 LEU A N 1
ATOM 2213 C CA . LEU A 1 281 ? -12.96 8.255 -15.388 1 83.12 281 LEU A CA 1
ATOM 2214 C C . LEU A 1 281 ? -12.019 9.107 -14.542 1 83.12 281 LEU A C 1
ATOM 2216 O O . LEU A 1 281 ? -10.999 8.615 -14.054 1 83.12 281 LEU A O 1
ATOM 2220 N N . PRO A 1 282 ? -12.448 10.401 -14.438 1 81.34 282 PRO A N 1
ATOM 2221 C CA . PRO A 1 282 ? -11.749 11.155 -13.395 1 81.34 282 PRO A CA 1
ATOM 2222 C C . PRO A 1 282 ? -11.813 10.473 -12.03 1 81.34 282 PRO A C 1
ATOM 2224 O O . PRO A 1 282 ? -12.852 9.921 -11.66 1 81.34 282 PRO A O 1
ATOM 2227 N N . VAL A 1 283 ? -10.709 10.496 -11.363 1 77.91 283 VAL A N 1
ATOM 2228 C CA . VAL A 1 283 ? -10.553 9.759 -10.113 1 77.91 283 VAL A CA 1
ATOM 2229 C C . VAL A 1 283 ? -11.643 10.174 -9.128 1 77.91 283 VAL A C 1
ATOM 2231 O O . VAL A 1 283 ? -12.229 9.328 -8.448 1 77.91 283 VAL A O 1
ATOM 2234 N N . THR A 1 284 ? -11.959 11.458 -9.063 1 79.24 284 THR A N 1
ATOM 2235 C CA . THR A 1 284 ? -12.972 11.949 -8.136 1 79.24 284 THR A CA 1
ATOM 2236 C C . THR A 1 284 ? -14.335 11.339 -8.452 1 79.24 284 THR A C 1
ATOM 2238 O O . THR A 1 284 ? -15.085 10.978 -7.542 1 79.24 284 THR A O 1
ATOM 2241 N N . LEU A 1 285 ? -14.608 11.224 -9.708 1 80.92 285 LEU A N 1
ATOM 2242 C CA . LEU A 1 285 ? -15.868 10.618 -10.122 1 80.92 285 LEU A CA 1
ATOM 2243 C C . LEU A 1 285 ? -15.865 9.117 -9.851 1 80.92 285 LEU A C 1
ATOM 2245 O O . LEU A 1 285 ? -16.864 8.563 -9.386 1 80.92 285 LEU A O 1
ATOM 2249 N N . ALA A 1 286 ? -14.767 8.535 -10.117 1 79.92 286 ALA A N 1
ATOM 2250 C CA . ALA A 1 286 ? -14.637 7.102 -9.863 1 79.92 286 ALA A CA 1
ATOM 2251 C C . ALA A 1 286 ? -14.828 6.788 -8.382 1 79.92 286 ALA A C 1
ATOM 2253 O O . ALA A 1 286 ? -15.51 5.823 -8.029 1 79.92 286 ALA A O 1
ATOM 2254 N N . LEU A 1 287 ? -14.269 7.617 -7.565 1 80.43 287 LEU A N 1
ATOM 2255 C CA . LEU A 1 287 ? -14.374 7.432 -6.122 1 80.43 287 LEU A CA 1
ATOM 2256 C C . LEU A 1 287 ? -15.816 7.602 -5.655 1 80.43 287 LEU A C 1
ATOM 2258 O O . LEU A 1 287 ? -16.292 6.845 -4.807 1 80.43 287 LEU A O 1
ATOM 2262 N N . ARG A 1 288 ? -16.495 8.529 -6.234 1 78.41 288 ARG A N 1
ATOM 2263 C CA . ARG A 1 288 ? -17.888 8.78 -5.879 1 78.41 288 ARG A CA 1
ATOM 2264 C C . ARG A 1 288 ? -18.777 7.611 -6.293 1 78.41 288 ARG A C 1
ATOM 2266 O O . ARG A 1 288 ? -19.643 7.183 -5.528 1 78.41 288 ARG A O 1
ATOM 2273 N N . VAL A 1 289 ? -18.516 7.139 -7.474 1 77.58 289 VAL A N 1
ATOM 2274 C CA . VAL A 1 289 ? -19.296 6.017 -7.985 1 77.58 289 VAL A CA 1
ATOM 2275 C C . VAL A 1 289 ? -19.015 4.77 -7.149 1 77.58 289 VAL A C 1
ATOM 2277 O O . VAL A 1 289 ? -19.941 4.053 -6.761 1 77.58 289 VAL A O 1
ATOM 2280 N N . ALA A 1 290 ? -17.774 4.551 -6.881 1 77.02 290 ALA A N 1
ATOM 2281 C CA . ALA A 1 290 ? -17.391 3.4 -6.066 1 77.02 290 ALA A CA 1
ATOM 2282 C C . ALA A 1 290 ? -17.989 3.496 -4.665 1 77.02 290 ALA A C 1
ATOM 2284 O O . ALA A 1 290 ? -18.46 2.498 -4.115 1 77.02 290 ALA A O 1
ATOM 2285 N N . GLY A 1 291 ? -17.888 4.68 -4.106 1 75.28 291 GLY A N 1
ATOM 2286 C CA . GLY A 1 291 ? -18.495 4.894 -2.802 1 75.28 291 GLY A CA 1
ATOM 2287 C C . GLY A 1 291 ? -19.984 4.606 -2.782 1 75.28 291 GLY A C 1
ATOM 2288 O O . GLY A 1 291 ? -20.503 4.056 -1.808 1 75.28 291 GLY A O 1
ATOM 2289 N N . GLY A 1 292 ? -20.633 4.926 -3.854 1 73.73 292 GLY A N 1
ATOM 2290 C CA . GLY A 1 292 ? -22.062 4.678 -3.96 1 73.73 292 GLY A CA 1
ATOM 2291 C C . GLY A 1 292 ? -22.408 3.202 -4.022 1 73.73 292 GLY A C 1
ATOM 2292 O O . GLY A 1 292 ? -23.474 2.789 -3.561 1 73.73 292 GLY A O 1
ATOM 2293 N N . LEU A 1 293 ? -21.505 2.507 -4.607 1 71.4 293 LEU A N 1
ATOM 2294 C CA . LEU A 1 293 ? -21.717 1.069 -4.733 1 71.4 293 LEU A CA 1
ATOM 2295 C C . LEU A 1 293 ? -21.661 0.389 -3.369 1 71.4 293 LEU A C 1
ATOM 2297 O O . LEU A 1 293 ? -22.382 -0.581 -3.124 1 71.4 293 LEU A O 1
ATOM 2301 N N . PHE A 1 294 ? -20.846 0.975 -2.476 1 69.12 294 PHE A N 1
ATOM 2302 C CA . PHE A 1 294 ? -20.577 0.254 -1.237 1 69.12 294 PHE A CA 1
ATOM 2303 C C . PHE A 1 294 ? -21.261 0.934 -0.056 1 69.12 294 PHE A C 1
ATOM 2305 O O . PHE A 1 294 ? -21.33 0.368 1.037 1 69.12 294 PHE A O 1
ATOM 2312 N N . VAL A 1 295 ? -21.718 2.245 -0.252 1 61.93 295 VAL A N 1
ATOM 2313 C CA . VAL A 1 295 ? -22.409 2.992 0.794 1 61.93 295 VAL A CA 1
ATOM 2314 C C . VAL A 1 295 ? -23.671 2.243 1.216 1 61.93 295 VAL A C 1
ATOM 2316 O O . VAL A 1 295 ? -23.969 2.14 2.409 1 61.93 295 VAL A O 1
ATOM 2319 N N . ARG A 1 296 ? -24.475 1.97 0.171 1 54.06 296 ARG A N 1
ATOM 2320 C CA . ARG A 1 296 ? -25.794 1.428 0.481 1 54.06 296 ARG A CA 1
ATOM 2321 C C . ARG A 1 296 ? -25.683 0.181 1.352 1 54.06 296 ARG A C 1
ATOM 2323 O O . ARG A 1 296 ? -26.535 -0.061 2.209 1 54.06 296 ARG A O 1
ATOM 2330 N N . GLY A 1 297 ? -24.685 -0.592 1.051 1 50.23 297 GLY A N 1
ATOM 2331 C CA . GLY A 1 297 ? -24.497 -1.765 1.889 1 50.23 297 GLY A CA 1
ATOM 2332 C C . GLY A 1 297 ? -24.051 -1.426 3.299 1 50.23 297 GLY A C 1
ATOM 2333 O O . GLY A 1 297 ? -24.417 -2.115 4.254 1 50.23 297 GLY A O 1
ATOM 2334 N N . ALA A 1 298 ? -23.23 -0.302 3.453 1 51.11 298 ALA A N 1
ATOM 2335 C CA . ALA A 1 298 ? -22.682 0.137 4.734 1 51.11 298 ALA A CA 1
ATOM 2336 C C . ALA A 1 298 ? -23.739 0.863 5.563 1 51.11 298 ALA A C 1
ATOM 2338 O O . ALA A 1 298 ? -23.768 0.739 6.789 1 51.11 298 ALA A O 1
ATOM 2339 N N . ASP A 1 299 ? -24.469 1.836 4.955 1 48.71 299 ASP A N 1
ATOM 2340 C CA . ASP A 1 299 ? -25.482 2.606 5.671 1 48.71 299 ASP A CA 1
ATOM 2341 C C . ASP A 1 299 ? -26.657 1.721 6.08 1 48.71 299 ASP A C 1
ATOM 2343 O O . ASP A 1 299 ? -27.439 2.086 6.96 1 48.71 299 ASP A O 1
ATOM 2347 N N . LYS A 1 300 ? -26.989 0.738 5.354 1 43.03 300 LYS A N 1
ATOM 2348 C CA . LYS A 1 300 ? -28.136 -0.057 5.784 1 43.03 300 LYS A CA 1
ATOM 2349 C C . LYS A 1 300 ? -27.875 -0.711 7.137 1 43.03 300 LYS A C 1
ATOM 2351 O O . LYS A 1 300 ? -28.795 -1.239 7.765 1 43.03 300 LYS A O 1
ATOM 2356 N N . LYS A 1 301 ? -26.72 -0.896 7.515 1 40.68 301 LYS A N 1
ATOM 2357 C CA . LYS A 1 301 ? -26.535 -1.457 8.85 1 40.68 301 LYS A CA 1
ATOM 2358 C C . LYS A 1 301 ? -26.363 -0.355 9.891 1 40.68 301 LYS A C 1
ATOM 2360 O O . LYS A 1 301 ? -26.029 -0.63 11.046 1 40.68 301 LYS A O 1
ATOM 2365 N N . LYS A 1 302 ? -26.55 0.807 9.505 1 31.36 302 LYS A N 1
ATOM 2366 C CA . LYS A 1 302 ? -26.726 1.776 10.583 1 31.36 302 LYS A CA 1
ATOM 2367 C C . LYS A 1 302 ? -28.151 1.738 11.129 1 31.36 302 LYS A C 1
ATOM 2369 O O . LYS A 1 302 ? -29.111 1.612 10.366 1 31.36 302 LYS A O 1
ATOM 2374 N N . MET B 1 1 ? -12.876 11.349 -35.235 1 52.71 1 MET B N 1
ATOM 2375 C CA . MET B 1 1 ? -13.426 10.547 -34.147 1 52.71 1 MET B CA 1
ATOM 2376 C C . MET B 1 1 ? -12.337 10.16 -33.152 1 52.71 1 MET B C 1
ATOM 2378 O O . MET B 1 1 ? -12.507 10.327 -31.943 1 52.71 1 MET B O 1
ATOM 2382 N N . PHE B 1 2 ? -11.097 9.882 -33.602 1 63.34 2 PHE B N 1
ATOM 2383 C CA . PHE B 1 2 ? -9.994 9.422 -32.767 1 63.34 2 PHE B CA 1
ATOM 2384 C C . PHE B 1 2 ? -9.36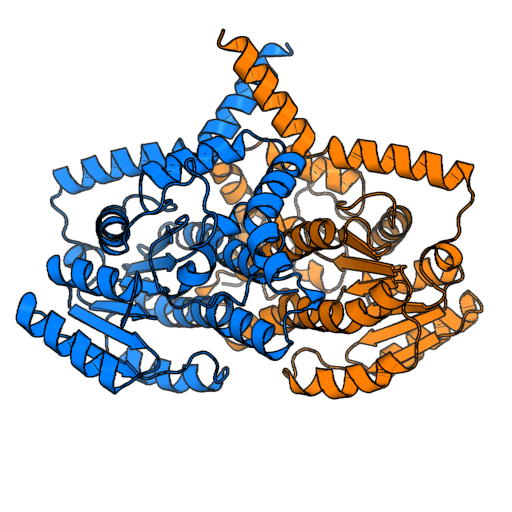 10.587 -32.016 1 63.34 2 PHE B C 1
ATOM 2386 O O . PHE B 1 2 ? -8.856 10.415 -30.904 1 63.34 2 PHE B O 1
ATOM 2393 N N . TRP B 1 3 ? -9.73 11.791 -32.556 1 73.09 3 TRP B N 1
ATOM 2394 C CA . TRP B 1 3 ? -9.115 12.963 -31.94 1 73.09 3 TRP B CA 1
ATOM 2395 C C . TRP B 1 3 ? -9.794 13.301 -30.617 1 73.09 3 TRP B C 1
ATOM 2397 O O . TRP B 1 3 ? -9.129 13.681 -29.65 1 73.09 3 TRP B O 1
ATOM 2407 N N . TRP B 1 4 ? -11.075 13.029 -30.633 1 79.18 4 TRP B N 1
ATOM 2408 C CA . TRP B 1 4 ? -11.841 13.368 -29.438 1 79.18 4 TRP B CA 1
ATOM 2409 C C . TRP B 1 4 ? -11.472 12.45 -28.277 1 79.18 4 TRP B C 1
ATOM 2411 O O . TRP B 1 4 ? -11.456 12.878 -27.12 1 79.18 4 TRP B O 1
ATOM 2421 N N . ILE B 1 5 ? -11.063 11.327 -28.634 1 77.33 5 ILE B N 1
ATOM 2422 C CA . ILE B 1 5 ? -10.665 10.371 -27.606 1 77.33 5 ILE B CA 1
ATOM 2423 C C . ILE B 1 5 ? -9.341 10.806 -26.982 1 77.33 5 ILE B C 1
ATOM 2425 O O . ILE B 1 5 ? -9.179 10.759 -25.76 1 77.33 5 ILE B O 1
ATOM 2429 N N . GLY B 1 6 ? -8.469 11.259 -27.817 1 78.73 6 GLY B N 1
ATOM 2430 C CA . GLY B 1 6 ? -7.188 11.736 -27.32 1 78.73 6 GLY B CA 1
ATOM 2431 C C . GLY B 1 6 ? -7.312 12.939 -26.405 1 78.73 6 GLY B C 1
ATOM 2432 O O . GLY B 1 6 ? -6.657 13.004 -25.363 1 78.73 6 GLY B O 1
ATOM 2433 N N . VAL B 1 7 ? -8.186 13.81 -26.829 1 81.67 7 VAL B N 1
ATOM 2434 C CA . VAL B 1 7 ? -8.409 15 -26.014 1 81.67 7 VAL B CA 1
ATOM 2435 C C . VAL B 1 7 ? -9.013 14.601 -24.67 1 81.67 7 VAL B C 1
ATOM 2437 O O . VAL B 1 7 ? -8.587 15.09 -23.621 1 81.67 7 VAL B O 1
ATOM 2440 N N . TYR B 1 8 ? -9.932 13.776 -24.747 1 84.36 8 TYR B N 1
ATOM 2441 C CA . TYR B 1 8 ? -10.588 13.324 -23.525 1 84.36 8 TYR B CA 1
ATOM 2442 C C . TYR B 1 8 ? -9.591 12.657 -22.585 1 84.36 8 TYR B C 1
ATOM 2444 O O . TYR B 1 8 ? -9.537 12.982 -21.396 1 84.36 8 TYR B O 1
ATOM 2452 N N . VAL B 1 9 ? -8.772 11.822 -23.093 1 81.71 9 VAL B N 1
ATOM 2453 C CA . VAL B 1 9 ? -7.792 11.098 -22.291 1 81.71 9 VAL B CA 1
ATOM 2454 C C . VAL B 1 9 ? -6.773 12.077 -21.712 1 81.71 9 VAL B C 1
ATOM 2456 O O . VAL B 1 9 ? -6.38 11.957 -20.549 1 81.71 9 VAL B O 1
ATOM 2459 N N . ALA B 1 10 ? -6.455 13.021 -22.454 1 82.26 10 ALA B N 1
ATOM 2460 C CA . ALA B 1 10 ? -5.499 14.025 -21.993 1 82.26 10 ALA B CA 1
ATOM 2461 C C . ALA B 1 10 ? -6.087 14.862 -20.861 1 82.26 10 ALA B C 1
ATOM 2463 O O . ALA B 1 10 ? -5.396 15.176 -19.889 1 82.26 10 ALA B O 1
ATOM 2464 N N . LEU B 1 11 ? -7.311 15.162 -21.005 1 85.22 11 LEU B N 1
ATOM 2465 C CA . LEU B 1 11 ? -7.975 15.961 -19.98 1 85.22 11 LEU B CA 1
ATOM 2466 C C . LEU B 1 11 ? -8.116 15.173 -18.683 1 85.22 11 LEU B C 1
ATOM 2468 O O . LEU B 1 11 ? -7.891 15.711 -17.597 1 85.22 11 LEU B O 1
ATOM 2472 N N . VAL B 1 12 ? -8.439 13.938 -18.826 1 83.92 12 VAL B N 1
ATOM 2473 C CA . VAL B 1 12 ? -8.577 13.083 -17.653 1 83.92 12 VAL B CA 1
ATOM 2474 C C . VAL B 1 12 ? -7.218 12.904 -16.98 1 83.92 12 VAL B C 1
ATOM 2476 O O . VAL B 1 12 ? -7.112 12.97 -15.753 1 83.92 12 VAL B O 1
ATOM 2479 N N . TRP B 1 13 ? -6.278 12.732 -17.796 1 82.4 13 TRP B N 1
ATOM 2480 C CA . TRP B 1 13 ? -4.918 12.609 -17.281 1 82.4 13 TRP B CA 1
ATOM 2481 C C . TRP B 1 13 ? -4.501 13.873 -16.538 1 82.4 13 TRP B C 1
ATOM 2483 O O . TRP B 1 13 ? -3.982 13.802 -15.421 1 82.4 13 TRP B O 1
ATOM 2493 N N . ALA B 1 14 ? -4.689 14.968 -17.138 1 83.49 14 ALA B N 1
ATOM 2494 C CA . ALA B 1 14 ? -4.326 16.242 -16.523 1 83.49 14 ALA B CA 1
ATOM 2495 C C . ALA B 1 14 ? -5.101 16.466 -15.227 1 83.49 14 ALA B C 1
ATOM 2497 O O . ALA B 1 14 ? -4.528 16.881 -14.217 1 83.49 14 ALA B O 1
ATOM 2498 N N . TYR B 1 15 ? -6.315 16.175 -15.314 1 83.82 15 TYR B N 1
ATOM 2499 C CA . TYR B 1 15 ? -7.164 16.335 -14.139 1 83.82 15 TYR B CA 1
ATOM 2500 C C . TYR B 1 15 ? -6.675 15.463 -12.989 1 83.82 15 TYR B C 1
ATOM 2502 O O . TYR B 1 15 ? -6.49 15.947 -11.87 1 83.82 15 TYR B O 1
ATOM 2510 N N . ASN B 1 16 ? -6.396 14.244 -13.312 1 80.46 16 ASN B N 1
ATOM 2511 C CA . ASN B 1 16 ? -6.043 13.265 -12.29 1 80.46 16 ASN B CA 1
ATOM 2512 C C . ASN B 1 16 ? -4.635 13.501 -11.75 1 80.46 16 ASN B C 1
ATOM 2514 O O . ASN B 1 16 ? -4.349 13.189 -10.593 1 80.46 16 ASN B O 1
ATOM 2518 N N . ASN B 1 17 ? -3.869 14.058 -12.529 1 77.11 17 ASN B N 1
ATOM 2519 C CA . ASN B 1 17 ? -2.471 14.146 -12.122 1 77.11 17 ASN B CA 1
ATOM 2520 C C . ASN B 1 17 ? -2.174 15.467 -11.417 1 77.11 17 ASN B C 1
ATOM 2522 O O . ASN B 1 17 ? -1.37 15.511 -10.485 1 77.11 17 ASN B O 1
ATOM 2526 N N . PHE B 1 18 ? -2.826 16.564 -11.873 1 80.85 18 PHE B N 1
ATOM 2527 C CA . PHE B 1 18 ? -2.375 17.768 -11.184 1 80.85 18 PHE B CA 1
ATOM 2528 C C . PHE B 1 18 ? -3.462 18.836 -11.191 1 80.85 18 PHE B C 1
ATOM 2530 O O . PHE B 1 18 ? -3.471 19.725 -10.338 1 80.85 18 PHE B O 1
ATOM 2537 N N . LEU B 1 19 ? -4.383 18.82 -12.114 1 83.69 19 LEU B N 1
ATOM 2538 C CA . LEU B 1 19 ? -5.318 19.93 -12.265 1 83.69 19 LEU B CA 1
ATOM 2539 C C . LEU B 1 19 ? -6.246 20.027 -11.059 1 83.69 19 LEU B C 1
ATOM 2541 O O . LEU B 1 19 ? -6.532 21.126 -10.577 1 83.69 19 LEU B O 1
ATOM 2545 N N . GLU B 1 20 ? -6.676 18.936 -10.642 1 83.13 20 GLU B N 1
ATOM 2546 C CA . GLU B 1 20 ? -7.572 18.954 -9.49 1 83.13 20 GLU B CA 1
ATOM 2547 C C . GLU B 1 20 ? -6.894 19.576 -8.273 1 83.13 20 GLU B C 1
ATOM 2549 O O . GLU B 1 20 ? -7.465 20.447 -7.614 1 83.13 20 GLU B O 1
ATOM 2554 N N . SER B 1 21 ? -5.717 19.139 -7.972 1 84.07 21 SER B N 1
ATOM 2555 C CA . SER B 1 21 ? -4.977 19.653 -6.824 1 84.07 21 SER B CA 1
ATOM 2556 C C . SER B 1 21 ? -4.642 21.131 -6.999 1 84.07 21 SER B C 1
ATOM 2558 O O . SER B 1 21 ? -4.732 21.91 -6.048 1 84.07 21 SER B O 1
ATOM 2560 N N . LEU B 1 22 ? -4.282 21.497 -8.191 1 87.8 22 LEU B N 1
ATOM 2561 C CA . LEU B 1 22 ? -3.935 22.884 -8.481 1 87.8 22 LEU B CA 1
ATOM 2562 C C . LEU B 1 22 ? -5.143 23.796 -8.296 1 87.8 22 LEU B C 1
ATOM 2564 O O . LEU B 1 22 ? -5.041 24.846 -7.657 1 87.8 22 LEU B O 1
ATOM 2568 N N . LEU B 1 23 ? -6.258 23.378 -8.8 1 89.48 23 LEU B N 1
ATOM 2569 C CA . LEU B 1 23 ? -7.475 24.175 -8.687 1 89.48 23 LEU B CA 1
ATOM 2570 C C . LEU B 1 23 ? -7.934 24.262 -7.235 1 89.48 23 LEU B C 1
ATOM 2572 O O . LEU B 1 23 ? -8.373 25.321 -6.781 1 89.48 23 LEU B O 1
ATOM 2576 N N . SER B 1 24 ? -7.793 23.18 -6.571 1 89.27 24 SER B N 1
ATOM 2577 C CA . SER B 1 24 ? -8.153 23.182 -5.157 1 89.27 24 SER B CA 1
ATOM 2578 C C . SER B 1 24 ? -7.25 24.116 -4.359 1 89.27 24 SER B C 1
ATOM 2580 O O . SER B 1 24 ? -7.719 24.838 -3.476 1 89.27 24 SER B O 1
ATOM 2582 N N . LEU B 1 25 ? -6.008 24.055 -4.639 1 89.92 25 LEU B N 1
ATOM 2583 C CA . LEU B 1 25 ? -5.05 24.913 -3.951 1 89.92 25 LEU B CA 1
ATOM 2584 C C . LEU B 1 25 ? -5.339 26.384 -4.232 1 89.92 25 LEU B C 1
ATOM 2586 O O . LEU B 1 25 ? -5.298 27.214 -3.32 1 89.92 25 LEU B O 1
ATOM 2590 N N . LEU B 1 26 ? -5.634 26.676 -5.44 1 91.08 26 LEU B N 1
ATOM 2591 C CA . LEU B 1 26 ? -5.962 28.047 -5.814 1 91.08 26 LEU B CA 1
ATOM 2592 C C . LEU B 1 26 ? -7.224 28.518 -5.1 1 91.08 26 LEU B C 1
ATOM 2594 O O . LEU B 1 26 ? -7.241 29.6 -4.508 1 91.08 26 LEU B O 1
ATOM 2598 N N . TRP B 1 27 ? -8.191 27.689 -5.136 1 90.49 27 TRP B N 1
ATOM 2599 C CA . TRP B 1 27 ? -9.444 28.029 -4.469 1 90.49 27 TRP B CA 1
ATOM 2600 C C . TRP B 1 27 ? -9.243 28.155 -2.963 1 90.49 27 TRP B C 1
ATOM 2602 O O . TRP B 1 27 ? -9.759 29.084 -2.337 1 90.49 27 TRP B O 1
ATOM 2612 N N . GLY B 1 28 ? -8.541 27.19 -2.413 1 88.68 28 GLY B N 1
ATOM 2613 C CA . GLY B 1 28 ? -8.265 27.236 -0.987 1 88.68 28 GLY B CA 1
ATOM 2614 C C . GLY B 1 28 ? -7.489 28.47 -0.568 1 88.68 28 GLY B C 1
ATOM 2615 O O . GLY B 1 28 ? -7.729 29.027 0.505 1 88.68 28 GLY B O 1
ATOM 2616 N N . THR B 1 29 ? -6.613 28.868 -1.408 1 89.21 29 THR B N 1
ATOM 2617 C CA . THR B 1 29 ? -5.82 30.059 -1.123 1 89.21 29 THR B CA 1
ATOM 2618 C C . THR B 1 29 ? -6.693 31.31 -1.157 1 89.21 29 THR B C 1
ATOM 2620 O O . THR B 1 29 ? -6.621 32.149 -0.256 1 89.21 29 THR B O 1
ATOM 2623 N N . ILE B 1 30 ? -7.531 31.376 -2.106 1 91.56 30 ILE B N 1
ATOM 2624 C CA . ILE B 1 30 ? -8.436 32.513 -2.231 1 91.56 30 ILE B CA 1
ATOM 2625 C C . ILE B 1 30 ? -9.382 32.554 -1.033 1 91.56 30 ILE B C 1
ATOM 2627 O O . ILE B 1 30 ? -9.566 33.605 -0.414 1 91.56 30 ILE B O 1
ATOM 2631 N N . ARG B 1 31 ? -9.867 31.439 -0.725 1 88.04 31 ARG B N 1
ATOM 2632 C CA . ARG B 1 31 ? -10.785 31.343 0.405 1 88.04 31 ARG B CA 1
ATOM 2633 C C . ARG B 1 31 ? -10.096 31.738 1.707 1 88.04 31 ARG B C 1
ATOM 2635 O O . ARG B 1 31 ? -10.661 32.478 2.515 1 88.04 31 ARG B O 1
ATOM 2642 N N . SER B 1 32 ? -8.923 31.193 1.939 1 85.01 32 SER B N 1
ATOM 2643 C CA . SER B 1 32 ? -8.185 31.474 3.167 1 85.01 32 SER B CA 1
ATOM 2644 C C . SER B 1 32 ? -7.885 32.962 3.303 1 85.01 32 SER B C 1
ATOM 2646 O O . SER B 1 32 ? -7.927 33.512 4.406 1 85.01 32 SER B O 1
ATOM 2648 N N . TYR B 1 33 ? -7.619 33.587 2.252 1 83.44 33 TYR B N 1
ATOM 2649 C CA . TYR B 1 33 ? -7.321 35.014 2.274 1 83.44 33 TYR B CA 1
ATOM 2650 C C . TYR B 1 33 ? -8.588 35.833 2.49 1 83.44 33 TYR B C 1
ATOM 2652 O O . TYR B 1 33 ? -8.561 36.862 3.169 1 83.44 33 TYR B O 1
ATOM 2660 N N . ALA B 1 34 ? -9.571 35.337 1.925 1 86.6 34 ALA B N 1
ATOM 2661 C CA . ALA B 1 34 ? -10.84 36.054 2.03 1 86.6 34 ALA B CA 1
ATOM 2662 C C . ALA B 1 34 ? -11.394 35.983 3.451 1 86.6 34 ALA B C 1
ATOM 2664 O O . ALA B 1 34 ? -11.96 36.957 3.952 1 86.6 34 ALA B O 1
ATOM 2665 N N . ILE B 1 35 ? -11.195 34.922 4.139 1 84.02 35 ILE B N 1
ATOM 2666 C CA . ILE B 1 35 ? -11.849 34.756 5.433 1 84.02 35 ILE B CA 1
ATOM 2667 C C . ILE B 1 35 ? -10.81 34.823 6.549 1 84.02 35 ILE B C 1
ATOM 2669 O O . ILE B 1 35 ? -11.159 34.824 7.732 1 84.02 35 ILE B O 1
ATOM 2673 N N . TRP B 1 36 ? -9.551 35.023 6.248 1 77.77 36 TRP B N 1
ATOM 2674 C CA . TRP B 1 36 ? -8.459 35.094 7.213 1 77.77 36 TRP B CA 1
ATOM 2675 C C . TRP B 1 36 ? -8.594 34.003 8.27 1 77.77 36 TRP B C 1
ATOM 2677 O O . TRP B 1 36 ? -8.534 34.282 9.47 1 77.77 36 TRP B O 1
ATOM 2687 N N . GLU B 1 37 ? -8.794 32.824 7.888 1 83.93 37 GLU B N 1
ATOM 2688 C CA . GLU B 1 37 ? -9.085 31.747 8.828 1 83.93 37 GLU B CA 1
ATOM 2689 C C . GLU B 1 37 ? -7.801 31.128 9.373 1 83.93 37 GLU B C 1
ATOM 2691 O O . GLU B 1 37 ? -6.936 30.703 8.605 1 83.93 37 GLU B O 1
ATOM 2696 N N . ARG B 1 38 ? -7.685 31.181 10.708 1 91.29 38 ARG B N 1
ATOM 2697 C CA . ARG B 1 38 ? -6.566 30.528 11.379 1 91.29 38 ARG B CA 1
ATOM 2698 C C . ARG B 1 38 ? -6.81 29.029 11.517 1 91.29 38 ARG B C 1
ATOM 2700 O O . ARG B 1 38 ? -7.947 28.595 11.717 1 91.29 38 ARG B O 1
ATOM 2707 N N . LEU B 1 39 ? -5.709 28.241 11.405 1 95.1 39 LEU B N 1
ATOM 2708 C CA . LEU B 1 39 ? -5.814 26.789 11.498 1 95.1 39 LEU B CA 1
ATOM 2709 C C . LEU B 1 39 ? -6.405 26.371 12.84 1 95.1 39 LEU B C 1
ATOM 2711 O O . LEU B 1 39 ? -7.209 25.438 12.905 1 95.1 39 LEU B O 1
ATOM 2715 N N . SER B 1 40 ? -6.036 27.137 13.896 1 94.86 40 SER B N 1
ATOM 2716 C CA . SER B 1 40 ? -6.506 26.803 15.236 1 94.86 40 SER B CA 1
ATOM 2717 C C . SER B 1 40 ? -8.011 27.016 15.363 1 94.86 40 SER B C 1
ATOM 2719 O O . SER B 1 40 ? -8.676 26.334 16.146 1 94.86 40 SER B O 1
ATOM 2721 N N . ILE B 1 41 ? -8.548 27.911 14.633 1 93.38 41 ILE B N 1
ATOM 2722 C CA . ILE B 1 41 ? -9.98 28.19 14.641 1 93.38 41 ILE B CA 1
ATOM 2723 C C . ILE B 1 41 ? -10.713 27.149 13.798 1 93.38 41 ILE B C 1
ATOM 2725 O O . ILE B 1 41 ? -11.758 26.636 14.205 1 93.38 41 ILE B O 1
ATOM 2729 N N . ARG B 1 42 ? -10.159 26.78 12.728 1 94.17 42 ARG B N 1
ATOM 2730 C CA . ARG B 1 42 ? -10.822 25.862 11.807 1 94.17 42 ARG B CA 1
ATOM 2731 C C . ARG B 1 42 ? -10.793 24.434 12.341 1 94.17 42 ARG B C 1
ATOM 2733 O O . ARG B 1 42 ? -11.774 23.698 12.214 1 94.17 42 ARG B O 1
ATOM 2740 N N . TYR B 1 43 ? -9.662 24.041 12.964 1 97.03 43 TYR B N 1
ATOM 2741 C CA . TYR B 1 43 ? -9.492 22.622 13.256 1 97.03 43 TYR B CA 1
ATOM 2742 C C . TYR B 1 43 ? -9.357 22.386 14.756 1 97.03 43 TYR B C 1
ATOM 2744 O O . TYR B 1 43 ? -9.651 21.294 15.248 1 97.03 43 TYR B O 1
ATOM 2752 N N . GLY B 1 44 ? -8.851 23.298 15.482 1 95.05 44 GLY B N 1
ATOM 2753 C CA . GLY B 1 44 ? -8.584 23.146 16.903 1 95.05 44 GLY B CA 1
ATOM 2754 C C . GLY B 1 44 ? -7.194 23.608 17.301 1 95.05 44 GLY B C 1
ATOM 2755 O O . GLY B 1 44 ? -6.337 23.826 16.443 1 95.05 44 GLY B O 1
ATOM 2756 N N . ALA B 1 45 ? -6.951 23.669 18.55 1 95.94 45 ALA B N 1
ATOM 2757 C CA . ALA B 1 45 ? -5.78 24.367 19.074 1 95.94 45 ALA B CA 1
ATOM 2758 C C . ALA B 1 45 ? -4.568 23.441 19.128 1 95.94 45 ALA B C 1
ATOM 2760 O O . ALA B 1 45 ? -3.428 23.904 19.203 1 95.94 45 ALA B O 1
ATOM 2761 N N . TRP B 1 46 ? -4.806 22.084 19.09 1 98.31 46 TRP B N 1
ATOM 2762 C CA . TRP B 1 46 ? -3.705 21.148 19.298 1 98.31 46 TRP B CA 1
ATOM 2763 C C . TRP B 1 46 ? -3.334 20.447 17.995 1 98.31 46 TRP B C 1
ATOM 2765 O O . TRP B 1 46 ? -4.207 19.948 17.281 1 98.31 46 TRP B O 1
ATOM 2775 N N . ALA B 1 47 ? -2.042 20.399 17.714 1 98.74 47 ALA B N 1
ATOM 2776 C CA . ALA B 1 47 ? -1.466 19.598 16.637 1 98.74 47 ALA B CA 1
ATOM 2777 C C . ALA B 1 47 ? -0.584 18.484 17.194 1 98.74 47 ALA B C 1
ATOM 2779 O O . ALA B 1 47 ? 0.261 18.726 18.059 1 98.74 47 ALA B O 1
ATOM 2780 N N . VAL B 1 48 ? -0.806 17.303 16.787 1 98.76 48 VAL B N 1
ATOM 2781 C CA . VAL B 1 48 ? 0.011 16.148 17.143 1 98.76 48 VAL B CA 1
ATOM 2782 C C . VAL B 1 48 ? 0.895 15.754 15.962 1 98.76 48 VAL B C 1
ATOM 2784 O O . VAL B 1 48 ? 0.403 15.567 14.846 1 98.76 48 VAL B O 1
ATOM 2787 N N . VAL B 1 49 ? 2.192 15.64 16.176 1 98.84 49 VAL B N 1
ATOM 2788 C CA . VAL B 1 49 ? 3.128 15.301 15.11 1 98.84 49 VAL B CA 1
ATOM 2789 C C . VAL B 1 49 ? 3.961 14.088 15.52 1 98.84 49 VAL B C 1
ATOM 2791 O O . VAL B 1 49 ? 4.595 14.092 16.578 1 98.84 49 VAL B O 1
ATOM 2794 N N . THR B 1 50 ? 3.959 13.054 14.732 1 98.51 50 THR B N 1
ATOM 2795 C CA . THR B 1 50 ? 4.812 11.896 14.977 1 98.51 50 THR B CA 1
ATOM 2796 C C . THR B 1 50 ? 6.154 12.052 14.266 1 98.51 50 THR B C 1
ATOM 2798 O O . THR B 1 50 ? 6.24 12.716 13.231 1 98.51 50 THR B O 1
ATOM 2801 N N . GLY B 1 51 ? 7.209 11.367 14.8 1 97.54 51 GLY B N 1
ATOM 2802 C CA . GLY B 1 51 ? 8.54 11.589 14.257 1 97.54 51 GLY B CA 1
ATOM 2803 C C . GLY B 1 51 ? 8.972 13.042 14.313 1 97.54 51 GLY B C 1
ATOM 2804 O O . GLY B 1 51 ? 9.472 13.585 13.326 1 97.54 51 GLY B O 1
ATOM 2805 N N . ALA B 1 52 ? 8.793 13.674 15.399 1 97.78 52 ALA B N 1
ATOM 2806 C CA . ALA B 1 52 ? 8.788 15.133 15.476 1 97.78 52 ALA B CA 1
ATOM 2807 C C . ALA B 1 52 ? 10.131 15.661 15.974 1 97.78 52 ALA B C 1
ATOM 2809 O O . ALA B 1 52 ? 10.253 16.839 16.318 1 97.78 52 ALA B O 1
ATOM 2810 N N . THR B 1 53 ? 11.182 14.826 16.044 1 96.76 53 THR B N 1
ATOM 2811 C CA . THR B 1 53 ? 12.415 15.29 16.669 1 96.76 53 THR B CA 1
ATOM 2812 C C . THR B 1 53 ? 13.471 15.605 15.614 1 96.76 53 THR B C 1
ATOM 2814 O O . THR B 1 53 ? 14.542 16.124 15.936 1 96.76 53 THR B O 1
ATOM 2817 N N . ASP B 1 54 ? 13.246 15.24 14.346 1 94.48 54 ASP B N 1
ATOM 2818 C CA . ASP B 1 54 ? 14.19 15.519 13.268 1 94.48 54 ASP B CA 1
ATOM 2819 C C . ASP B 1 54 ? 13.471 15.652 11.928 1 94.48 54 ASP B C 1
ATOM 2821 O O . ASP B 1 54 ? 12.282 15.344 11.822 1 94.48 54 ASP B O 1
ATOM 2825 N N . GLY B 1 55 ? 14.148 16.198 11 1 95.79 55 GLY B N 1
ATOM 2826 C CA . GLY B 1 55 ? 13.714 16.153 9.613 1 95.79 55 GLY B CA 1
ATOM 2827 C C . GLY B 1 55 ? 12.409 16.887 9.373 1 95.79 55 GLY B C 1
ATOM 2828 O O . GLY B 1 55 ? 12.232 18.017 9.833 1 95.79 55 GLY B O 1
ATOM 2829 N N . ILE B 1 56 ? 11.559 16.284 8.64 1 97.15 56 ILE B N 1
ATOM 2830 C CA . ILE B 1 56 ? 10.304 16.886 8.203 1 97.15 56 ILE B CA 1
ATOM 2831 C C . ILE B 1 56 ? 9.378 17.078 9.402 1 97.15 56 ILE B C 1
ATOM 2833 O O . ILE B 1 56 ? 8.748 18.128 9.546 1 97.15 56 ILE B O 1
ATOM 2837 N N . GLY B 1 57 ? 9.344 16.099 10.319 1 98.22 57 GLY B N 1
ATOM 2838 C CA . GLY B 1 57 ? 8.464 16.158 11.475 1 98.22 57 GLY B CA 1
ATOM 2839 C C . GLY B 1 57 ? 8.768 17.323 12.398 1 98.22 57 GLY B C 1
ATOM 2840 O O . GLY B 1 57 ? 7.856 18.022 12.844 1 98.22 57 GLY B O 1
ATOM 2841 N N . LYS B 1 58 ? 10.008 17.511 12.658 1 98.4 58 LYS B N 1
ATOM 2842 C CA . LYS B 1 58 ? 10.413 18.632 13.501 1 98.4 58 LYS B CA 1
ATOM 2843 C C . LYS B 1 58 ? 10.023 19.965 12.868 1 98.4 58 LYS B C 1
ATOM 2845 O O . LYS B 1 58 ? 9.463 20.836 13.537 1 98.4 58 LYS B O 1
ATOM 2850 N N . CYS B 1 59 ? 10.264 20.112 11.572 1 98.47 59 CYS B N 1
ATOM 2851 C CA . CYS B 1 59 ? 9.971 21.356 10.871 1 98.47 59 CYS B CA 1
ATOM 2852 C C . CYS B 1 59 ? 8.467 21.587 10.775 1 98.47 59 CYS B C 1
ATOM 2854 O O . CYS B 1 59 ? 8.004 22.726 10.845 1 98.47 59 CYS B O 1
ATOM 2856 N N . TYR B 1 60 ? 7.704 20.524 10.613 1 98.57 60 TYR B N 1
ATOM 2857 C CA . TYR B 1 60 ? 6.249 20.634 10.616 1 98.57 60 TYR B CA 1
ATOM 2858 C C . TYR B 1 60 ? 5.744 21.145 11.96 1 98.57 60 TYR B C 1
ATOM 2860 O O . TYR B 1 60 ? 4.896 22.039 12.013 1 98.57 60 TYR B O 1
ATOM 2868 N N . ALA B 1 61 ? 6.285 20.544 13.04 1 98.8 61 ALA B N 1
ATOM 2869 C CA . ALA B 1 61 ? 5.896 20.97 14.382 1 98.8 61 ALA B CA 1
ATOM 2870 C C . ALA B 1 61 ? 6.217 22.445 14.604 1 98.8 61 ALA B C 1
ATOM 2872 O O . ALA B 1 61 ? 5.394 23.193 15.138 1 98.8 61 ALA B O 1
ATOM 2873 N N . GLU B 1 62 ? 7.349 22.881 14.152 1 98.76 62 GLU B N 1
ATOM 2874 C CA . GLU B 1 62 ? 7.772 24.271 14.288 1 98.76 62 GLU B CA 1
ATOM 2875 C C . GLU B 1 62 ? 6.853 25.206 13.507 1 98.76 62 GLU B C 1
ATOM 2877 O O . GLU B 1 62 ? 6.456 26.259 14.011 1 98.76 62 GLU B O 1
ATOM 2882 N N . GLU B 1 63 ? 6.547 24.804 12.29 1 98.55 63 GLU B N 1
ATOM 2883 C CA . GLU B 1 63 ? 5.713 25.648 11.44 1 98.55 63 GLU B CA 1
ATOM 2884 C C . GLU B 1 63 ? 4.301 25.776 12.005 1 98.55 63 GLU B C 1
ATOM 2886 O O . GLU B 1 63 ? 3.693 26.846 11.936 1 98.55 63 GLU B O 1
ATOM 2891 N N . LEU B 1 64 ? 3.752 24.714 12.569 1 98.68 64 LEU B N 1
ATOM 2892 C CA . LEU B 1 64 ? 2.43 24.753 13.186 1 98.68 64 LEU B CA 1
ATOM 2893 C C . LEU B 1 64 ? 2.442 25.617 14.442 1 98.68 64 LEU B C 1
ATOM 2895 O O . LEU B 1 64 ? 1.503 26.377 14.687 1 98.68 64 LEU B O 1
ATOM 2899 N N . ALA B 1 65 ? 3.521 25.514 15.194 1 98.63 65 ALA B N 1
ATOM 2900 C CA . ALA B 1 65 ? 3.69 26.365 16.369 1 98.63 65 ALA B CA 1
ATOM 2901 C C . ALA B 1 65 ? 3.775 27.836 15.973 1 98.63 65 ALA B C 1
ATOM 2903 O O . ALA B 1 65 ? 3.204 28.7 16.644 1 98.63 65 ALA B O 1
ATOM 2904 N N . ARG B 1 66 ? 4.499 28.092 14.913 1 98.01 66 ARG B N 1
ATOM 2905 C CA . ARG B 1 66 ? 4.625 29.451 14.399 1 98.01 66 ARG B CA 1
ATOM 2906 C C . ARG B 1 66 ? 3.257 30.046 14.084 1 98.01 66 ARG B C 1
ATOM 2908 O O . ARG B 1 66 ? 3.052 31.254 14.223 1 98.01 66 ARG B O 1
ATOM 2915 N N . LYS B 1 67 ? 2.32 29.213 13.733 1 96.74 67 LYS B N 1
ATOM 2916 C CA . LYS B 1 67 ? 0.966 29.645 13.399 1 96.74 67 LYS B CA 1
ATOM 2917 C C . LYS B 1 67 ? 0.09 29.72 14.646 1 96.74 67 LYS B C 1
ATOM 2919 O O . LYS B 1 67 ? -1.122 29.926 14.549 1 96.74 67 LYS B O 1
ATOM 2924 N N . GLY B 1 68 ? 0.685 29.402 15.788 1 96.99 68 GLY B N 1
ATOM 2925 C CA . GLY B 1 68 ? 0.005 29.643 17.051 1 96.99 68 GLY B CA 1
ATOM 2926 C C . GLY B 1 68 ? -0.637 28.397 17.631 1 96.99 68 GLY B C 1
ATOM 2927 O O . GLY B 1 68 ? -1.363 28.471 18.624 1 96.99 68 GLY B O 1
ATOM 2928 N N . LEU B 1 69 ? -0.453 27.255 17.073 1 98.23 69 LEU B N 1
ATOM 2929 C CA . LEU B 1 69 ? -1.033 26.018 17.584 1 98.23 69 LEU B CA 1
ATOM 2930 C C . LEU B 1 69 ? -0.2 25.461 18.733 1 98.23 69 LEU B C 1
ATOM 2932 O O . LEU B 1 69 ? 1.029 25.552 18.715 1 98.23 69 LEU B O 1
ATOM 2936 N N . LYS B 1 70 ? -0.863 24.848 19.701 1 98.54 70 LYS B N 1
ATOM 2937 C CA . LYS B 1 70 ? -0.175 23.981 20.653 1 98.54 70 LYS B CA 1
ATOM 2938 C C . LYS B 1 70 ? 0.288 22.689 19.985 1 98.54 70 LYS B C 1
ATOM 2940 O O . LYS B 1 70 ? -0.376 22.18 19.08 1 98.54 70 LYS B O 1
ATOM 2945 N N . VAL B 1 71 ? 1.459 22.163 20.478 1 98.53 71 VAL B N 1
ATOM 2946 C CA . VAL B 1 71 ? 1.982 21.013 19.746 1 98.53 71 VAL B CA 1
ATOM 2947 C C . VAL B 1 71 ? 2.283 19.875 20.718 1 98.53 71 VAL B C 1
ATOM 2949 O O . VAL B 1 71 ? 2.784 20.108 21.82 1 98.53 71 VAL B O 1
ATOM 2952 N N . MET B 1 72 ? 1.877 18.712 20.388 1 98.47 72 MET B N 1
ATOM 2953 C CA . MET B 1 72 ? 2.256 17.451 21.018 1 98.47 72 MET B CA 1
ATOM 2954 C C . MET B 1 72 ? 3.204 16.659 20.124 1 98.47 72 MET B C 1
ATOM 2956 O O . MET B 1 72 ? 2.845 16.288 19.005 1 98.47 72 MET B O 1
ATOM 2960 N N . LEU B 1 73 ? 4.409 16.397 20.628 1 98.64 73 LEU B N 1
ATOM 2961 C CA . LEU B 1 73 ? 5.454 15.722 19.865 1 98.64 73 LEU B CA 1
ATOM 2962 C C . LEU B 1 73 ? 5.545 14.25 20.254 1 98.64 73 LEU B C 1
ATOM 2964 O O . LEU B 1 73 ? 5.564 13.917 21.442 1 98.64 73 LEU B O 1
ATOM 2968 N N . ILE B 1 74 ? 5.579 13.352 19.293 1 98.19 74 ILE B N 1
ATOM 2969 C CA . ILE B 1 74 ? 5.725 11.923 19.548 1 98.19 74 ILE B CA 1
ATOM 2970 C C . ILE B 1 74 ? 6.933 11.384 18.785 1 98.19 74 ILE B C 1
ATOM 2972 O O . ILE B 1 74 ? 7.037 11.561 17.569 1 98.19 74 ILE B O 1
ATOM 2976 N N . SER B 1 75 ? 7.823 10.77 19.407 1 97.48 75 SER B N 1
ATOM 2977 C CA . SER B 1 75 ? 9.006 10.124 18.847 1 97.48 75 SER B CA 1
ATOM 2978 C C . SER B 1 75 ? 9.61 9.128 19.83 1 97.48 75 SER B C 1
ATOM 2980 O O . SER B 1 75 ? 9.077 8.926 20.923 1 97.48 75 SER B O 1
ATOM 2982 N N . ARG B 1 76 ? 10.64 8.481 19.48 1 95.28 76 ARG B N 1
ATOM 2983 C CA . ARG B 1 76 ? 11.165 7.373 20.272 1 95.28 76 ARG B CA 1
ATOM 2984 C C . ARG B 1 76 ? 12.074 7.879 21.387 1 95.28 76 ARG B C 1
ATOM 2986 O O . ARG B 1 76 ? 12.095 7.315 22.483 1 95.28 76 ARG B O 1
ATOM 2993 N N . SER B 1 77 ? 12.855 9.004 21.198 1 96.57 77 SER B N 1
ATOM 2994 C CA . SER B 1 77 ? 13.883 9.456 22.129 1 96.57 77 SER B CA 1
ATOM 2995 C C . SER B 1 77 ? 13.343 10.526 23.072 1 96.57 77 SER B C 1
ATOM 2997 O O . SER B 1 77 ? 13.107 11.663 22.658 1 96.57 77 SER B O 1
ATOM 2999 N N . GLU B 1 78 ? 13.327 10.169 24.299 1 97.61 78 GLU B N 1
ATOM 3000 C CA . GLU B 1 78 ? 12.788 11.091 25.294 1 97.61 78 GLU B CA 1
ATOM 3001 C C . GLU B 1 78 ? 13.636 12.355 25.393 1 97.61 78 GLU B C 1
ATOM 3003 O O . GLU B 1 78 ? 13.103 13.467 25.406 1 97.61 78 GLU B O 1
ATOM 3008 N N . SER B 1 79 ? 14.927 12.199 25.403 1 98.31 79 SER B N 1
ATOM 3009 C CA . SER B 1 79 ? 15.827 13.338 25.55 1 98.31 79 SER B CA 1
ATOM 3010 C C . SER B 1 79 ? 15.689 14.307 24.38 1 98.31 79 SER B C 1
ATOM 3012 O O . SER B 1 79 ? 15.665 15.524 24.575 1 98.31 79 SER B O 1
ATOM 3014 N N . LYS B 1 80 ? 15.562 13.821 23.153 1 98.19 80 LYS B N 1
ATOM 3015 C CA . LYS B 1 80 ? 15.382 14.669 21.978 1 98.19 80 LYS B CA 1
ATOM 3016 C C . LYS B 1 80 ? 14.026 15.367 22.006 1 98.19 80 LYS B C 1
ATOM 3018 O O . LYS B 1 80 ? 13.913 16.531 21.615 1 98.19 80 LYS B O 1
ATOM 3023 N N . LEU B 1 81 ? 13.083 14.659 22.531 1 98.66 81 LEU B N 1
ATOM 3024 C CA . LEU B 1 81 ? 11.738 15.218 22.62 1 98.66 81 LEU B CA 1
ATOM 3025 C C . LEU B 1 81 ? 11.708 16.416 23.564 1 98.66 81 LEU B C 1
ATOM 3027 O O . LEU B 1 81 ? 11.145 17.461 23.23 1 98.66 81 LEU B O 1
ATOM 3031 N N . ILE B 1 82 ? 12.279 16.27 24.69 1 98.5 82 ILE B N 1
ATOM 3032 C CA . ILE B 1 82 ? 12.319 17.338 25.683 1 98.5 82 ILE B CA 1
ATOM 3033 C C . ILE B 1 82 ? 13.034 18.556 25.102 1 98.5 82 ILE B C 1
ATOM 3035 O O . ILE B 1 82 ? 12.542 19.682 25.21 1 98.5 82 ILE B O 1
ATOM 3039 N N . LYS B 1 83 ? 14.127 18.296 24.445 1 98.56 83 LYS B N 1
ATOM 3040 C CA . LYS B 1 83 ? 14.916 19.375 23.856 1 98.56 83 LYS B CA 1
ATOM 3041 C C . LYS B 1 83 ? 14.114 20.128 22.799 1 98.56 83 LYS B C 1
ATOM 3043 O O . LYS B 1 83 ? 14.046 21.359 22.824 1 98.56 83 LYS B O 1
ATOM 3048 N N . VAL B 1 84 ? 13.486 19.445 21.861 1 98.69 84 VAL B N 1
ATOM 3049 C CA . VAL B 1 84 ? 12.749 20.057 20.761 1 98.69 84 VAL B CA 1
ATOM 3050 C C . VAL B 1 84 ? 11.51 20.768 21.301 1 98.69 84 VAL B C 1
ATOM 3052 O O . VAL B 1 84 ? 11.168 21.863 20.849 1 98.69 84 VAL B O 1
ATOM 3055 N N . ALA B 1 85 ? 10.836 20.159 22.282 1 98.64 85 ALA B N 1
ATOM 3056 C CA . ALA B 1 85 ? 9.666 20.779 22.898 1 98.64 85 ALA B CA 1
ATOM 3057 C C . ALA B 1 85 ? 10.029 22.111 23.548 1 98.64 85 ALA B C 1
ATOM 3059 O O . ALA B 1 85 ? 9.313 23.103 23.389 1 98.64 85 ALA B O 1
ATOM 3060 N N . ASP B 1 86 ? 11.102 22.134 24.246 1 98.47 86 ASP B N 1
ATOM 3061 C CA . ASP B 1 86 ? 11.568 23.348 24.911 1 98.47 86 ASP B CA 1
ATOM 3062 C C . ASP B 1 86 ? 11.926 24.428 23.893 1 98.47 86 ASP B C 1
ATOM 3064 O O . ASP B 1 86 ? 11.59 25.6 24.079 1 98.47 86 ASP B O 1
ATOM 3068 N N . GLU B 1 87 ? 12.599 24.019 22.853 1 98.52 87 GLU B N 1
ATOM 3069 C CA . GLU B 1 87 ? 12.981 24.957 21.801 1 98.52 87 GLU B CA 1
ATOM 3070 C C . GLU B 1 87 ? 11.754 25.599 21.162 1 98.52 87 GLU B C 1
ATOM 3072 O O . GLU B 1 87 ? 11.721 26.814 20.952 1 98.52 87 GLU B O 1
ATOM 3077 N N . ILE B 1 88 ? 10.748 24.831 20.893 1 98.63 88 ILE B N 1
ATOM 3078 C CA . ILE B 1 88 ? 9.535 25.316 20.243 1 98.63 88 ILE B CA 1
ATOM 3079 C C . ILE B 1 88 ? 8.769 26.231 21.195 1 98.63 88 ILE B C 1
ATOM 3081 O O . ILE B 1 88 ? 8.314 27.307 20.801 1 98.63 88 ILE B O 1
ATOM 3085 N N . SER B 1 89 ? 8.647 25.803 22.409 1 98.42 89 SER B N 1
ATOM 3086 C CA . SER B 1 89 ? 7.934 26.595 23.405 1 98.42 89 SER B CA 1
ATOM 3087 C C . SER B 1 89 ? 8.59 27.957 23.601 1 98.42 89 SER B C 1
ATOM 3089 O O . SER B 1 89 ? 7.903 28.978 23.679 1 98.42 89 SER B O 1
ATOM 3091 N N . GLN B 1 90 ? 9.865 28.004 23.661 1 98.29 90 GLN B N 1
ATOM 3092 C CA . GLN B 1 90 ? 10.604 29.241 23.886 1 98.29 90 GLN B CA 1
ATOM 3093 C C . GLN B 1 90 ? 10.548 30.147 22.66 1 98.29 90 GLN B C 1
ATOM 3095 O O . GLN B 1 90 ? 10.378 31.362 22.786 1 98.29 90 GLN B O 1
ATOM 3100 N N . LYS B 1 91 ? 10.649 29.578 21.547 1 98.24 91 LYS B N 1
ATOM 3101 C CA . LYS B 1 91 ? 10.757 30.34 20.307 1 98.24 91 LYS B CA 1
ATOM 3102 C C . LYS B 1 91 ? 9.409 30.932 19.906 1 98.24 91 LYS B C 1
ATOM 3104 O O . LYS B 1 91 ? 9.342 32.061 19.415 1 98.24 91 LYS B O 1
ATOM 3109 N N . TYR B 1 92 ? 8.3 30.2 20.129 1 98.01 92 TYR B N 1
ATOM 3110 C CA . TYR B 1 92 ? 7.029 30.637 19.561 1 98.01 92 TYR B CA 1
ATOM 3111 C C . TYR B 1 92 ? 6.014 30.932 20.659 1 98.01 92 TYR B C 1
ATOM 3113 O O . TYR B 1 92 ? 4.911 31.408 20.381 1 98.01 92 TYR B O 1
ATOM 3121 N N . GLY B 1 93 ? 6.276 30.6 21.912 1 97.87 93 GLY B N 1
ATOM 3122 C CA . GLY B 1 93 ? 5.435 30.951 23.045 1 97.87 93 GLY B CA 1
ATOM 3123 C C . GLY B 1 93 ? 4.164 30.127 23.122 1 97.87 93 GLY B C 1
ATOM 3124 O O . GLY B 1 93 ? 3.119 30.625 23.545 1 97.87 93 GLY B O 1
ATOM 3125 N N . VAL B 1 94 ? 4.224 28.888 22.595 1 98 94 VAL B N 1
ATOM 3126 C CA . VAL B 1 94 ? 3.042 28.032 22.599 1 98 94 VAL B CA 1
ATOM 3127 C C . VAL B 1 94 ? 3.252 26.866 23.562 1 98 94 VAL B C 1
ATOM 3129 O O . VAL B 1 94 ? 4.388 26.536 23.911 1 98 94 VAL B O 1
ATOM 3132 N N . GLU B 1 95 ? 2.183 26.225 24.041 1 98.13 95 GLU B N 1
ATOM 3133 C CA . GLU B 1 95 ? 2.255 25.031 24.878 1 98.13 95 GLU B CA 1
ATOM 3134 C C . GLU B 1 95 ? 2.756 23.829 24.084 1 98.13 95 GLU B C 1
ATOM 3136 O O . GLU B 1 95 ? 2.307 23.589 22.961 1 98.13 95 GLU B O 1
ATOM 3141 N N . THR B 1 96 ? 3.734 23.142 24.629 1 98.32 96 THR B N 1
ATOM 3142 C CA . THR B 1 96 ? 4.275 21.938 24.008 1 98.32 96 THR B CA 1
ATOM 3143 C C . THR B 1 96 ? 4.206 20.755 24.97 1 98.32 96 THR B C 1
ATOM 3145 O O . THR B 1 96 ? 4.421 20.914 26.173 1 98.32 96 THR B O 1
ATOM 3148 N N . ARG B 1 97 ? 3.842 19.6 24.488 1 97.97 97 ARG B N 1
ATOM 3149 C CA . ARG B 1 97 ? 3.876 18.318 25.183 1 97.97 97 ARG B CA 1
ATOM 3150 C C . ARG B 1 97 ? 4.58 17.258 24.343 1 97.97 97 ARG B C 1
ATOM 3152 O O . ARG B 1 97 ? 4.832 17.466 23.154 1 97.97 97 ARG B O 1
ATOM 3159 N N . TRP B 1 98 ? 5.002 16.188 25.028 1 97.95 98 TRP B N 1
ATOM 3160 C CA . TRP B 1 98 ? 5.684 15.139 24.276 1 97.95 98 TRP B CA 1
ATOM 3161 C C . TRP B 1 98 ? 5.364 13.763 24.85 1 97.95 98 TRP B C 1
ATOM 3163 O O . TRP B 1 98 ? 5.023 13.639 26.029 1 97.95 98 TRP B O 1
ATOM 3173 N N . ILE B 1 99 ? 5.313 12.723 24.034 1 97.25 99 ILE B N 1
ATOM 3174 C CA . ILE B 1 99 ? 5.175 11.317 24.397 1 97.25 99 ILE B CA 1
ATOM 3175 C C . ILE B 1 99 ? 6.285 10.502 23.738 1 97.25 99 ILE B C 1
ATOM 3177 O O . ILE B 1 99 ? 6.478 10.573 22.522 1 97.25 99 ILE B O 1
ATOM 3181 N N . ALA B 1 100 ? 7.035 9.771 24.54 1 96.73 100 ALA B N 1
ATOM 3182 C CA . ALA B 1 100 ? 8.06 8.882 23.999 1 96.73 100 ALA B CA 1
ATOM 3183 C C . ALA B 1 100 ? 7.48 7.506 23.683 1 96.73 100 ALA B C 1
ATOM 3185 O O . ALA B 1 100 ? 6.999 6.807 24.578 1 96.73 100 ALA B O 1
ATOM 3186 N N . VAL B 1 101 ? 7.507 7.17 22.392 1 95.32 101 VAL B N 1
ATOM 3187 C CA . VAL B 1 101 ? 6.985 5.879 21.958 1 95.32 101 VAL B CA 1
ATOM 3188 C C . VAL B 1 101 ? 7.832 5.34 20.807 1 95.32 101 VAL B C 1
ATOM 3190 O O . VAL B 1 101 ? 8.238 6.095 19.92 1 95.32 101 VAL B O 1
ATOM 3193 N N . ASP B 1 102 ? 8.114 4.078 20.891 1 94.01 102 ASP B N 1
ATOM 3194 C CA . ASP B 1 102 ? 8.721 3.362 19.774 1 94.01 102 ASP B CA 1
ATOM 3195 C C . ASP B 1 102 ? 7.674 2.564 18.999 1 94.01 102 ASP B C 1
ATOM 3197 O O . ASP B 1 102 ? 7.282 1.473 19.419 1 94.01 102 ASP B O 1
ATOM 3201 N N . PHE B 1 103 ? 7.35 3.004 17.783 1 92.61 103 PHE B N 1
ATOM 3202 C CA . PHE B 1 103 ? 6.269 2.413 17.004 1 92.61 103 PHE B CA 1
ATOM 3203 C C . PHE B 1 103 ? 6.678 1.05 16.457 1 92.61 103 PHE B C 1
ATOM 3205 O O . PHE B 1 103 ? 5.844 0.311 15.93 1 92.61 103 PHE B O 1
ATOM 3212 N N . SER B 1 104 ? 7.913 0.714 16.609 1 88.32 104 SER B N 1
ATOM 3213 C CA . SER B 1 104 ? 8.355 -0.599 16.152 1 88.32 104 SER B CA 1
ATOM 3214 C C . SER B 1 104 ? 8.028 -1.68 17.177 1 88.32 104 SER B C 1
ATOM 3216 O O . SER B 1 104 ? 8.128 -2.873 16.882 1 88.32 104 SER B O 1
ATOM 3218 N N . ASP B 1 105 ? 7.591 -1.373 18.424 1 81.88 105 ASP B N 1
ATOM 3219 C CA . ASP B 1 105 ? 7.421 -2.296 19.542 1 81.88 105 ASP B CA 1
ATOM 3220 C C . ASP B 1 105 ? 6.098 -3.05 19.435 1 81.88 105 ASP B C 1
ATOM 3222 O O . ASP B 1 105 ? 5.788 -3.894 20.278 1 81.88 105 ASP B O 1
ATOM 3226 N N . GLY B 1 106 ? 5.391 -2.906 18.404 1 75.62 106 GLY B N 1
ATOM 3227 C CA . GLY B 1 106 ? 4.202 -3.726 18.238 1 75.62 106 GLY B CA 1
ATOM 3228 C C . GLY B 1 106 ? 2.927 -3.023 18.663 1 75.62 106 GLY B C 1
ATOM 3229 O O . GLY B 1 106 ? 2.949 -1.836 18.997 1 75.62 106 GLY B O 1
ATOM 3230 N N . PRO B 1 107 ? 1.803 -3.757 18.769 1 78.51 107 PRO B N 1
ATOM 3231 C CA . PRO B 1 107 ? 0.473 -3.159 18.914 1 78.51 107 PRO B CA 1
ATOM 3232 C C . PRO B 1 107 ? 0.183 -2.704 20.343 1 78.51 107 PRO B C 1
ATOM 3234 O O . PRO B 1 107 ? -0.699 -1.87 20.562 1 78.51 107 PRO B O 1
ATOM 3237 N N . ARG B 1 108 ? 0.868 -3.133 21.33 1 83.02 108 ARG B N 1
ATOM 3238 C CA . ARG B 1 108 ? 0.567 -2.828 22.725 1 83.02 108 ARG B CA 1
ATOM 3239 C C . ARG B 1 108 ? 0.773 -1.346 23.018 1 83.02 108 ARG B C 1
ATOM 3241 O O . ARG B 1 108 ? 0.209 -0.814 23.976 1 83.02 108 ARG B O 1
ATOM 3248 N N . ILE B 1 109 ? 1.47 -0.658 22.242 1 90.87 109 ILE B N 1
ATOM 3249 C CA . ILE B 1 109 ? 1.787 0.74 22.509 1 90.87 109 ILE B CA 1
ATOM 3250 C C . ILE B 1 109 ? 0.541 1.599 22.312 1 90.87 109 ILE B C 1
ATOM 3252 O O . ILE B 1 109 ? 0.433 2.688 22.882 1 90.87 109 ILE B O 1
ATOM 3256 N N . TYR B 1 110 ? -0.423 1.11 21.592 1 92.98 110 TYR B N 1
ATOM 3257 C CA . TYR B 1 110 ? -1.527 1.962 21.163 1 92.98 110 TYR B CA 1
ATOM 3258 C C . TYR B 1 110 ? -2.551 2.131 22.278 1 92.98 110 TYR B C 1
ATOM 3260 O O . TYR B 1 110 ? -3.24 3.151 22.347 1 92.98 110 TYR B O 1
ATOM 3268 N N . ASP B 1 111 ? -2.591 1.203 23.216 1 90.69 111 ASP B N 1
ATOM 3269 C CA . ASP B 1 111 ? -3.438 1.394 24.39 1 90.69 111 ASP B CA 1
ATOM 3270 C C . ASP B 1 111 ? -2.932 2.55 25.25 1 90.69 111 ASP B C 1
ATOM 3272 O O . ASP B 1 111 ? -3.711 3.414 25.658 1 90.69 111 ASP B O 1
ATOM 3276 N N . ASP B 1 112 ? -1.695 2.545 25.458 1 89.76 112 ASP B N 1
ATOM 3277 C CA . ASP B 1 112 ? -1.081 3.613 26.24 1 89.76 112 ASP B CA 1
ATOM 3278 C C . ASP B 1 112 ? -1.203 4.957 25.525 1 89.76 112 ASP B C 1
ATOM 3280 O O . ASP B 1 112 ? -1.461 5.982 26.159 1 89.76 112 ASP B O 1
ATOM 3284 N N . LEU B 1 113 ? -0.995 4.95 24.278 1 93.46 113 LEU B N 1
ATOM 3285 C CA . LEU B 1 113 ? -1.073 6.169 23.481 1 93.46 113 LEU B CA 1
ATOM 3286 C C . LEU B 1 113 ? -2.484 6.747 23.508 1 93.46 113 LEU B C 1
ATOM 3288 O O . LEU B 1 113 ? -2.659 7.966 23.581 1 93.46 113 LEU B O 1
ATOM 3292 N N . ARG B 1 114 ? -3.423 5.867 23.435 1 92.91 114 ARG B N 1
ATOM 3293 C CA . ARG B 1 114 ? -4.82 6.287 23.483 1 92.91 114 ARG B CA 1
ATOM 3294 C C . ARG B 1 114 ? -5.118 7.047 24.771 1 92.91 114 ARG B C 1
ATOM 3296 O O . ARG B 1 114 ? -5.764 8.097 24.743 1 92.91 114 ARG B O 1
ATOM 3303 N N . GLU B 1 115 ? -4.684 6.547 25.821 1 92.16 115 GLU B N 1
ATOM 3304 C CA . GLU B 1 115 ? -4.906 7.174 27.12 1 92.16 115 GLU B CA 1
ATOM 3305 C C . GLU B 1 115 ? -4.243 8.547 27.19 1 92.16 115 GLU B C 1
ATOM 3307 O O . GLU B 1 115 ? -4.835 9.503 27.694 1 92.16 115 GLU B O 1
ATOM 3312 N N . LYS B 1 116 ? -3.078 8.632 26.655 1 92.34 116 LYS B N 1
ATOM 3313 C CA . LYS B 1 116 ? -2.325 9.882 26.718 1 92.34 116 LYS B CA 1
ATOM 3314 C C . LYS B 1 116 ? -2.923 10.932 25.787 1 92.34 116 LYS B C 1
ATOM 3316 O O . LYS B 1 116 ? -2.9 12.126 26.092 1 92.34 116 LYS B O 1
ATOM 3321 N N . LEU B 1 117 ? -3.51 10.549 24.676 1 93.9 117 LEU B N 1
ATOM 3322 C CA . LEU B 1 117 ? -4.047 11.466 23.677 1 93.9 117 LEU B CA 1
ATOM 3323 C C . LEU B 1 117 ? -5.481 11.86 24.015 1 93.9 117 LEU B C 1
ATOM 3325 O O . LEU B 1 117 ? -6.005 12.836 23.473 1 93.9 117 LEU B O 1
ATOM 3329 N N . ALA B 1 118 ? -6.114 11.104 24.879 1 89.39 118 ALA B N 1
ATOM 3330 C CA . ALA B 1 118 ? -7.509 11.343 25.24 1 89.39 118 ALA B CA 1
ATOM 3331 C C . ALA B 1 118 ? -7.67 12.685 25.948 1 89.39 118 ALA B C 1
ATOM 3333 O O . ALA B 1 118 ? -8.763 13.257 25.967 1 89.39 118 ALA B O 1
ATOM 3334 N N . SER B 1 119 ? -6.625 13.245 26.397 1 86.37 119 SER B N 1
ATOM 3335 C CA . SER B 1 119 ? -6.698 14.455 27.209 1 86.37 119 SER B CA 1
ATOM 3336 C C . SER B 1 119 ? -6.631 15.708 26.341 1 86.37 119 SER B C 1
ATOM 3338 O O . SER B 1 119 ? -6.784 16.824 26.841 1 86.37 119 SER B O 1
ATOM 3340 N N . ILE B 1 120 ? -6.428 15.497 25.109 1 92.45 120 ILE B N 1
ATOM 3341 C CA . ILE B 1 120 ? -6.244 16.672 24.264 1 92.45 120 ILE B CA 1
ATOM 3342 C C . ILE B 1 120 ? -7.281 16.67 23.143 1 92.45 120 ILE B C 1
ATOM 3344 O O . ILE B 1 120 ? -7.678 15.608 22.659 1 92.45 120 ILE B O 1
ATOM 3348 N N . ASP B 1 121 ? -7.738 17.857 22.888 1 93.82 121 ASP B N 1
ATOM 3349 C CA . ASP B 1 121 ? -8.618 18.069 21.743 1 93.82 121 ASP B CA 1
ATOM 3350 C C . ASP B 1 121 ? -7.815 18.226 20.454 1 93.82 121 ASP B C 1
ATOM 3352 O O . ASP B 1 121 ? -7.535 19.346 20.023 1 93.82 121 ASP B O 1
ATOM 3356 N N . ILE B 1 122 ? -7.643 17.187 19.792 1 97.7 122 ILE B N 1
ATOM 3357 C CA . ILE B 1 122 ? -6.733 17.146 18.653 1 97.7 122 ILE B CA 1
ATOM 3358 C C . ILE B 1 122 ? -7.42 17.735 17.423 1 97.7 122 ILE B C 1
ATOM 3360 O O . ILE B 1 122 ? -8.42 17.196 16.944 1 97.7 122 ILE B O 1
ATOM 3364 N N . GLY B 1 123 ? -6.896 18.793 16.942 1 98.37 123 GLY B N 1
ATOM 3365 C CA . GLY B 1 123 ? -7.391 19.404 15.718 1 98.37 123 GLY B CA 1
ATOM 3366 C C . GLY B 1 123 ? -6.667 18.921 14.475 1 98.37 123 GLY B C 1
ATOM 3367 O O . GLY B 1 123 ? -7.291 18.689 13.438 1 98.37 123 GLY B O 1
ATOM 3368 N N . ILE B 1 124 ? -5.298 18.766 14.619 1 98.82 124 ILE B N 1
ATOM 3369 C CA . ILE B 1 124 ? -4.465 18.356 13.494 1 98.82 124 ILE B CA 1
ATOM 3370 C C . ILE B 1 124 ? -3.586 17.177 13.906 1 98.82 124 ILE B C 1
ATOM 3372 O O . ILE B 1 124 ? -2.887 17.239 14.92 1 98.82 124 ILE B O 1
ATOM 3376 N N . LEU B 1 125 ? -3.651 16.102 13.219 1 98.86 125 LEU B N 1
ATOM 3377 C CA . LEU B 1 125 ? -2.727 14.983 13.365 1 98.86 125 LEU B CA 1
ATOM 3378 C C . LEU B 1 125 ? -1.82 14.865 12.144 1 98.86 125 LEU B C 1
ATOM 3380 O O . LEU B 1 125 ? -2.303 14.749 11.016 1 98.86 125 LEU B O 1
ATOM 3384 N N . VAL B 1 126 ? -0.521 14.965 12.361 1 98.89 126 VAL B N 1
ATOM 3385 C CA . VAL B 1 126 ? 0.463 14.762 11.302 1 98.89 126 VAL B CA 1
ATOM 3386 C C . VAL B 1 126 ? 1.17 13.423 11.504 1 98.89 126 VAL B C 1
ATOM 3388 O O . VAL B 1 126 ? 2.052 13.302 12.357 1 98.89 126 VAL B O 1
ATOM 3391 N N . ASN B 1 127 ? 0.773 12.467 10.738 1 98.8 127 ASN B N 1
ATOM 3392 C CA . ASN B 1 127 ? 1.479 11.192 10.686 1 98.8 127 ASN B CA 1
ATOM 3393 C C . ASN B 1 127 ? 2.732 11.279 9.819 1 98.8 127 ASN B C 1
ATOM 3395 O O . ASN B 1 127 ? 2.659 11.122 8.599 1 98.8 127 ASN B O 1
ATOM 3399 N N . ASN B 1 128 ? 3.852 11.437 10.476 1 98.36 128 ASN B N 1
ATOM 3400 C CA . ASN B 1 128 ? 5.092 11.693 9.752 1 98.36 128 ASN B CA 1
ATOM 3401 C C . ASN B 1 128 ? 6.103 10.568 9.956 1 98.36 128 ASN B C 1
ATOM 3403 O O . ASN B 1 128 ? 7.03 10.409 9.16 1 98.36 128 ASN B O 1
ATOM 3407 N N . VAL B 1 129 ? 5.926 9.779 11.017 1 96.26 129 VAL B N 1
ATOM 3408 C CA . VAL B 1 129 ? 6.9 8.73 11.298 1 96.26 129 VAL B CA 1
ATOM 3409 C C . VAL B 1 129 ? 7.017 7.798 10.094 1 96.26 129 VAL B C 1
ATOM 3411 O O . VAL B 1 129 ? 6.016 7.479 9.448 1 96.26 129 VAL B O 1
ATOM 3414 N N . GLY B 1 130 ? 8.174 7.396 9.783 1 95.06 130 GLY B N 1
ATOM 3415 C CA . GLY B 1 130 ? 8.446 6.496 8.673 1 95.06 130 GLY B CA 1
ATOM 3416 C C . GLY B 1 130 ? 9.825 5.869 8.737 1 95.06 130 GLY B C 1
ATOM 3417 O O . GLY B 1 130 ? 10.693 6.339 9.476 1 95.06 130 GLY B O 1
ATOM 3418 N N . TYR B 1 131 ? 9.985 4.866 8.025 1 95.68 131 TYR B N 1
ATOM 3419 C CA . TYR B 1 131 ? 11.235 4.117 7.958 1 95.68 131 TYR B CA 1
ATOM 3420 C C . TYR B 1 131 ? 11.537 3.688 6.527 1 95.68 131 TYR B C 1
ATOM 3422 O O . TYR B 1 131 ? 10.641 3.253 5.8 1 95.68 131 TYR B O 1
ATOM 3430 N N . LEU B 1 132 ? 12.714 3.941 6.084 1 94.66 132 LEU B N 1
ATOM 3431 C CA . LEU B 1 132 ? 13.262 3.486 4.811 1 94.66 132 LEU B CA 1
ATOM 3432 C C . LEU B 1 132 ? 14.415 2.512 5.033 1 94.66 132 LEU B C 1
ATOM 3434 O O . LEU B 1 132 ? 15.491 2.91 5.483 1 94.66 132 LEU B O 1
ATOM 3438 N N . PRO B 1 133 ? 14.177 1.276 4.703 1 92.85 133 PRO B N 1
ATOM 3439 C CA . PRO B 1 133 ? 15.316 0.359 4.79 1 92.85 133 PRO B CA 1
ATOM 3440 C C . PRO B 1 133 ? 16.422 0.697 3.793 1 92.85 133 PRO B C 1
ATOM 3442 O O . PRO B 1 133 ? 16.223 1.525 2.901 1 92.85 133 PRO B O 1
ATOM 3445 N N . GLU B 1 134 ? 17.543 0.032 4.013 1 90.68 134 GLU B N 1
ATOM 3446 C CA . GLU B 1 134 ? 18.639 0.191 3.063 1 90.68 134 GLU B CA 1
ATOM 3447 C C . GLU B 1 134 ? 18.177 -0.086 1.635 1 90.68 134 GLU B C 1
ATOM 3449 O O . GLU B 1 134 ? 17.412 -1.022 1.395 1 90.68 134 GLU B O 1
ATOM 3454 N N . LEU B 1 135 ? 18.655 0.749 0.739 1 90.12 135 LEU B N 1
ATOM 3455 C CA . LEU B 1 135 ? 18.353 0.553 -0.675 1 90.12 135 LEU B CA 1
ATOM 3456 C C . LEU B 1 135 ? 19.053 -0.691 -1.212 1 90.12 135 LEU B C 1
ATOM 3458 O O . LEU B 1 135 ? 20.279 -0.71 -1.345 1 90.12 135 LEU B O 1
ATOM 3462 N N . THR B 1 136 ? 18.356 -1.676 -1.452 1 92.41 136 THR B N 1
ATOM 3463 C CA . THR B 1 136 ? 18.86 -2.959 -1.928 1 92.41 136 THR B CA 1
ATOM 3464 C C . THR B 1 136 ? 17.724 -3.817 -2.477 1 92.41 136 THR B C 1
ATOM 3466 O O . THR B 1 136 ? 16.549 -3.529 -2.237 1 92.41 136 THR B O 1
ATOM 3469 N N . PRO B 1 137 ? 18.058 -4.765 -3.323 1 93.56 137 PRO B N 1
ATOM 3470 C CA . PRO B 1 137 ? 17 -5.697 -3.721 1 93.56 137 PRO B CA 1
ATOM 3471 C C . PRO B 1 137 ? 16.284 -6.322 -2.526 1 93.56 137 PRO B C 1
ATOM 3473 O O . PRO B 1 137 ? 16.899 -6.541 -1.479 1 93.56 137 PRO B O 1
ATOM 3476 N N . LEU B 1 138 ? 15.049 -6.582 -2.662 1 96.12 138 LEU B N 1
ATOM 3477 C CA . LEU B 1 138 ? 14.215 -7.119 -1.592 1 96.12 138 LEU B CA 1
ATOM 3478 C C . LEU B 1 138 ? 14.864 -8.345 -0.96 1 96.12 138 LEU B C 1
ATOM 3480 O O . LEU B 1 138 ? 14.771 -8.546 0.253 1 96.12 138 LEU B O 1
ATOM 3484 N N . VAL B 1 139 ? 15.547 -9.144 -1.778 1 94.89 139 VAL B N 1
ATOM 3485 C CA . VAL B 1 139 ? 16.139 -10.403 -1.339 1 94.89 139 VAL B CA 1
ATOM 3486 C C . VAL B 1 139 ? 17.208 -10.132 -0.283 1 94.89 139 VAL B C 1
ATOM 3488 O O . VAL B 1 139 ? 17.543 -11.014 0.512 1 94.89 139 VAL B O 1
ATOM 3491 N N . HIS B 1 140 ? 17.681 -8.914 -0.169 1 94.35 140 HIS B N 1
ATOM 3492 C CA . HIS B 1 140 ? 18.747 -8.574 0.767 1 94.35 140 HIS B CA 1
ATOM 3493 C C . HIS B 1 140 ? 18.197 -7.839 1.985 1 94.35 140 HIS B C 1
ATOM 3495 O O . HIS B 1 140 ? 18.924 -7.599 2.952 1 94.35 140 HIS B O 1
ATOM 3501 N N . ASN B 1 141 ? 16.953 -7.441 1.939 1 95.46 141 ASN B N 1
ATOM 3502 C CA . ASN B 1 141 ? 16.329 -6.885 3.135 1 95.46 141 ASN B CA 1
ATOM 3503 C C . ASN B 1 141 ? 16.061 -7.963 4.18 1 95.46 141 ASN B C 1
ATOM 3505 O O . ASN B 1 141 ? 15.598 -9.055 3.847 1 95.46 141 ASN B O 1
ATOM 3509 N N . SER B 1 142 ? 16.356 -7.671 5.391 1 94.89 142 SER B N 1
ATOM 3510 C CA . SER B 1 142 ? 16.044 -8.623 6.452 1 94.89 142 SER B CA 1
ATOM 3511 C C . SER B 1 142 ? 14.553 -8.626 6.771 1 94.89 142 SER B C 1
ATOM 3513 O O . SER B 1 142 ? 13.859 -7.637 6.527 1 94.89 142 SER B O 1
ATOM 3515 N N . GLU B 1 143 ? 14.07 -9.723 7.299 1 93.4 143 GLU B N 1
ATOM 3516 C CA . GLU B 1 143 ? 12.679 -9.788 7.737 1 93.4 143 GLU B CA 1
ATOM 3517 C C . GLU B 1 143 ? 12.391 -8.749 8.816 1 93.4 143 GLU B C 1
ATOM 3519 O O . GLU B 1 143 ? 11.304 -8.167 8.851 1 93.4 143 GLU B O 1
ATOM 3524 N N . SER B 1 144 ? 13.348 -8.562 9.667 1 93.42 144 SER B N 1
ATOM 3525 C CA . SER B 1 144 ? 13.209 -7.566 10.725 1 93.42 144 SER B CA 1
ATOM 3526 C C . SER B 1 144 ? 13.052 -6.164 10.146 1 93.42 144 SER B C 1
ATOM 3528 O O . SER B 1 144 ? 12.238 -5.375 10.63 1 93.42 144 SER B O 1
ATOM 3530 N N . ASP B 1 145 ? 13.811 -5.859 9.089 1 95.14 145 ASP B N 1
ATOM 3531 C CA . ASP B 1 145 ? 13.701 -4.561 8.431 1 95.14 145 ASP B CA 1
ATOM 3532 C C . ASP B 1 145 ? 12.322 -4.38 7.802 1 95.14 145 ASP B C 1
ATOM 3534 O O . ASP B 1 145 ? 11.731 -3.301 7.889 1 95.14 145 ASP B O 1
ATOM 3538 N N . LEU B 1 146 ? 11.866 -5.41 7.225 1 96.45 146 LEU B N 1
ATOM 3539 C CA . LEU B 1 146 ? 10.575 -5.348 6.548 1 96.45 146 LEU B CA 1
ATOM 3540 C C . LEU B 1 146 ? 9.441 -5.189 7.555 1 96.45 146 LEU B C 1
ATOM 3542 O O . LEU B 1 146 ? 8.507 -4.417 7.327 1 96.45 146 LEU B O 1
ATOM 3546 N N . LEU B 1 147 ? 9.54 -5.883 8.654 1 94.85 147 LEU B N 1
ATOM 3547 C CA . LEU B 1 147 ? 8.531 -5.743 9.697 1 94.85 147 LEU B CA 1
ATOM 3548 C C . LEU B 1 147 ? 8.566 -4.344 10.304 1 94.85 147 LEU B C 1
ATOM 3550 O O . LEU B 1 147 ? 7.518 -3.751 10.568 1 94.85 147 LEU B O 1
ATOM 3554 N N . THR B 1 148 ? 9.741 -3.849 10.539 1 95.83 148 THR B N 1
ATOM 3555 C CA . THR B 1 148 ? 9.889 -2.491 11.05 1 95.83 148 THR B CA 1
ATOM 3556 C C . THR B 1 148 ? 9.258 -1.481 10.096 1 95.83 148 THR B C 1
ATOM 3558 O O . THR B 1 148 ? 8.537 -0.579 10.526 1 95.83 148 THR B O 1
ATOM 3561 N N . LEU B 1 149 ? 9.533 -1.635 8.826 1 97.05 149 LEU B N 1
ATOM 3562 C CA . LEU B 1 149 ? 8.969 -0.765 7.8 1 97.05 149 LEU B CA 1
ATOM 3563 C C . LEU B 1 149 ? 7.445 -0.784 7.849 1 97.05 149 LEU B C 1
ATOM 3565 O O . LEU B 1 149 ? 6.806 0.271 7.836 1 97.05 149 LEU B O 1
ATOM 3569 N N . ILE B 1 150 ? 6.831 -1.963 7.933 1 96.56 150 ILE B N 1
ATOM 3570 C CA . ILE B 1 150 ? 5.379 -2.103 7.935 1 96.56 150 ILE B CA 1
ATOM 3571 C C . ILE B 1 150 ? 4.802 -1.488 9.208 1 96.56 150 ILE B C 1
ATOM 3573 O O . ILE B 1 150 ? 3.791 -0.783 9.161 1 96.56 150 ILE B O 1
ATOM 3577 N N . ASN B 1 151 ? 5.424 -1.678 10.294 1 95.51 151 ASN B N 1
ATOM 3578 C CA . ASN B 1 151 ? 4.953 -1.142 11.566 1 95.51 151 ASN B CA 1
ATOM 3579 C C . ASN B 1 151 ? 4.986 0.384 11.578 1 95.51 151 ASN B C 1
ATOM 3581 O O . ASN B 1 151 ? 4.025 1.026 12.005 1 95.51 151 ASN B O 1
ATOM 3585 N N . LEU B 1 152 ? 6.015 0.91 11.081 1 96.91 152 LEU B N 1
ATOM 3586 C CA . LEU B 1 152 ? 6.197 2.355 11.165 1 96.91 152 LEU B CA 1
ATOM 3587 C C . LEU B 1 152 ? 5.404 3.067 10.075 1 96.91 152 LEU B C 1
ATOM 3589 O O . LEU B 1 152 ? 4.753 4.082 10.337 1 96.91 152 LEU B O 1
ATOM 3593 N N . ASN B 1 153 ? 5.426 2.539 8.878 1 97.99 153 ASN B N 1
ATOM 3594 C CA . ASN B 1 153 ? 4.843 3.257 7.749 1 97.99 153 ASN B CA 1
ATOM 3595 C C . ASN B 1 153 ? 3.346 2.986 7.626 1 97.99 153 ASN B C 1
ATOM 3597 O O . ASN B 1 153 ? 2.599 3.825 7.12 1 97.99 153 ASN B O 1
ATOM 3601 N N . ILE B 1 154 ? 2.925 1.816 8.043 1 97.98 154 ILE B N 1
ATOM 3602 C CA . ILE B 1 154 ? 1.553 1.418 7.748 1 97.98 154 ILE B CA 1
ATOM 3603 C C . ILE B 1 154 ? 0.75 1.334 9.043 1 97.98 154 ILE B C 1
ATOM 3605 O O . ILE B 1 154 ? -0.239 2.051 9.215 1 97.98 154 ILE B O 1
ATOM 3609 N N . VAL B 1 155 ? 1.205 0.544 9.992 1 96.87 155 VAL B N 1
ATOM 3610 C CA . VAL B 1 155 ? 0.435 0.306 11.208 1 96.87 155 VAL B CA 1
ATOM 3611 C C . VAL B 1 155 ? 0.288 1.61 11.989 1 96.87 155 VAL B C 1
ATOM 3613 O O . VAL B 1 155 ? -0.819 1.978 12.392 1 96.87 155 VAL B O 1
ATOM 3616 N N . ALA B 1 156 ? 1.332 2.329 12.186 1 97.43 156 ALA B N 1
ATOM 3617 C CA . ALA B 1 156 ? 1.295 3.566 12.962 1 97.43 156 ALA B CA 1
ATOM 3618 C C . ALA B 1 156 ? 0.311 4.564 12.357 1 97.43 156 ALA B C 1
ATOM 3620 O O . ALA B 1 156 ? -0.541 5.11 13.062 1 97.43 156 ALA B O 1
ATOM 3621 N N . THR B 1 157 ? 0.423 4.79 11.046 1 98.08 157 THR B N 1
ATOM 3622 C CA . THR B 1 157 ? -0.46 5.719 10.35 1 98.08 157 THR B CA 1
ATOM 3623 C C . THR B 1 157 ? -1.917 5.288 10.489 1 98.08 157 THR B C 1
ATOM 3625 O O . THR B 1 157 ? -2.784 6.104 10.809 1 98.08 157 THR B O 1
ATOM 3628 N N . THR B 1 158 ? -2.196 4.031 10.309 1 98.05 158 THR B N 1
ATOM 3629 C CA . THR B 1 158 ? -3.554 3.498 10.331 1 98.05 158 THR B CA 1
ATOM 3630 C C . THR B 1 158 ? -4.15 3.593 11.733 1 98.05 158 THR B C 1
ATOM 3632 O O . THR B 1 158 ? -5.269 4.08 11.906 1 98.05 158 THR B O 1
ATOM 3635 N N . MET B 1 159 ? -3.413 3.187 12.709 1 97.01 159 MET B N 1
ATOM 3636 C CA . MET B 1 159 ? -3.913 3.106 14.079 1 97.01 159 MET B CA 1
ATOM 3637 C C . MET B 1 159 ? -4.122 4.497 14.666 1 97.01 159 MET B C 1
ATOM 3639 O O . MET B 1 159 ? -5.144 4.76 15.303 1 97.01 159 MET B O 1
ATOM 3643 N N . LEU B 1 160 ? -3.184 5.411 14.461 1 97.49 160 LEU B N 1
ATOM 3644 C CA . LEU B 1 160 ? -3.318 6.759 15.002 1 97.49 160 LEU B CA 1
ATOM 3645 C C . LEU B 1 160 ? -4.477 7.498 14.339 1 97.49 160 LEU B C 1
ATOM 3647 O O . LEU B 1 160 ? -5.22 8.221 15.006 1 97.49 160 LEU B O 1
ATOM 3651 N N . THR B 1 161 ? -4.574 7.306 13.026 1 98.35 161 THR B N 1
ATOM 3652 C CA . THR B 1 161 ? -5.696 7.907 12.315 1 98.35 161 THR B CA 1
ATOM 3653 C C . THR B 1 161 ? -7.024 7.412 12.882 1 98.35 161 THR B C 1
ATOM 3655 O O . THR B 1 161 ? -7.897 8.213 13.222 1 98.35 161 THR B O 1
ATOM 3658 N N . ARG B 1 162 ? -7.13 6.108 13.003 1 97.11 162 ARG B N 1
ATOM 3659 C CA . ARG B 1 162 ? -8.358 5.521 13.528 1 97.11 162 ARG B CA 1
ATOM 3660 C C . ARG B 1 162 ? -8.637 6.011 14.945 1 97.11 162 ARG B C 1
ATOM 3662 O O . ARG B 1 162 ? -9.794 6.207 15.323 1 97.11 162 ARG B O 1
ATOM 3669 N N . MET B 1 163 ? -7.687 6.172 15.69 1 95.61 163 MET B N 1
ATOM 3670 C CA . MET B 1 163 ? -7.778 6.543 17.099 1 95.61 163 MET B CA 1
ATOM 3671 C C . MET B 1 163 ? -8.359 7.944 17.257 1 95.61 163 MET B C 1
ATOM 3673 O O . MET B 1 163 ? -9.13 8.2 18.184 1 95.61 163 MET B O 1
ATOM 3677 N N . VAL B 1 164 ? -8.106 8.892 16.359 1 96.88 164 VAL B N 1
ATOM 3678 C CA . VAL B 1 164 ? -8.452 10.291 16.589 1 96.88 164 VAL B CA 1
ATOM 3679 C C . VAL B 1 164 ? -9.773 10.618 15.895 1 96.88 164 VAL B C 1
ATOM 3681 O O . VAL B 1 164 ? -10.422 11.615 16.22 1 96.88 164 VAL B O 1
ATOM 3684 N N . LEU B 1 165 ? -10.223 9.845 14.968 1 97.06 165 LEU B N 1
ATOM 3685 C CA . LEU B 1 165 ? -11.344 10.158 14.089 1 97.06 165 LEU B CA 1
ATOM 3686 C C . LEU B 1 165 ? -12.639 10.287 14.884 1 97.06 165 LEU B C 1
ATOM 3688 O O . LEU B 1 165 ? -13.419 11.216 14.663 1 97.06 165 LEU B O 1
ATOM 3692 N N . PRO B 1 166 ? -12.891 9.364 15.85 1 95.82 166 PRO B N 1
ATOM 3693 C CA . PRO B 1 166 ? -14.151 9.503 16.585 1 95.82 166 PRO B CA 1
ATOM 3694 C C . PRO B 1 166 ? -14.272 10.847 17.299 1 95.82 166 PRO B C 1
ATOM 3696 O O . PRO B 1 166 ? -15.332 11.478 17.259 1 95.82 166 PRO B O 1
ATOM 3699 N N . GLY B 1 167 ? -13.233 11.283 17.917 1 96.07 167 GLY B N 1
ATOM 3700 C CA . GLY B 1 167 ? -13.25 12.582 18.571 1 96.07 167 GLY B CA 1
ATOM 3701 C C . GLY B 1 167 ? -13.419 13.736 17.601 1 96.07 167 GLY B C 1
ATOM 3702 O O . GLY B 1 167 ? -14.178 14.671 17.866 1 96.07 167 GLY B O 1
ATOM 3703 N N . MET B 1 168 ? -12.771 13.695 16.486 1 97.53 168 MET B N 1
ATOM 3704 C CA . MET B 1 168 ? -12.879 14.735 15.467 1 97.53 168 MET B CA 1
ATOM 3705 C C . MET B 1 168 ? -14.296 14.805 14.909 1 97.53 168 MET B C 1
ATOM 3707 O O . MET B 1 168 ? -14.843 15.894 14.727 1 97.53 168 MET B O 1
ATOM 3711 N N . LYS B 1 169 ? -14.848 13.671 14.684 1 96.68 169 LYS B N 1
ATOM 3712 C CA . LYS B 1 169 ? -16.197 13.622 14.129 1 96.68 169 LYS B CA 1
ATOM 3713 C C . LYS B 1 169 ? -17.219 14.171 15.12 1 96.68 169 LYS B C 1
ATOM 3715 O O . LYS B 1 169 ? -18.14 14.894 14.734 1 96.68 169 LYS B O 1
ATOM 3720 N N . ARG B 1 170 ? -17.049 13.775 16.349 1 96.02 170 ARG B N 1
ATOM 3721 C CA . ARG B 1 170 ? -17.95 14.278 17.382 1 96.02 170 ARG B CA 1
ATOM 3722 C C . ARG B 1 170 ? -17.919 15.801 17.441 1 96.02 170 ARG B C 1
ATOM 3724 O O . ARG B 1 170 ? -18.957 16.442 17.618 1 96.02 170 ARG B O 1
ATOM 3731 N N . ARG B 1 171 ? -16.808 16.43 17.236 1 96.41 171 ARG B N 1
ATOM 3732 C CA . ARG B 1 171 ? -16.64 17.877 17.317 1 96.41 171 ARG B CA 1
ATOM 3733 C C . ARG B 1 171 ? -16.959 18.541 15.981 1 96.41 171 ARG B C 1
ATOM 3735 O O . ARG B 1 171 ? -17.1 19.763 15.906 1 96.41 171 ARG B O 1
ATOM 3742 N N . GLY B 1 172 ? -16.921 17.756 14.891 1 97 172 GLY B N 1
ATOM 3743 C CA . GLY B 1 172 ? -17.23 18.251 13.559 1 97 172 GLY B CA 1
ATOM 3744 C C . GLY B 1 172 ? -16.098 19.05 12.942 1 97 172 GLY B C 1
ATOM 3745 O O . GLY B 1 172 ? -16.332 19.924 12.105 1 97 172 GLY B O 1
ATOM 3746 N N . ARG B 1 173 ? -14.908 18.806 13.448 1 97.62 173 ARG B N 1
ATOM 3747 C CA . ARG B 1 173 ? -13.739 19.499 12.919 1 97.62 173 ARG B CA 1
ATOM 3748 C C . ARG B 1 173 ? -12.471 18.682 13.14 1 97.62 173 ARG B C 1
ATOM 3750 O O . ARG B 1 173 ? -12.368 17.938 14.117 1 97.62 173 ARG B O 1
ATOM 3757 N N . GLY B 1 174 ? -11.523 18.863 12.274 1 98.31 174 GLY B N 1
ATOM 3758 C CA . GLY B 1 174 ? -10.229 18.209 12.372 1 98.31 174 GLY B CA 1
ATOM 3759 C C . GLY B 1 174 ? -9.645 17.835 11.023 1 98.31 174 GLY B C 1
ATOM 3760 O O . GLY B 1 174 ? -10.362 17.792 10.021 1 98.31 174 GLY B O 1
ATOM 3761 N N . ILE B 1 175 ? -8.285 17.619 11.037 1 98.7 175 ILE B N 1
ATOM 3762 C CA . ILE B 1 175 ? -7.643 17.189 9.8 1 98.7 175 ILE B CA 1
ATOM 3763 C C . ILE B 1 175 ? -6.502 16.226 10.119 1 98.7 175 ILE B C 1
ATOM 3765 O O . ILE B 1 175 ? -5.76 16.43 11.083 1 98.7 175 ILE B O 1
ATOM 3769 N N . VAL B 1 176 ? -6.432 15.178 9.412 1 98.83 176 VAL B N 1
ATOM 3770 C CA . VAL B 1 176 ? -5.321 14.233 9.445 1 98.83 176 VAL B CA 1
ATOM 3771 C C . VAL B 1 176 ? -4.421 14.45 8.231 1 98.83 176 VAL B C 1
ATOM 3773 O O . VAL B 1 176 ? -4.896 14.461 7.093 1 98.83 176 VAL B O 1
ATOM 3776 N N . VAL B 1 177 ? -3.148 14.709 8.46 1 98.85 177 VAL B N 1
ATOM 3777 C CA . VAL B 1 177 ? -2.141 14.851 7.414 1 98.85 177 VAL B CA 1
ATOM 3778 C C . VAL B 1 177 ? -1.218 13.634 7.416 1 98.85 177 VAL B C 1
ATOM 3780 O O . VAL B 1 177 ? -0.482 13.407 8.379 1 98.85 177 VAL B O 1
ATOM 3783 N N . ASN B 1 178 ? -1.228 12.869 6.393 1 98.84 178 ASN B N 1
ATOM 3784 C CA . ASN B 1 178 ? -0.374 11.693 6.259 1 98.84 178 ASN B CA 1
ATOM 3785 C C . ASN B 1 178 ? 0.816 11.966 5.344 1 98.84 178 ASN B C 1
ATOM 3787 O O . ASN B 1 178 ? 0.64 12.376 4.195 1 98.84 178 ASN B O 1
ATOM 3791 N N . MET B 1 179 ? 2.008 11.714 5.868 1 98.55 179 MET B N 1
ATOM 3792 C CA . MET B 1 179 ? 3.229 11.887 5.086 1 98.55 179 MET B CA 1
ATOM 3793 C C . MET B 1 179 ? 3.527 10.641 4.26 1 98.55 179 MET B C 1
ATOM 3795 O O . MET B 1 179 ? 3.873 9.594 4.811 1 98.55 179 MET B O 1
ATOM 3799 N N . ALA B 1 180 ? 3.37 10.786 3.007 1 98.2 180 ALA B N 1
ATOM 3800 C CA . ALA B 1 180 ? 3.712 9.716 2.073 1 98.2 180 ALA B CA 1
ATOM 3801 C C . ALA B 1 180 ? 5.032 10.008 1.365 1 98.2 180 ALA B C 1
ATOM 3803 O O . ALA B 1 180 ? 6.021 10.37 2.006 1 98.2 180 ALA B O 1
ATOM 3804 N N . SER B 1 181 ? 5.108 9.7 0.122 1 96.31 181 SER B N 1
ATOM 3805 C CA . SER B 1 181 ? 6.266 9.887 -0.745 1 96.31 181 SER B CA 1
ATOM 3806 C C . SER B 1 181 ? 5.876 9.791 -2.217 1 96.31 181 SER B C 1
ATOM 3808 O O . SER B 1 181 ? 4.914 9.105 -2.566 1 96.31 181 SER B O 1
ATOM 3810 N N . SER B 1 182 ? 6.651 10.515 -3.024 1 93.36 182 SER B N 1
ATOM 3811 C CA . SER B 1 182 ? 6.454 10.332 -4.458 1 93.36 182 SER B CA 1
ATOM 3812 C C . SER B 1 182 ? 6.758 8.899 -4.88 1 93.36 182 SER B C 1
ATOM 3814 O O . SER B 1 182 ? 6.252 8.426 -5.9 1 93.36 182 SER B O 1
ATOM 3816 N N . ALA B 1 183 ? 7.524 8.219 -4.068 1 92.84 183 ALA B N 1
ATOM 3817 C CA . ALA B 1 183 ? 7.831 6.814 -4.326 1 92.84 183 ALA B CA 1
ATOM 3818 C C . ALA B 1 183 ? 6.577 5.951 -4.223 1 92.84 183 ALA B C 1
ATOM 3820 O O . ALA B 1 183 ? 6.572 4.798 -4.662 1 92.84 183 ALA B O 1
ATOM 3821 N N . GLY B 1 184 ? 5.519 6.46 -3.628 1 95.13 184 GLY B N 1
ATOM 3822 C CA . GLY B 1 184 ? 4.268 5.728 -3.515 1 95.13 184 GLY B CA 1
ATOM 3823 C C . GLY B 1 184 ? 3.383 5.866 -4.74 1 95.13 184 GLY B C 1
ATOM 3824 O O . GLY B 1 184 ? 2.384 5.156 -4.874 1 95.13 184 GLY B O 1
ATOM 3825 N N . LEU B 1 185 ? 3.754 6.759 -5.652 1 91.55 185 LEU B N 1
ATOM 3826 C CA . LEU B 1 185 ? 2.941 7.022 -6.835 1 91.55 185 LEU B CA 1
ATOM 3827 C C . LEU B 1 185 ? 3.245 6.013 -7.938 1 91.55 185 LEU B C 1
ATOM 3829 O O . LEU B 1 185 ? 2.447 5.838 -8.862 1 91.55 185 LEU B O 1
ATOM 3833 N N . PHE B 1 186 ? 4.411 5.362 -7.816 1 88.9 186 PHE B N 1
ATOM 3834 C CA . PHE B 1 186 ? 4.851 4.32 -8.736 1 88.9 186 PHE B CA 1
ATOM 3835 C C . PHE B 1 186 ? 5.772 3.33 -8.032 1 88.9 186 PHE B C 1
ATOM 3837 O O . PHE B 1 186 ? 6.471 3.691 -7.083 1 88.9 186 PHE B O 1
ATOM 3844 N N . PRO B 1 187 ? 5.759 2.144 -8.519 1 91.64 187 PRO B N 1
ATOM 3845 C CA . PRO B 1 187 ? 6.708 1.193 -7.937 1 91.64 187 PRO B CA 1
ATOM 3846 C C . PRO B 1 187 ? 8.162 1.559 -8.226 1 91.64 187 PRO B C 1
ATOM 3848 O O . PRO B 1 187 ? 8.493 1.948 -9.349 1 91.64 187 PRO B O 1
ATOM 3851 N N . ILE B 1 188 ? 9.002 1.486 -7.221 1 90.79 188 ILE B N 1
ATOM 3852 C CA . ILE B 1 188 ? 10.416 1.804 -7.386 1 90.79 188 ILE B CA 1
ATOM 3853 C C . ILE B 1 188 ? 11.266 0.608 -6.963 1 90.79 188 ILE B C 1
ATOM 3855 O O . ILE B 1 188 ? 11.329 0.271 -5.778 1 90.79 188 ILE B O 1
ATOM 3859 N N . PRO B 1 189 ? 12.009 0.016 -7.908 1 92.64 189 PRO B N 1
ATOM 3860 C CA . PRO B 1 189 ? 12.906 -1.084 -7.543 1 92.64 189 PRO B CA 1
ATOM 3861 C C . PRO B 1 189 ? 14.001 -0.654 -6.57 1 92.64 189 PRO B C 1
ATOM 3863 O O . PRO B 1 189 ? 14.373 0.522 -6.533 1 92.64 189 PRO B O 1
ATOM 3866 N N . TYR B 1 190 ? 14.462 -1.607 -5.687 1 91.88 190 TYR B N 1
ATOM 3867 C CA . TYR B 1 190 ? 15.525 -1.44 -4.702 1 91.88 190 TYR B CA 1
ATOM 3868 C C . TYR B 1 190 ? 15.022 -0.678 -3.482 1 91.88 190 TYR B C 1
ATOM 3870 O O . TYR B 1 190 ? 15.769 -0.467 -2.523 1 91.88 190 TYR B O 1
ATOM 3878 N N . MET B 1 191 ? 13.837 -0.268 -3.532 1 94.35 191 MET B N 1
ATOM 3879 C CA . MET B 1 191 ? 13.063 0.171 -2.374 1 94.35 191 MET B CA 1
ATOM 3880 C C . MET B 1 191 ? 11.616 -0.298 -2.477 1 94.35 191 MET B C 1
ATOM 3882 O O . MET B 1 191 ? 10.689 0.472 -2.219 1 94.35 191 MET B O 1
ATOM 3886 N N . THR B 1 192 ? 11.513 -1.461 -2.98 1 96.4 192 THR B N 1
ATOM 3887 C CA . THR B 1 192 ? 10.249 -2.087 -3.352 1 96.4 192 THR B CA 1
ATOM 3888 C C . THR B 1 192 ? 9.261 -2.043 -2.19 1 96.4 192 THR B C 1
ATOM 3890 O O . THR B 1 192 ? 8.126 -1.589 -2.35 1 96.4 192 THR B O 1
ATOM 3893 N N . ALA B 1 193 ? 9.657 -2.476 -1.01 1 97.99 193 ALA B N 1
ATOM 3894 C CA . ALA B 1 193 ? 8.75 -2.512 0.134 1 97.99 193 ALA B CA 1
ATOM 3895 C C . ALA B 1 193 ? 8.407 -1.102 0.606 1 97.99 193 ALA B C 1
ATOM 3897 O O . ALA B 1 193 ? 7.276 -0.837 1.02 1 97.99 193 ALA B O 1
ATOM 3898 N N . TYR B 1 194 ? 9.349 -0.193 0.562 1 96.99 194 TYR B N 1
ATOM 3899 C CA . TYR B 1 194 ? 9.108 1.192 0.952 1 96.99 194 TYR B CA 1
ATOM 3900 C C . TYR B 1 194 ? 8.106 1.855 0.015 1 96.99 194 TYR B C 1
ATOM 3902 O O . TYR B 1 194 ? 7.139 2.472 0.467 1 96.99 194 TYR B O 1
ATOM 3910 N N . SER B 1 195 ? 8.388 1.741 -1.296 1 96.83 195 SER B N 1
ATOM 3911 C CA . SER B 1 195 ? 7.477 2.302 -2.29 1 96.83 195 SER B CA 1
ATOM 3912 C C . SER B 1 195 ? 6.065 1.755 -2.116 1 96.83 195 SER B C 1
ATOM 3914 O O . SER B 1 195 ? 5.089 2.505 -2.191 1 96.83 195 SER B O 1
ATOM 3916 N N . ALA B 1 196 ? 5.977 0.491 -1.844 1 98.66 196 ALA B N 1
ATOM 3917 C CA . ALA B 1 196 ? 4.68 -0.145 -1.629 1 98.66 196 ALA B CA 1
ATOM 3918 C C . ALA B 1 196 ? 3.991 0.419 -0.39 1 98.66 196 ALA B C 1
ATOM 3920 O O . ALA B 1 196 ? 2.783 0.667 -0.402 1 98.66 196 ALA B O 1
ATOM 3921 N N . SER B 1 197 ? 4.692 0.622 0.671 1 98.77 197 SER B N 1
ATOM 3922 C CA . SER B 1 197 ? 4.12 1.159 1.901 1 98.77 197 SER B CA 1
ATOM 3923 C C . SER B 1 197 ? 3.574 2.567 1.687 1 98.77 197 SER B C 1
ATOM 3925 O O . SER B 1 197 ? 2.542 2.931 2.255 1 98.77 197 SER B O 1
ATOM 3927 N N . LYS B 1 198 ? 4.254 3.325 0.897 1 98.6 198 LYS B N 1
ATOM 3928 C CA . LYS B 1 198 ? 3.798 4.692 0.659 1 98.6 198 LYS B CA 1
ATOM 3929 C C . LYS B 1 198 ? 2.645 4.72 -0.34 1 98.6 198 LYS B C 1
ATOM 3931 O O . LYS B 1 198 ? 1.779 5.595 -0.272 1 98.6 198 LYS B O 1
ATOM 3936 N N . SER B 1 199 ? 2.575 3.72 -1.217 1 98.35 199 SER B N 1
ATOM 3937 C CA . SER B 1 199 ? 1.37 3.538 -2.019 1 98.35 199 SER B CA 1
ATOM 3938 C C . SER B 1 199 ? 0.157 3.259 -1.138 1 98.35 199 SER B C 1
ATOM 3940 O O . SER B 1 199 ? -0.941 3.748 -1.412 1 98.35 199 SER B O 1
ATOM 3942 N N . PHE B 1 200 ? 0.377 2.442 -0.093 1 98.85 200 PHE B N 1
ATOM 3943 C CA . PHE B 1 200 ? -0.668 2.201 0.895 1 98.85 200 PHE B CA 1
ATOM 3944 C C . PHE B 1 200 ? -1.145 3.512 1.508 1 98.85 200 PHE B C 1
ATOM 3946 O O . PHE B 1 200 ? -2.347 3.779 1.558 1 98.85 200 PHE B O 1
ATOM 3953 N N . VAL B 1 201 ? -0.252 4.343 1.909 1 98.87 201 VAL B N 1
ATOM 3954 C CA . VAL B 1 201 ? -0.574 5.578 2.616 1 98.87 201 VAL B CA 1
ATOM 3955 C C . VAL B 1 201 ? -1.361 6.51 1.697 1 98.87 201 VAL B C 1
ATOM 3957 O O . VAL B 1 201 ? -2.329 7.142 2.125 1 98.87 201 VAL B O 1
ATOM 3960 N N . ILE B 1 202 ? -0.97 6.603 0.463 1 97.73 202 ILE B N 1
ATOM 3961 C CA . ILE B 1 202 ? -1.65 7.468 -0.494 1 97.73 202 ILE B CA 1
ATOM 3962 C C . ILE B 1 202 ? -3.08 6.976 -0.708 1 97.73 202 ILE B C 1
ATOM 3964 O O . ILE B 1 202 ? -4.034 7.747 -0.58 1 97.73 202 ILE B O 1
ATOM 3968 N N . SER B 1 203 ? -3.242 5.698 -0.989 1 97.15 203 SER B N 1
ATOM 3969 C CA . SER B 1 203 ? -4.565 5.125 -1.212 1 97.15 203 SER B CA 1
ATOM 3970 C C . SER B 1 203 ? -5.444 5.264 0.027 1 97.15 203 SER B C 1
ATOM 3972 O O . SER B 1 203 ? -6.606 5.662 -0.073 1 97.15 203 SER B O 1
ATOM 3974 N N . PHE B 1 204 ? -4.869 4.948 1.217 1 98.56 204 PHE B N 1
ATOM 3975 C CA . PHE B 1 204 ? -5.545 5.043 2.505 1 98.56 204 PHE B CA 1
ATOM 3976 C C . PHE B 1 204 ? -6.08 6.452 2.732 1 98.56 204 PHE B C 1
ATOM 3978 O O . PHE B 1 204 ? -7.24 6.627 3.112 1 98.56 204 PHE B O 1
ATOM 3985 N N . SER B 1 205 ? -5.295 7.423 2.392 1 97.96 205 SER B N 1
ATOM 3986 C CA . SER B 1 205 ? -5.631 8.822 2.637 1 97.96 205 SER B CA 1
ATOM 3987 C C . SER B 1 205 ? -6.731 9.299 1.694 1 97.96 205 SER B C 1
ATOM 3989 O O . SER B 1 205 ? -7.654 10.002 2.114 1 97.96 205 SER B O 1
ATOM 3991 N N . GLN B 1 206 ? -6.604 8.916 0.485 1 94.76 206 GLN B N 1
ATOM 3992 C CA . GLN B 1 206 ? -7.587 9.357 -0.498 1 94.76 206 GLN B CA 1
ATOM 3993 C C . GLN B 1 206 ? -8.949 8.72 -0.239 1 94.76 206 GLN B C 1
ATOM 3995 O O . GLN B 1 206 ? -9.981 9.387 -0.336 1 94.76 206 GLN B O 1
ATOM 4000 N N . GLY B 1 207 ? -8.938 7.407 0.078 1 94.91 207 GLY B N 1
ATOM 4001 C CA . GLY B 1 207 ? -10.185 6.767 0.465 1 94.91 207 GLY B CA 1
ATOM 4002 C C . GLY B 1 207 ? -10.819 7.39 1.694 1 94.91 207 GLY B C 1
ATOM 4003 O O . GLY B 1 207 ? -12.028 7.633 1.721 1 94.91 207 GLY B O 1
ATOM 4004 N N . LEU B 1 208 ? -10.016 7.661 2.621 1 96.82 208 LEU B N 1
ATOM 4005 C CA . LEU B 1 208 ? -10.493 8.261 3.863 1 96.82 208 LEU B CA 1
ATOM 4006 C C . LEU B 1 208 ? -11.072 9.649 3.609 1 96.82 208 LEU B C 1
ATOM 4008 O O . LEU B 1 208 ? -12.099 10.013 4.186 1 96.82 208 LEU B O 1
ATOM 4012 N N . SER B 1 209 ? -10.387 10.445 2.802 1 95.16 209 SER B N 1
ATOM 4013 C CA . SER B 1 209 ? -10.867 11.784 2.478 1 95.16 209 SER B CA 1
ATOM 4014 C C . SER B 1 209 ? -12.295 11.745 1.943 1 95.16 209 SER B C 1
ATOM 4016 O O . SER B 1 209 ? -13.111 12.608 2.273 1 95.16 209 SER B O 1
ATOM 4018 N N . GLN B 1 210 ? -12.583 10.749 1.165 1 92.75 210 GLN B N 1
ATOM 4019 C CA . GLN B 1 210 ? -13.926 10.612 0.614 1 92.75 210 GLN B CA 1
ATOM 4020 C C . GLN B 1 210 ? -14.927 10.216 1.695 1 92.75 210 GLN B C 1
ATOM 4022 O O . GLN B 1 210 ? -16.055 10.714 1.718 1 92.75 210 GLN B O 1
ATOM 4027 N N . GLU B 1 211 ? -14.549 9.364 2.578 1 93.24 211 GLU B N 1
ATOM 4028 C CA . GLU B 1 211 ? -15.433 8.91 3.648 1 93.24 211 GLU B CA 1
ATOM 4029 C C . GLU B 1 211 ? -15.772 10.048 4.605 1 93.24 211 GLU B C 1
ATOM 4031 O O . GLU B 1 211 ? -16.834 10.044 5.231 1 93.24 211 GLU B O 1
ATOM 4036 N N . LEU B 1 212 ? -14.902 10.988 4.644 1 95.15 212 LEU B N 1
ATOM 4037 C CA . LEU B 1 212 ? -15.039 12.051 5.633 1 95.15 212 LEU B CA 1
ATOM 4038 C C . LEU B 1 212 ? -15.809 13.234 5.057 1 95.15 212 LEU B C 1
ATOM 4040 O O . LEU B 1 212 ? -16.089 14.203 5.766 1 95.15 212 LEU B O 1
ATOM 4044 N N . ARG B 1 213 ? -16.141 13.145 3.817 1 91.26 213 ARG B N 1
ATOM 4045 C CA . ARG B 1 213 ? -16.86 14.244 3.181 1 91.26 213 ARG B CA 1
ATOM 4046 C C . ARG B 1 213 ? -18.135 14.581 3.947 1 91.26 213 ARG B C 1
ATOM 4048 O O . ARG B 1 213 ? -18.929 13.693 4.262 1 91.26 213 ARG B O 1
ATOM 4055 N N . GLY B 1 214 ? -18.281 15.847 4.282 1 92.32 214 GLY B N 1
ATOM 4056 C CA . GLY B 1 214 ? -19.495 16.321 4.929 1 92.32 214 GLY B CA 1
ATOM 4057 C C . GLY B 1 214 ? -19.454 16.195 6.44 1 92.32 214 GLY B C 1
ATOM 4058 O O . GLY B 1 214 ? -20.391 16.605 7.128 1 92.32 214 GLY B O 1
ATOM 4059 N N . SER B 1 215 ? -18.405 15.68 7.005 1 95.48 215 SER B N 1
ATOM 4060 C CA . SER B 1 215 ? -18.334 15.447 8.444 1 95.48 215 SER B CA 1
ATOM 4061 C C . SER B 1 215 ? -17.66 16.613 9.16 1 95.48 215 SER B C 1
ATOM 4063 O O . SER B 1 215 ? -17.652 16.672 10.391 1 95.48 215 SER B O 1
ATOM 4065 N N . GLY B 1 216 ? -17.018 17.519 8.381 1 96.47 216 GLY B N 1
ATOM 4066 C CA . GLY B 1 216 ? -16.21 18.569 8.98 1 96.47 216 GLY B CA 1
ATOM 4067 C C . GLY B 1 216 ? -14.78 18.14 9.251 1 96.47 216 GLY B C 1
ATOM 4068 O O . GLY B 1 216 ? -13.943 18.96 9.633 1 96.47 216 GLY B O 1
ATOM 4069 N N . VAL B 1 217 ? -14.536 16.879 9.109 1 98.08 217 VAL B N 1
ATOM 4070 C CA . VAL B 1 217 ? -13.194 16.327 9.261 1 98.08 217 VAL B CA 1
ATOM 4071 C C . VAL B 1 217 ? -12.57 16.099 7.886 1 98.08 217 VAL B C 1
ATOM 4073 O O . VAL B 1 217 ? -13.263 15.729 6.936 1 98.08 217 VAL B O 1
ATOM 4076 N N . GLU B 1 218 ? -11.263 16.362 7.741 1 97.92 218 GLU B N 1
ATOM 4077 C CA . GLU B 1 218 ? -10.579 16.262 6.455 1 97.92 218 GLU B CA 1
ATOM 4078 C C . GLU B 1 218 ? -9.365 15.342 6.546 1 97.92 218 GLU B C 1
ATOM 4080 O O . GLU B 1 218 ? -8.903 15.021 7.643 1 97.92 218 GLU B O 1
ATOM 4085 N N . CYS B 1 219 ? -8.922 14.861 5.461 1 98 219 CYS B N 1
ATOM 4086 C CA . CYS B 1 219 ? -7.708 14.063 5.331 1 98 219 CYS B CA 1
ATOM 4087 C C . CYS B 1 219 ? -6.868 14.538 4.151 1 98 219 CYS B C 1
ATOM 4089 O O . CYS B 1 219 ? -7.384 14.71 3.045 1 98 219 CYS B O 1
ATOM 4091 N N . GLN B 1 220 ? -5.597 14.803 4.4 1 97.72 220 GLN B N 1
ATOM 4092 C CA . GLN B 1 220 ? -4.65 15.244 3.381 1 97.72 220 GLN B CA 1
ATOM 4093 C C . GLN B 1 220 ? -3.439 14.317 3.318 1 97.72 220 GLN B C 1
ATOM 4095 O O . GLN B 1 220 ? -2.963 13.838 4.349 1 97.72 220 GLN B O 1
ATOM 4100 N N . VAL B 1 221 ? -2.96 14.063 2.122 1 97.76 221 VAL B N 1
ATOM 4101 C CA . VAL B 1 221 ? -1.733 13.293 1.949 1 97.76 221 VAL B CA 1
ATOM 4102 C C . VAL B 1 221 ? -0.669 14.159 1.279 1 97.76 221 VAL B C 1
ATOM 4104 O O . VAL B 1 221 ? -0.971 14.928 0.364 1 97.76 221 VAL B O 1
ATOM 4107 N N . VAL B 1 222 ? 0.533 14.134 1.83 1 97.71 222 VAL B N 1
ATOM 4108 C CA . VAL B 1 222 ? 1.696 14.84 1.302 1 97.71 222 VAL B CA 1
ATOM 4109 C C . VAL B 1 222 ? 2.699 13.835 0.74 1 97.71 222 VAL B C 1
ATOM 4111 O O . VAL B 1 222 ? 3.159 12.941 1.455 1 97.71 222 VAL B O 1
ATOM 4114 N N . SER B 1 223 ? 3.035 13.962 -0.524 1 96.68 223 SER B N 1
ATOM 4115 C CA . SER B 1 223 ? 3.914 13.012 -1.197 1 96.68 223 SER B CA 1
ATOM 4116 C C . SER B 1 223 ? 5.165 13.7 -1.733 1 96.68 223 SER B C 1
ATOM 4118 O O . SER B 1 223 ? 5.325 13.852 -2.946 1 96.68 223 SER B O 1
ATOM 4120 N N . PRO B 1 224 ? 6.073 13.97 -0.865 1 96 224 PRO B N 1
ATOM 4121 C CA . PRO B 1 224 ? 7.301 14.637 -1.303 1 96 224 PRO B CA 1
ATOM 4122 C C . PRO B 1 224 ? 8.232 13.708 -2.079 1 96 224 PRO B C 1
ATOM 4124 O O . PRO B 1 224 ? 8.087 12.485 -2.011 1 96 224 PRO B O 1
ATOM 4127 N N . SER B 1 225 ? 9.105 14.349 -2.829 1 93.22 225 SER B N 1
ATOM 4128 C CA . SER B 1 225 ? 10.238 13.618 -3.386 1 93.22 225 SER B CA 1
ATOM 4129 C C . SER B 1 225 ? 11.426 13.628 -2.43 1 93.22 225 SER B C 1
ATOM 4131 O O . SER B 1 225 ? 11.259 13.451 -1.222 1 93.22 225 SER B O 1
ATOM 4133 N N . ILE B 1 226 ? 12.625 13.785 -2.825 1 91.68 226 ILE B N 1
ATOM 4134 C CA . ILE B 1 226 ? 13.795 13.663 -1.963 1 91.68 226 ILE B CA 1
ATOM 4135 C C . ILE B 1 226 ? 13.945 14.923 -1.114 1 91.68 226 ILE B C 1
ATOM 4137 O O . ILE B 1 226 ? 13.968 16.037 -1.644 1 91.68 226 ILE B O 1
ATOM 4141 N N . VAL B 1 227 ? 13.916 14.722 0.109 1 93.41 227 VAL B N 1
ATOM 4142 C CA . VAL B 1 227 ? 14.13 15.781 1.09 1 93.41 227 VAL B CA 1
ATOM 4143 C C . VAL B 1 227 ? 15.393 15.489 1.898 1 93.41 227 VAL B C 1
ATOM 4145 O O . VAL B 1 227 ? 15.629 14.348 2.301 1 93.41 227 VAL B O 1
ATOM 4148 N N . ARG B 1 228 ? 16.205 16.474 2.146 1 91.44 228 ARG B N 1
ATOM 4149 C CA . ARG B 1 228 ? 17.465 16.311 2.864 1 91.44 228 ARG B CA 1
ATOM 4150 C C . ARG B 1 228 ? 17.22 16.017 4.34 1 91.44 228 ARG B C 1
ATOM 4152 O O . ARG B 1 228 ? 17.08 16.939 5.147 1 91.44 228 ARG B O 1
ATOM 4159 N N . THR B 1 229 ? 17.138 14.793 4.645 1 91.07 229 THR B N 1
ATOM 4160 C CA . THR B 1 229 ? 16.983 14.28 6.002 1 91.07 229 THR B CA 1
ATOM 4161 C C . THR B 1 229 ? 17.922 13.103 6.245 1 91.07 229 THR B C 1
ATOM 4163 O O . THR B 1 229 ? 18.632 12.669 5.335 1 91.07 229 THR B O 1
ATOM 4166 N N . ASN B 1 230 ? 17.975 12.677 7.462 1 84.71 230 ASN B N 1
ATOM 4167 C CA . ASN B 1 230 ? 18.754 11.481 7.764 1 84.71 230 ASN B CA 1
ATOM 4168 C C . ASN B 1 230 ? 18.288 10.285 6.938 1 84.71 230 ASN B C 1
ATOM 4170 O O . ASN B 1 230 ? 19.103 9.466 6.509 1 84.71 230 ASN B O 1
ATOM 4174 N N . MET B 1 231 ? 17.073 10.213 6.635 1 82.67 231 MET B N 1
ATOM 4175 C CA . MET B 1 231 ? 16.503 9.12 5.852 1 82.67 231 MET B CA 1
ATOM 4176 C C . MET B 1 231 ? 17.04 9.135 4.425 1 82.67 231 MET B C 1
ATOM 4178 O O . MET B 1 231 ? 17.263 8.08 3.83 1 82.67 231 MET B O 1
ATOM 4182 N N . ALA B 1 232 ? 17.247 10.308 3.895 1 81.43 232 ALA B N 1
ATOM 4183 C CA . ALA B 1 232 ? 17.661 10.468 2.503 1 81.43 232 ALA B CA 1
ATOM 4184 C C . ALA B 1 232 ? 19.17 10.296 2.357 1 81.43 232 ALA B C 1
ATOM 4186 O O . ALA B 1 232 ? 19.703 10.344 1.246 1 81.43 232 ALA B O 1
ATOM 4187 N N . ASP B 1 233 ? 19.88 10.191 3.461 1 80.36 233 ASP B N 1
ATOM 4188 C CA . ASP B 1 233 ? 21.335 10.077 3.423 1 80.36 233 ASP B CA 1
ATOM 4189 C C . ASP B 1 233 ? 21.772 8.925 2.522 1 80.36 233 ASP B C 1
ATOM 4191 O O . ASP B 1 233 ? 22.884 8.934 1.989 1 80.36 233 ASP B O 1
ATOM 4195 N N . GLN B 1 234 ? 20.942 8.059 2.319 1 76.6 234 GLN B N 1
ATOM 4196 C CA . GLN B 1 234 ? 21.265 6.904 1.487 1 76.6 234 GLN B CA 1
ATOM 4197 C C . GLN B 1 234 ? 21.322 7.288 0.011 1 76.6 234 GLN B C 1
ATOM 4199 O O . GLN B 1 234 ? 21.932 6.583 -0.796 1 76.6 234 GLN B O 1
ATOM 4204 N N . TYR B 1 235 ? 20.587 8.43 -0.276 1 71.87 235 TYR B N 1
ATOM 4205 C CA . TYR B 1 235 ? 20.531 8.884 -1.661 1 71.87 235 TYR B CA 1
ATOM 4206 C C . TYR B 1 235 ? 21.763 9.708 -2.016 1 71.87 235 TYR B C 1
ATOM 4208 O O . TYR B 1 235 ? 21.968 10.061 -3.179 1 71.87 235 TYR B O 1
ATOM 4216 N N . LYS B 1 236 ? 22.517 10.16 -1.071 1 64.58 236 LYS B N 1
ATOM 4217 C CA . LYS B 1 236 ? 23.519 11.213 -1.21 1 64.58 236 LYS B CA 1
ATOM 4218 C C . LYS B 1 236 ? 24.435 10.947 -2.401 1 64.58 236 LYS B C 1
ATOM 4220 O O . LYS B 1 236 ? 24.754 11.863 -3.162 1 64.58 236 LYS B O 1
ATOM 4225 N N . GLU B 1 237 ? 24.692 9.716 -2.577 1 63.2 237 GLU B N 1
ATOM 4226 C CA . GLU B 1 237 ? 25.647 9.499 -3.659 1 63.2 237 GLU B CA 1
ATOM 4227 C C . GLU B 1 237 ? 24.933 9.212 -4.976 1 63.2 237 GLU B C 1
ATOM 4229 O O . GLU B 1 237 ? 24.009 8.398 -5.023 1 63.2 237 GLU B O 1
ATOM 4234 N N . GLY B 1 238 ? 25.036 10.207 -5.887 1 64.76 238 GLY B N 1
ATOM 4235 C CA . GLY B 1 238 ? 24.682 9.839 -7.248 1 64.76 238 GLY B CA 1
ATOM 4236 C C . GLY B 1 238 ? 23.321 10.359 -7.672 1 64.76 238 GLY B C 1
ATOM 4237 O O . GLY B 1 238 ? 22.687 9.797 -8.567 1 64.76 238 GLY B O 1
ATOM 4238 N N . ILE B 1 239 ? 22.774 11.348 -6.86 1 74.62 239 ILE B N 1
ATOM 4239 C CA . ILE B 1 239 ? 21.506 11.914 -7.308 1 74.62 239 ILE B CA 1
ATOM 4240 C C . ILE B 1 239 ? 21.727 12.736 -8.577 1 74.62 239 ILE B C 1
ATOM 4242 O O . ILE B 1 239 ? 22.526 13.675 -8.584 1 74.62 239 ILE B O 1
ATOM 4246 N N . PRO B 1 240 ? 21.057 12.311 -9.533 1 75.7 240 PRO B N 1
ATOM 4247 C CA . PRO B 1 240 ? 21.247 13.07 -10.772 1 75.7 240 PRO B CA 1
ATOM 4248 C C . PRO B 1 240 ? 20.813 14.529 -10.643 1 75.7 240 PRO B C 1
ATOM 4250 O O . PRO B 1 240 ? 20.014 14.863 -9.764 1 75.7 240 PRO B O 1
ATOM 4253 N N . TRP B 1 241 ? 21.227 15.322 -11.578 1 70.34 241 TRP B N 1
ATOM 4254 C CA . TRP B 1 241 ? 21.017 16.766 -11.548 1 70.34 241 TRP B CA 1
ATOM 4255 C C . TRP B 1 241 ? 19.546 17.106 -11.764 1 70.34 241 TRP B C 1
ATOM 4257 O O . TRP B 1 241 ? 19.083 18.172 -11.351 1 70.34 241 TRP B O 1
ATOM 4267 N N . TYR B 1 242 ? 18.819 16.255 -12.323 1 75.52 242 TYR B N 1
ATOM 4268 C CA . TYR B 1 242 ? 17.439 16.561 -12.682 1 75.52 242 TYR B CA 1
ATOM 4269 C C . TYR B 1 242 ? 16.484 16.179 -11.558 1 75.52 242 TYR B C 1
ATOM 4271 O O . TYR B 1 242 ? 15.27 16.36 -11.677 1 75.52 242 TYR B O 1
ATOM 4279 N N . VAL B 1 243 ? 17.073 15.731 -10.516 1 82.34 243 VAL B N 1
ATOM 4280 C CA . VAL B 1 243 ? 16.266 15.444 -9.335 1 82.34 243 VAL B CA 1
ATOM 4281 C C . VAL B 1 243 ? 16.344 16.615 -8.358 1 82.34 243 VAL B C 1
ATOM 4283 O O . VAL B 1 243 ? 17.437 17.04 -7.976 1 82.34 243 VAL B O 1
ATOM 4286 N N . VAL B 1 244 ? 15.231 17.163 -8.012 1 87.02 244 VAL B N 1
ATOM 4287 C CA . VAL B 1 244 ? 15.159 18.298 -7.099 1 87.02 244 VAL B CA 1
ATOM 4288 C C . VAL B 1 244 ? 15.188 17.804 -5.655 1 87.02 244 VAL B C 1
ATOM 4290 O O . VAL B 1 244 ? 14.365 16.975 -5.26 1 87.02 244 VAL B O 1
ATOM 4293 N N . VAL B 1 245 ? 16.113 18.26 -4.932 1 91.03 245 VAL B N 1
ATOM 4294 C CA . VAL B 1 245 ? 16.224 17.942 -3.512 1 91.03 245 VAL B CA 1
ATOM 4295 C C . VAL B 1 245 ? 15.878 19.173 -2.678 1 91.03 245 VAL B C 1
ATOM 4297 O O . VAL B 1 245 ? 16.434 20.252 -2.892 1 91.03 245 VAL B O 1
ATOM 4300 N N . LEU B 1 246 ? 14.964 19.068 -1.765 1 93.68 246 LEU B N 1
ATOM 4301 C CA . LEU B 1 246 ? 14.534 20.189 -0.935 1 93.68 246 LEU B CA 1
ATOM 4302 C C . LEU B 1 246 ? 14.968 19.991 0.513 1 93.68 246 LEU B C 1
ATOM 4304 O O . LEU B 1 246 ? 15.238 18.865 0.936 1 93.68 246 LEU B O 1
ATOM 4308 N N . GLY B 1 247 ? 15.027 21.131 1.213 1 95.11 247 GLY B N 1
ATOM 4309 C CA . GLY B 1 247 ? 15.212 21.06 2.653 1 95.11 247 GLY B CA 1
ATOM 4310 C C . GLY B 1 247 ? 13.921 20.806 3.408 1 95.11 247 GLY B C 1
ATOM 4311 O O . GLY B 1 247 ? 12.835 21.122 2.917 1 95.11 247 GLY B O 1
ATOM 4312 N N . PRO B 1 248 ? 14.08 20.205 4.586 1 96.94 248 PRO B N 1
ATOM 4313 C CA . PRO B 1 248 ? 12.875 19.904 5.361 1 96.94 248 PRO B CA 1
ATOM 4314 C C . PRO B 1 248 ? 12.088 21.157 5.739 1 96.94 248 PRO B C 1
ATOM 4316 O O . PRO B 1 248 ? 10.858 21.116 5.825 1 96.94 248 PRO B O 1
ATOM 4319 N N . GLU B 1 249 ? 12.732 22.28 5.911 1 96.97 249 GLU B N 1
ATOM 4320 C CA . GLU B 1 249 ? 12.061 23.529 6.259 1 96.97 249 GLU B CA 1
ATOM 4321 C C . GLU B 1 249 ? 11.173 24.014 5.118 1 96.97 249 GLU B C 1
ATOM 4323 O O . GLU B 1 249 ? 10.043 24.453 5.347 1 96.97 249 GLU B O 1
ATOM 4328 N N . GLN B 1 250 ? 11.708 23.915 3.913 1 96.38 250 GLN B N 1
ATOM 4329 C CA . GLN B 1 250 ? 10.951 24.329 2.737 1 96.38 250 GLN B CA 1
ATOM 4330 C C . GLN B 1 250 ? 9.709 23.462 2.549 1 96.38 250 GLN B C 1
ATOM 4332 O O . GLN B 1 250 ? 8.628 23.974 2.25 1 96.38 250 GLN B O 1
ATOM 4337 N N . LEU B 1 251 ? 9.908 22.226 2.765 1 96.71 251 LEU B N 1
ATOM 4338 C CA . LEU B 1 251 ? 8.797 21.289 2.634 1 96.71 251 LEU B CA 1
ATOM 4339 C C . LEU B 1 251 ? 7.73 21.559 3.69 1 96.71 251 LEU B C 1
ATOM 4341 O O . LEU B 1 251 ? 6.536 21.579 3.381 1 96.71 251 LEU B O 1
ATOM 4345 N N . ALA B 1 252 ? 8.145 21.777 4.916 1 97.54 252 ALA B N 1
ATOM 4346 C CA . ALA B 1 252 ? 7.213 21.994 6.019 1 97.54 252 ALA B CA 1
ATOM 4347 C C . ALA B 1 252 ? 6.409 23.274 5.814 1 97.54 252 ALA B C 1
ATOM 4349 O O . ALA B 1 252 ? 5.202 23.304 6.067 1 97.54 252 ALA B O 1
ATOM 4350 N N . LYS B 1 253 ? 7.045 24.349 5.348 1 96.94 253 LYS B N 1
ATOM 4351 C CA . LYS B 1 253 ? 6.361 25.617 5.107 1 96.94 253 LYS B CA 1
ATOM 4352 C C . LYS B 1 253 ? 5.254 25.455 4.069 1 96.94 253 LYS B C 1
ATOM 4354 O O . LYS B 1 253 ? 4.122 25.892 4.288 1 96.94 253 LYS B O 1
ATOM 4359 N N . PHE B 1 254 ? 5.61 24.796 3.02 1 95.37 254 PHE B N 1
ATOM 4360 C CA . PHE B 1 254 ? 4.627 24.593 1.962 1 95.37 254 PHE B CA 1
ATOM 4361 C C . PHE B 1 254 ? 3.567 23.586 2.394 1 95.37 254 PHE B C 1
ATOM 4363 O O . PHE B 1 254 ? 2.382 23.762 2.104 1 95.37 254 PHE B O 1
ATOM 4370 N N . GLY B 1 255 ? 3.98 22.524 3.033 1 95.54 255 GLY B N 1
ATOM 4371 C CA . GLY B 1 255 ? 3.04 21.524 3.515 1 95.54 255 GLY B CA 1
ATOM 4372 C C . GLY B 1 255 ? 1.985 22.096 4.443 1 95.54 255 GLY B C 1
ATOM 4373 O O . GLY B 1 255 ? 0.796 21.808 4.293 1 95.54 255 GLY B O 1
ATOM 4374 N N . VAL B 1 256 ? 2.411 22.906 5.393 1 97.15 256 VAL B N 1
ATOM 4375 C CA . VAL B 1 256 ? 1.483 23.518 6.338 1 97.15 256 VAL B CA 1
ATOM 4376 C C . VAL B 1 256 ? 0.595 24.526 5.612 1 97.15 256 VAL B C 1
ATOM 4378 O O . VAL B 1 256 ? -0.594 24.647 5.917 1 97.15 256 VAL B O 1
ATOM 4381 N N . PHE B 1 257 ? 1.171 25.205 4.619 1 95.2 257 PHE B N 1
ATOM 4382 C CA . PHE B 1 257 ? 0.41 26.157 3.818 1 95.2 257 PHE B CA 1
ATOM 4383 C C . PHE B 1 257 ? -0.752 25.466 3.115 1 95.2 257 PHE B C 1
ATOM 4385 O O . PHE B 1 257 ? -1.821 26.056 2.944 1 95.2 257 PHE B O 1
ATOM 4392 N N . THR B 1 258 ? -0.591 24.206 2.735 1 95.37 258 THR B N 1
ATOM 4393 C CA . THR B 1 258 ? -1.586 23.529 1.911 1 95.37 258 THR B CA 1
ATOM 4394 C C . THR B 1 258 ? -2.657 22.878 2.781 1 95.37 258 THR B C 1
ATOM 4396 O O . THR B 1 258 ? -3.662 22.381 2.27 1 95.37 258 THR B O 1
ATOM 4399 N N . ILE B 1 259 ? -2.483 22.873 4.084 1 96.3 259 ILE B N 1
ATOM 4400 C CA . ILE B 1 259 ? -3.446 22.244 4.981 1 96.3 259 ILE B CA 1
ATOM 4401 C C . ILE B 1 259 ? -4.821 22.882 4.79 1 96.3 259 ILE B C 1
ATOM 4403 O O . ILE B 1 259 ? -4.964 24.103 4.882 1 96.3 259 ILE B O 1
ATOM 4407 N N . GLY B 1 260 ? -5.808 22.045 4.493 1 93.06 260 GLY B N 1
ATOM 4408 C CA . GLY B 1 260 ? -7.176 22.512 4.338 1 93.06 260 GLY B CA 1
ATOM 4409 C C . GLY B 1 260 ? -7.462 23.077 2.959 1 93.06 260 GLY B C 1
ATOM 4410 O O . GLY B 1 260 ? -8.573 23.537 2.689 1 93.06 260 GLY B O 1
ATOM 4411 N N . LYS B 1 261 ? -6.449 23.057 2.07 1 93.72 261 LYS B N 1
ATOM 4412 C CA . LYS B 1 261 ? -6.621 23.665 0.754 1 93.72 261 LYS B CA 1
ATOM 4413 C C . LYS B 1 261 ? -6.638 22.604 -0.343 1 93.72 261 LYS B C 1
ATOM 4415 O O . LYS B 1 261 ? -7.192 22.828 -1.422 1 93.72 261 LYS B O 1
ATOM 4420 N N . THR B 1 262 ? -5.972 21.507 -0.071 1 92.97 262 THR B N 1
ATOM 4421 C CA . THR B 1 262 ? -5.959 20.403 -1.024 1 92.97 262 THR B CA 1
ATOM 4422 C C . THR B 1 262 ? -5.908 19.062 -0.298 1 92.97 262 THR B C 1
ATOM 4424 O O . THR B 1 262 ? -5.477 18.991 0.855 1 92.97 262 THR B O 1
ATOM 4427 N N . LYS B 1 263 ? -6.36 18.05 -0.955 1 93.47 263 LYS B N 1
ATOM 4428 C CA . LYS B 1 263 ? -6.395 16.711 -0.372 1 93.47 263 LYS B CA 1
ATOM 4429 C C . LYS B 1 263 ? -5.094 15.961 -0.641 1 93.47 263 LYS B C 1
ATOM 4431 O O . LYS B 1 263 ? -4.777 14.99 0.05 1 93.47 263 LYS B O 1
ATOM 4436 N N . HIS B 1 264 ? -4.408 16.357 -1.661 1 93.83 264 HIS B N 1
ATOM 4437 C CA . HIS B 1 264 ? -3.162 15.71 -2.056 1 93.83 264 HIS B CA 1
ATOM 4438 C C . HIS B 1 264 ? -2.156 16.728 -2.584 1 93.83 264 HIS B C 1
ATOM 4440 O O . HIS B 1 264 ? -2.473 17.513 -3.481 1 93.83 264 HIS B O 1
ATOM 4446 N N . THR B 1 265 ? -0.909 16.704 -2.049 1 94.07 265 THR B N 1
ATOM 4447 C CA . THR B 1 265 ? 0.142 17.608 -2.502 1 94.07 265 THR B CA 1
ATOM 4448 C C . THR B 1 265 ? 1.498 16.908 -2.497 1 94.07 265 THR B C 1
ATOM 4450 O O . THR B 1 265 ? 1.684 15.91 -1.798 1 94.07 265 THR B O 1
ATOM 4453 N N . CYS B 1 266 ? 2.417 17.415 -3.26 1 92.51 266 CYS B N 1
ATOM 4454 C CA . CYS B 1 266 ? 3.782 16.901 -3.265 1 92.51 266 CYS B CA 1
ATOM 4455 C C . CYS B 1 266 ? 4.66 17.676 -2.29 1 92.51 266 CYS B C 1
ATOM 4457 O O . CYS B 1 266 ? 5.882 17.519 -2.288 1 92.51 266 CYS B O 1
ATOM 4459 N N . GLY B 1 267 ? 4.083 18.454 -1.467 1 88.93 267 GLY B N 1
ATOM 4460 C CA . GLY B 1 267 ? 4.795 19.192 -0.435 1 88.93 267 GLY B CA 1
ATOM 4461 C C . GLY B 1 267 ? 5.469 20.447 -0.957 1 88.93 267 GLY B C 1
ATOM 4462 O O . GLY B 1 267 ? 5.852 21.322 -0.177 1 88.93 267 GLY B O 1
ATOM 4463 N N . HIS B 1 268 ? 5.759 20.551 -2.254 1 90.69 268 HIS B N 1
ATOM 4464 C CA . HIS B 1 268 ? 6.345 21.713 -2.913 1 90.69 268 HIS B CA 1
ATOM 4465 C C . HIS B 1 268 ? 6.079 21.687 -4.415 1 90.69 268 HIS B C 1
ATOM 4467 O O . HIS B 1 268 ? 6.05 20.616 -5.026 1 90.69 268 HIS B O 1
ATOM 4473 N N . TRP B 1 269 ? 6.02 22.836 -5.018 1 88.08 269 TRP B N 1
ATOM 4474 C CA . TRP B 1 269 ? 5.617 22.9 -6.419 1 88.08 269 TRP B CA 1
ATOM 4475 C C . TRP B 1 269 ? 6.683 22.286 -7.321 1 88.08 269 TRP B C 1
ATOM 4477 O O . TRP B 1 269 ? 6.364 21.694 -8.355 1 88.08 269 TRP B O 1
ATOM 4487 N N . LEU B 1 270 ? 7.94 22.394 -6.912 1 90.36 270 LEU B N 1
ATOM 4488 C CA . LEU B 1 270 ? 9.005 21.791 -7.706 1 90.36 270 LEU B CA 1
ATOM 4489 C C . LEU B 1 270 ? 8.884 20.27 -7.711 1 90.36 270 LEU B C 1
ATOM 4491 O O . LEU B 1 270 ? 9.139 19.627 -8.732 1 90.36 270 LEU B O 1
ATOM 4495 N N . HIS B 1 271 ? 8.544 19.725 -6.547 1 91.95 271 HIS B N 1
ATOM 4496 C CA . HIS B 1 271 ? 8.31 18.287 -6.48 1 91.95 271 HIS B CA 1
ATOM 4497 C C . HIS B 1 271 ? 7.087 17.889 -7.3 1 91.95 271 HIS B C 1
ATOM 4499 O O . HIS B 1 271 ? 7.055 16.806 -7.889 1 91.95 271 HIS B O 1
ATOM 4505 N N . CYS B 1 272 ? 6.104 18.795 -7.37 1 90.16 272 CYS B N 1
ATOM 4506 C CA . CYS B 1 272 ? 4.921 18.537 -8.184 1 90.16 272 CYS B CA 1
ATOM 4507 C C . CYS B 1 272 ? 5.286 18.439 -9.661 1 90.16 272 CYS B C 1
ATOM 4509 O O . CYS B 1 272 ? 4.822 17.538 -10.361 1 90.16 272 CYS B O 1
ATOM 4511 N N . LEU B 1 273 ? 6.133 19.332 -10.087 1 88.81 273 LEU B N 1
ATOM 4512 C CA . LEU B 1 273 ? 6.568 19.323 -11.479 1 88.81 273 LEU B CA 1
ATOM 4513 C C . LEU B 1 273 ? 7.33 18.042 -11.802 1 88.81 273 LEU B C 1
ATOM 4515 O O . LEU B 1 273 ? 7.164 17.472 -12.883 1 88.81 273 LEU B O 1
ATOM 4519 N N . GLN B 1 274 ? 8.095 17.677 -10.89 1 88.56 274 GLN B N 1
ATOM 4520 C CA . GLN B 1 274 ? 8.858 16.447 -11.067 1 88.56 274 GLN B CA 1
ATOM 4521 C C . GLN B 1 274 ? 7.934 15.242 -11.215 1 88.56 274 GLN B C 1
ATOM 4523 O O . GLN B 1 274 ? 8.143 14.395 -12.086 1 88.56 274 GLN B O 1
ATOM 4528 N N . VAL B 1 275 ? 6.957 15.151 -10.429 1 88.06 275 VAL B N 1
ATOM 4529 C CA . VAL B 1 275 ? 6.012 14.039 -10.455 1 88.06 275 VAL B CA 1
ATOM 4530 C C . VAL B 1 275 ? 5.232 14.055 -11.768 1 88.06 275 VAL B C 1
ATOM 4532 O O . VAL B 1 275 ? 4.979 13.004 -12.361 1 88.06 275 VAL B O 1
ATOM 4535 N N . ILE B 1 276 ? 4.855 15.249 -12.244 1 86.39 276 ILE B N 1
ATOM 4536 C CA . ILE B 1 276 ? 4.13 15.393 -13.502 1 86.39 276 ILE B CA 1
ATOM 4537 C C . ILE B 1 276 ? 4.984 14.865 -14.653 1 86.39 276 ILE B C 1
ATOM 4539 O O . ILE B 1 276 ? 4.49 14.135 -15.516 1 86.39 276 ILE B O 1
ATOM 4543 N N . TRP B 1 277 ? 6.229 15.13 -14.64 1 83.49 277 TRP B N 1
ATOM 4544 C CA . TRP B 1 277 ? 7.14 14.669 -15.683 1 83.49 277 TRP B CA 1
ATOM 4545 C C . TRP B 1 277 ? 7.239 13.148 -15.685 1 83.49 277 TRP B C 1
ATOM 4547 O O . TRP B 1 277 ? 7.233 12.52 -16.747 1 83.49 277 TRP B O 1
ATOM 4557 N N . TRP B 1 278 ? 7.255 12.635 -14.552 1 82.13 278 TRP B N 1
ATOM 4558 C CA . TRP B 1 278 ? 7.367 11.187 -14.417 1 82.13 278 TRP B CA 1
ATOM 4559 C C . TRP B 1 278 ? 6.108 10.493 -14.927 1 82.13 278 TRP B C 1
ATOM 4561 O O . TRP B 1 278 ? 6.179 9.396 -15.485 1 82.13 278 TRP B O 1
ATOM 4571 N N . SER B 1 279 ? 5.004 11.136 -14.711 1 81.85 279 SER B N 1
ATOM 4572 C CA . SER B 1 279 ? 3.719 10.538 -15.062 1 81.85 279 SER B CA 1
ATOM 4573 C C . SER B 1 279 ? 3.528 10.485 -16.574 1 81.85 279 SER B C 1
ATOM 4575 O O . SER B 1 279 ? 2.638 9.79 -17.069 1 81.85 279 SER B O 1
ATOM 4577 N N . LEU B 1 280 ? 4.426 11.121 -17.32 1 83.14 280 LEU B N 1
ATOM 4578 C CA . LEU B 1 280 ? 4.328 11.152 -18.775 1 83.14 280 LEU B CA 1
ATOM 4579 C C . LEU B 1 280 ? 5.119 10.007 -19.398 1 83.14 280 LEU B C 1
ATOM 4581 O O . LEU B 1 280 ? 5.055 9.79 -20.61 1 83.14 280 LEU B O 1
ATOM 4585 N N . LEU B 1 281 ? 5.713 9.23 -18.592 1 83.13 281 LEU B N 1
ATOM 4586 C CA . LEU B 1 281 ? 6.513 8.12 -19.098 1 83.13 281 LEU B CA 1
ATOM 4587 C C . LEU B 1 281 ? 5.753 6.804 -18.979 1 83.13 281 LEU B C 1
ATOM 4589 O O . LEU B 1 281 ? 5.004 6.599 -18.021 1 83.13 281 LEU B O 1
ATOM 4593 N N . PRO B 1 282 ? 6.009 5.957 -20.024 1 81.33 282 PRO B N 1
ATOM 4594 C CA . PRO B 1 282 ? 5.546 4.587 -19.79 1 81.33 282 PRO B CA 1
ATOM 4595 C C . PRO B 1 282 ? 6.105 3.987 -18.502 1 81.33 282 PRO B C 1
ATOM 4597 O O . PRO B 1 282 ? 7.274 4.204 -18.172 1 81.33 282 PRO B O 1
ATOM 4600 N N . VAL B 1 283 ? 5.256 3.304 -17.815 1 77.75 283 VAL B N 1
ATOM 4601 C CA . VAL B 1 283 ? 5.579 2.796 -16.486 1 77.75 283 VAL B CA 1
ATOM 4602 C C . VAL B 1 283 ? 6.844 1.944 -16.551 1 77.75 283 VAL B C 1
ATOM 4604 O O . VAL B 1 283 ? 7.717 2.049 -15.686 1 77.75 283 VAL B O 1
ATOM 4607 N N . THR B 1 284 ? 6.976 1.129 -17.585 1 79 284 THR B N 1
ATOM 4608 C CA . THR B 1 284 ? 8.14 0.262 -17.721 1 79 284 THR B CA 1
ATOM 4609 C C . THR B 1 284 ? 9.419 1.087 -17.841 1 79 284 THR B C 1
ATOM 4611 O O . THR B 1 284 ? 10.448 0.734 -17.262 1 79 284 THR B O 1
ATOM 4614 N N . LEU B 1 285 ? 9.334 2.149 -18.562 1 80.98 285 LEU B N 1
ATOM 4615 C CA . LEU B 1 285 ? 10.486 3.031 -18.712 1 80.98 285 LEU B CA 1
ATOM 4616 C C . LEU B 1 285 ? 10.774 3.776 -17.413 1 80.98 285 LEU B C 1
ATOM 4618 O O . LEU B 1 285 ? 11.933 3.921 -17.019 1 80.98 285 LEU B O 1
ATOM 4622 N N . ALA B 1 286 ? 9.74 4.187 -16.8 1 79.79 286 ALA B N 1
ATOM 4623 C CA . ALA B 1 286 ? 9.892 4.887 -15.527 1 79.79 286 ALA B CA 1
ATOM 4624 C C . ALA B 1 286 ? 10.555 3.992 -14.484 1 79.79 286 ALA B C 1
ATOM 4626 O O . ALA B 1 286 ? 11.439 4.436 -13.748 1 79.79 286 ALA B O 1
ATOM 4627 N N . LEU B 1 287 ? 10.149 2.771 -14.484 1 79.93 287 LEU B N 1
ATOM 4628 C CA . LEU B 1 287 ? 10.701 1.809 -13.536 1 79.93 287 LEU B CA 1
ATOM 4629 C C . LEU B 1 287 ? 12.179 1.558 -13.815 1 79.93 287 LEU B C 1
ATOM 4631 O O . LEU B 1 287 ? 12.984 1.467 -12.886 1 79.93 287 LEU B O 1
ATOM 4635 N N . ARG B 1 288 ? 12.515 1.488 -15.044 1 78.43 288 ARG B N 1
ATOM 4636 C CA . ARG B 1 288 ? 13.901 1.259 -15.438 1 78.43 288 ARG B CA 1
ATOM 4637 C C . ARG B 1 288 ? 14.781 2.444 -15.056 1 78.43 288 ARG B C 1
ATOM 4639 O O . ARG B 1 288 ? 15.887 2.263 -14.542 1 78.43 288 ARG B O 1
ATOM 4646 N N . VAL B 1 289 ? 14.26 3.603 -15.314 1 77.56 289 VAL B N 1
ATOM 4647 C CA . VAL B 1 289 ? 15.001 4.817 -14.99 1 77.56 289 VAL B CA 1
ATOM 4648 C C . VAL B 1 289 ? 15.156 4.94 -13.476 1 77.56 289 VAL B C 1
ATOM 4650 O O . VAL B 1 289 ? 16.245 5.237 -12.979 1 77.56 289 VAL B O 1
ATOM 4653 N N . ALA B 1 290 ? 14.081 4.699 -12.783 1 76.92 290 ALA B N 1
ATOM 4654 C CA . ALA B 1 290 ? 14.121 4.76 -11.324 1 76.92 290 ALA B CA 1
ATOM 4655 C C . ALA B 1 290 ? 15.09 3.726 -10.759 1 76.92 290 ALA B C 1
ATOM 4657 O O . ALA B 1 290 ? 15.84 4.015 -9.823 1 76.92 290 ALA B O 1
ATOM 4658 N N . GLY B 1 291 ? 15 2.539 -11.303 1 75.16 291 GLY B N 1
ATOM 4659 C CA . GLY B 1 291 ? 15.934 1.505 -10.885 1 75.16 291 GLY B CA 1
ATOM 4660 C C . GLY B 1 291 ? 17.385 1.891 -11.099 1 75.16 291 GLY B C 1
ATOM 4661 O O . GLY B 1 291 ? 18.244 1.582 -10.27 1 75.16 291 GLY B O 1
ATOM 4662 N N . GLY B 1 292 ? 17.628 2.583 -12.142 1 73.9 292 GLY B N 1
ATOM 4663 C CA . GLY B 1 292 ? 18.979 3.028 -12.443 1 73.9 292 GLY B CA 1
ATOM 4664 C C . GLY B 1 292 ? 19.497 4.065 -11.464 1 73.9 292 GLY B C 1
ATOM 4665 O O . GLY B 1 292 ? 20.701 4.138 -11.208 1 73.9 292 GLY B O 1
ATOM 4666 N N . LEU B 1 293 ? 18.571 4.827 -11.012 1 71.62 293 LEU B N 1
ATOM 4667 C CA . LEU B 1 293 ? 18.939 5.863 -10.054 1 71.62 293 LEU B CA 1
ATOM 4668 C C . LEU B 1 293 ? 19.402 5.247 -8.738 1 71.62 293 LEU B C 1
ATOM 4670 O O . LEU B 1 293 ? 20.288 5.787 -8.072 1 71.62 293 LEU B O 1
ATOM 4674 N N . PHE B 1 294 ? 18.834 4.074 -8.42 1 68.89 294 PHE B N 1
ATOM 4675 C CA . PHE B 1 294 ? 19.057 3.548 -7.078 1 68.89 294 PHE B CA 1
ATOM 4676 C C . PHE B 1 294 ? 19.959 2.321 -7.121 1 68.89 294 PHE B C 1
ATOM 4678 O O . PHE B 1 294 ? 20.436 1.857 -6.083 1 68.89 294 PHE B O 1
ATOM 4685 N N . VAL B 1 295 ? 20.155 1.745 -8.361 1 62.55 295 VAL B N 1
ATOM 4686 C CA . VAL B 1 295 ? 20.996 0.569 -8.556 1 62.55 295 VAL B CA 1
ATOM 4687 C C . VAL B 1 295 ? 22.417 0.865 -8.084 1 62.55 295 VAL B C 1
ATOM 4689 O O . VAL B 1 295 ? 23.047 0.031 -7.429 1 62.55 295 VAL B O 1
ATOM 4692 N N . ARG B 1 296 ? 22.918 1.936 -8.683 1 54.97 296 ARG B N 1
ATOM 4693 C CA . ARG B 1 296 ? 24.324 2.242 -8.438 1 54.97 296 ARG B CA 1
ATOM 4694 C C . ARG B 1 296 ? 24.61 2.338 -6.943 1 54.97 296 ARG B C 1
ATOM 4696 O O . ARG B 1 296 ? 25.686 1.947 -6.486 1 54.97 296 ARG B O 1
ATOM 4703 N N . GLY B 1 297 ? 23.714 2.926 -6.285 1 49.54 297 GLY B N 1
ATOM 4704 C CA . GLY B 1 297 ? 23.918 2.996 -4.847 1 49.54 297 GLY B CA 1
ATOM 4705 C C . GLY B 1 297 ? 23.84 1.642 -4.166 1 49.54 297 GLY B C 1
ATOM 4706 O O . GLY B 1 297 ? 24.562 1.385 -3.2 1 49.54 297 GLY B O 1
ATOM 4707 N N . ALA B 1 298 ? 22.959 0.69 -4.7 1 51.4 298 ALA B N 1
ATOM 4708 C CA . ALA B 1 298 ? 22.733 -0.641 -4.142 1 51.4 298 ALA B CA 1
ATOM 4709 C C . ALA B 1 298 ? 23.869 -1.59 -4.51 1 51.4 298 ALA B C 1
ATOM 4711 O O . ALA B 1 298 ? 24.247 -2.454 -3.716 1 51.4 298 ALA B O 1
ATOM 4712 N N . ASP B 1 299 ? 24.245 -1.663 -5.842 1 49 299 ASP B N 1
ATOM 4713 C CA . ASP B 1 299 ? 25.303 -2.555 -6.306 1 49 299 ASP B CA 1
ATOM 4714 C C . ASP B 1 299 ? 26.657 -2.149 -5.729 1 49 299 ASP B C 1
ATOM 4716 O O . ASP B 1 299 ? 27.6 -2.942 -5.727 1 49 299 ASP B O 1
ATOM 4720 N N . LYS B 1 300 ? 26.906 -0.937 -5.462 1 43.74 300 LYS B N 1
ATOM 4721 C CA . LYS B 1 300 ? 28.221 -0.596 -4.927 1 43.74 300 LYS B CA 1
ATOM 4722 C C . LYS B 1 300 ? 28.447 -1.251 -3.567 1 43.74 300 LYS B C 1
ATOM 4724 O O . LYS B 1 300 ? 29.571 -1.269 -3.06 1 43.74 300 LYS B O 1
ATOM 4729 N N . LYS B 1 301 ? 27.484 -1.565 -2.903 1 41.61 301 LYS B N 1
ATOM 4730 C CA . LYS B 1 301 ? 27.753 -2.249 -1.642 1 41.61 301 LYS B CA 1
ATOM 4731 C C . LYS B 1 301 ? 27.751 -3.764 -1.826 1 41.61 301 LYS B C 1
ATOM 4733 O O . LYS B 1 301 ? 27.811 -4.513 -0.849 1 41.61 301 LYS B O 1
ATOM 4738 N N . LYS B 1 302 ? 27.684 -4.199 -2.987 1 31.79 302 LYS B N 1
ATOM 4739 C CA . LYS B 1 302 ? 27.974 -5.619 -3.158 1 31.79 302 LYS B CA 1
ATOM 4740 C C . LYS B 1 302 ? 29.479 -5.873 -3.184 1 31.79 302 LYS B C 1
ATOM 4742 O O . LYS B 1 302 ? 30.231 -5.114 -3.798 1 31.79 302 LYS B O 1
#

Foldseek 3Di:
DVVVVVVVVVVVLCCVQPVVQVVLLVVLVVVCVVVVDQLCRLFHQEEEFEPCLWFLNVLLQLLNLQSPHEYEYEEADPVSQVVSQVVSCVPRVHHYHYDHDDLLPDDPVLVVVLVVCVVDQHREYELDFADFDQQAAPVPDDPSSLSSRCRGLPVVLVSVVVSNVVSSLVVLHHEYEYEAALLCVAQAGSRRSNNVSSVNRVVVQVVVQVVCPPSNYGYAYAHAYAEPTPRCVLLPPQQDPLDDYYYSNQLSNQVVSCVPRGRYYNSDVSRSVVSSVLSPDDNVVSRVVSHVSRVVSHVVVD/DVVVVVVVVVVVLCCVQPVVQVVLLVVLVVVCVVVVDQLCNLFHQEEEFEPCLWFLNVLLQLLNLQSPHEYEYEEADPVSQVVSQVVSCVVRVHHYHYDHDDLLPDDPVLVVVLVVCVVDQHREYELDFADFDQQAAPVPDDPSNLSSRCRGLPVVLVSVVVSNVVSSLVVLHHEYEYEAALLCVAAAGSRRSNNVSSVNRVVVQVVVQVVCPPSNYGYAYAHAYAEPTPRNVLLPPQQDPLDDYYYSNQLSNQVVSCVPRGRYYNSDVSRSVVSSVLSPDDNVVSRVVSHVSRVVSHVVVD

InterPro domains:
  IPR002347 Short-chain dehydrogenase/reductase SDR [PF00106] (46-237)
  IPR002347 Short-chain dehydrogenase/reductase SDR [PR00080] (120-131)
  IPR002347 Short-chain dehydrogenase/reductase SDR [PR00080] (174-182)
  IPR002347 Short-chain dehydrogenase/reductase SDR [PR00080] (194-213)
  IPR002347 Short-chain dehydrogenase/reductase SDR [PR00081] (46-63)
  IPR002347 Short-chain dehydrogenase/reductase SDR [PR00081] (120-131)
  IPR002347 Short-chain dehydrogenase/reductase SDR [PR00081] (168-184)
  IPR002347 Short-chain dehydrogenase/reductase SDR [PR00081] (194-213)
  IPR002347 Short-chain dehydrogenase/reductase SDR [PR00081] (215-232)
  IPR020904 Short-chain dehydrogenase/reductase, conserved site [PS00061] (181-209)
  IPR036291 NAD(P)-binding domain superfamily [SSF51735] (44-288)
  IPR051019 VLCFA Elongation and Steroid Dehydrogenase [PTHR43899] (4-289)

Secondary structure (DSSP, 8-state):
-HHHHHHHHHHHHHIIIIIHHHHHHHHHHHHHHHHT--HHHHT-SEEEEESTTSHHHHHHHHHHHHTT-EEEEEES-HHHHHHHHHHHHHHH---EEEEE--GGG-TTHHHHHHHHHTTS-EEEEEE-------SS-GGGS-HHHHHHHHIIIIIHHHHHHHHHHHHHHHHT-EEEEEE--GGGSS--TTSHHHHHHHHHHHHHHHHHHHHTTTTTEEEEEE----BSSSGGGGG-TT--TTS--B-HHHHHHHHHHTTTT-SEE-SSHHHHHHHHHHHTS-HHHHHHHHHHHHHHHHHTT-/-HHHHHHHHHHHHHIIIIIHHHHHHHHHHHHHHHHT--HHHHT-SEEEEESTTSHHHHHHHHHHHHTT-EEEEEES-HHHHHHHHHHHHHHH---EEEEE--GGG-TTHHHHHHHHHTTS-EEEEEE-------SS-GGGS-HHHHHHHHIIIIIHHHHHHHHHHHHHHHHT-EEEEEE--GGGSS--TTSHHHHHHHHHHHHHHHHHHHHTTTTTEEEEEE----BSSSGGGGG-TT--TTS--B-HHHHHHHHHHTTTT-SEE-SSHHHHHHHHHHHTS-HHHHHHHHHHHHHHHHHTT-

Organism: Aedes aegypti (NCBI:txid7159)

Solvent-accessible surface area (backbone atoms only — not comparable to full-atom values): 29843 Å² total; per-residue (Å²): 118,72,60,58,52,18,48,50,44,34,50,38,48,43,40,64,70,46,46,52,41,50,52,33,37,52,50,29,50,52,50,40,64,72,64,65,66,49,65,41,75,66,28,30,49,29,32,38,28,28,36,28,68,47,48,49,24,27,30,35,52,48,50,45,26,67,70,67,22,27,39,36,36,28,32,59,53,55,71,52,39,54,52,50,37,49,51,47,26,68,74,54,71,35,61,58,45,70,48,67,46,60,61,67,76,50,76,72,57,54,61,58,48,49,62,66,50,68,80,51,69,61,7,33,40,35,41,46,43,65,54,75,71,80,57,33,49,67,77,74,55,50,70,67,53,51,50,41,30,45,28,28,39,41,49,46,45,52,52,53,50,51,66,48,40,60,60,18,49,75,71,39,20,19,36,39,35,40,58,44,27,43,46,24,79,46,44,29,30,32,39,20,66,50,14,7,40,20,19,20,44,48,25,30,31,54,8,45,30,60,61,27,62,92,43,51,32,47,34,26,31,33,26,32,61,56,43,67,32,82,83,39,56,76,49,66,66,70,64,56,89,88,58,74,72,41,50,26,59,59,34,20,52,42,39,60,66,38,62,92,20,37,53,54,44,28,28,42,69,70,41,40,51,52,51,54,59,53,70,70,42,46,56,71,56,45,31,50,53,44,25,57,57,43,40,61,58,30,56,66,74,101,118,71,60,60,52,18,48,50,44,34,49,36,48,43,39,63,71,45,46,52,40,51,51,32,37,52,50,30,50,53,49,39,66,72,64,66,65,50,65,42,76,66,28,31,48,29,34,38,28,27,37,28,70,47,48,48,23,27,31,36,52,48,49,44,27,68,72,65,22,28,40,36,36,27,30,60,54,55,72,51,39,53,53,48,36,50,52,46,26,70,74,53,72,34,62,55,45,71,47,68,48,60,61,68,75,50,77,73,56,54,62,59,48,48,62,66,49,67,79,51,68,62,6,32,38,35,40,45,43,64,56,75,71,80,59,32,50,67,77,72,54,49,71,67,54,52,50,40,29,44,28,28,39,42,48,46,46,52,52,55,50,50,66,49,41,60,61,17,51,75,72,38,20,18,37,39,36,38,57,44,29,45,46,25,78,45,45,29,30,33,39,21,68,49,15,8,40,21,20,18,44,47,25,31,32,55,8,44,31,61,63,28,61,91,44,51,32,47,34,26,31,33,26,31,61,57,42,67,32,81,81,40,56,76,50,65,65,70,64,55,88,87,56,73,72,42,50,26,59,60,34,19,53,43,41,62,67,39,62,91,20,36,54,53,45,26,29,41,71,71,42,39,52,51,52,55,59,52,68,70,43,44,57,71,58,44,33,52,54,46,24,57,58,43,38,62,59,29,58,66,72,102

Radius of gyration: 23.91 Å; Cα contacts (8 Å, |Δi|>4): 1175; chains: 2; bounding box: 56×74×61 Å